Protein AF-A0AAD5HC64-F1 (afdb_monomer)

Radius of gyration: 31.76 Å; Cα contacts (8 Å, |Δi|>4): 705; chains: 1; bounding box: 88×52×96 Å

InterPro domains:
  IPR003010 Carbon-nitrogen hydrolase [PF00795] (166-319)
  IPR003010 Carbon-nitrogen hydrolase [PS50263] (133-349)
  IPR036526 Carbon-nitrogen hydrolase superfamily [G3DSA:3.60.110.10] (129-347)
  IPR036526 Carbon-nitrogen hydrolase superfamily [SSF56317] (148-326)
  IPR050345 Aliphatic Amidase/Beta-Ureidopropionase [PTHR43674] (173-324)

Secondary structure (DSSP, 8-state):
-HHHHHHHTHHHHHHHHHHHHHHHHHHHHHHHHHHHHHTTS-S----------------------------------HHHHHHHH--HHHHHHHHHHHHHHHHHHHHHTTTS-SSSS-HHHHS-S-EEEEEEEE-S-SSSS--TT-HHHHHHHHHHHHHTTEEEEEEPTT-EEESSHHHHHHHHHHHHHHHHHHT-EEEEEEEEEETTEEEEEEEEE-TTS-EEEEEE-SS--TTT--SPP--SS--EEEETTTEEEEEEEGGGGG-HHHHHHHHHTT-SEEEEEEE--TTHHHHHHHHHHHHHHHHT-EEEEEEESEEEEEE-SSTT-TT-EEEEE-SSEEEEEEEE-------HHHHHTTHHHHHHHHHHHHHHHHHHHHHHHHHHHHHH--

Sequence (394 aa):
MLWNSFRQIASFGGRAMLDFLIAWFGTVIVETLTGGNEDRTQGPKNGYGECDDVINKPTDSDDSPHTEPDHLNGKQPLKSKLRTIFTPLSIYCLIFSVLLAYGGGQVSIIKGSFYQTSYSNYITRDVVRAGCVIGNTDGTGYTLSDRQYWFNQTIQLANDGAKLVLWSEETYQTMDGLDEQQFLNQASAIASNNSIYLALSYINIIGDTFENLMTLIAPNGTVLRRYNKAHPVVGVEDQPAGPNVLQYVDTPEFGRIGLGICFDYNFPSLIDQAGQNQVDLMLQASWTWGPIGTFHARGNSLRAIENGFTMLRCGSQGMSGVFTATSDSPYQQQFATLSNQTLIFQLPRLPYTRTTYTVFRGAFGWICLALGLLSLLYLIVSSIMRRVSLRRSH

Foldseek 3Di:
DQVQLLLLLCLAQHPLVSVVLVVLVVVLVVCVVVVVPVVVPPDDPDDDDDDDDDDDDDDDD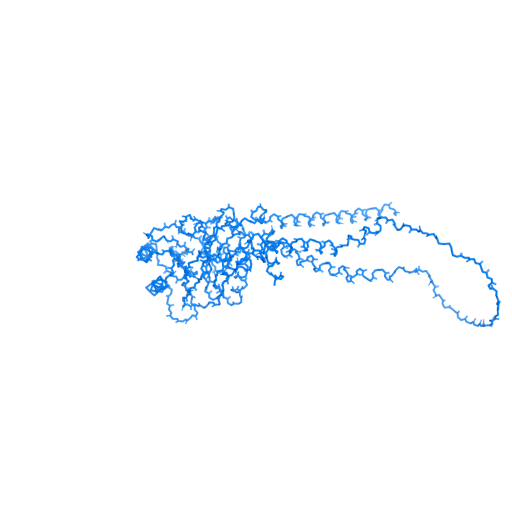DDDDDDDDPPPPDDPPPVVVVVVCPRSVNVSVVVVVVSSVVSCCVFDPPLCHDPRDDPVSSDDPQWFKEKEAFADDPPPPDDLAPLVLSLVLVLVSLVVGHQEYAYAWARHEAPAPVSVVVSLQVVLVSLQVSQHWYWYWHWHDYPPAIFGWIWIAGSNSHTPDIDTAQDDDPPPHPHDHDDLEWDWDADPSQGIETEHEACNLVDLSSLLVCLVVQHAEYEYHEEDADPVQAVSVVSSLSSQLNSQYWYAYHYANHKGWIHHVRSPDPQTDIDGHHHRDMDMGTGHRDGGDRGNCSVCPNVVVVVVVVVVVVVVVVVVVVVVVVVVVVVVVD

pLDDT: mean 83.8, std 20.63, range [25.95, 98.88]

Solvent-accessible surface area (backbone atoms only — not comparable to full-atom values): 21253 Å² total; per-residue (Å²): 112,72,67,37,18,54,58,34,35,18,17,50,37,24,65,55,43,56,54,48,53,58,53,50,51,55,54,41,52,51,49,60,65,53,57,67,56,61,80,75,66,84,70,85,92,78,77,91,80,77,90,80,86,85,90,82,85,82,90,88,82,90,79,84,86,90,80,84,84,84,83,73,85,72,78,76,55,71,69,61,60,49,56,71,62,65,36,70,56,49,52,49,51,52,54,50,50,51,44,38,49,51,14,38,35,61,59,31,50,76,65,52,47,63,96,77,56,56,69,80,77,60,52,76,85,55,58,43,38,30,23,28,44,21,23,54,78,86,81,82,82,75,62,52,65,52,61,66,60,58,49,50,54,52,51,51,36,36,74,76,54,23,46,34,37,33,28,1,31,49,34,32,49,38,81,30,70,67,48,40,51,52,52,51,52,53,50,20,50,52,18,32,78,61,55,15,33,35,34,45,20,25,32,40,30,55,89,97,46,45,39,56,33,39,37,36,26,35,37,79,28,47,78,75,46,79,42,50,38,43,43,54,50,83,93,81,44,86,46,74,59,28,66,85,61,69,50,70,49,81,41,94,84,59,41,29,38,29,58,48,44,50,58,31,66,76,36,61,85,38,51,49,43,39,27,71,66,54,23,10,30,36,44,31,22,18,66,46,50,75,74,55,14,56,55,49,47,57,55,43,42,47,51,21,23,18,26,10,14,34,31,46,33,22,20,6,37,20,41,21,35,34,37,38,40,45,72,77,48,92,57,57,41,76,44,82,26,56,45,79,46,72,49,79,42,67,42,66,68,53,76,48,43,91,32,56,11,50,75,53,42,72,49,55,52,54,50,53,50,51,54,52,52,52,53,53,51,50,52,52,52,52,52,50,51,50,54,54,51,57,65,70,77,106

Mean predicted aligned error: 10.4 Å

Organism: NCBI:txid1314678

Structure (mmCIF, N/CA/C/O backbone):
data_AF-A0AAD5HC64-F1
#
_entry.id   AF-A0AAD5HC64-F1
#
loop_
_atom_site.group_PDB
_atom_site.id
_atom_site.type_symbol
_atom_site.label_atom_id
_atom_site.label_alt_id
_atom_site.label_comp_id
_atom_site.label_asym_id
_atom_site.label_entity_id
_atom_site.label_seq_id
_atom_site.pdbx_PDB_ins_code
_atom_site.Cartn_x
_atom_site.Cartn_y
_atom_site.Cartn_z
_atom_site.occupancy
_atom_site.B_iso_or_equiv
_atom_site.auth_seq_id
_atom_site.auth_comp_id
_atom_site.auth_asym_id
_atom_site.auth_atom_id
_atom_site.pdbx_PDB_model_num
ATOM 1 N N . MET A 1 1 ? 2.973 18.020 -15.601 1.00 49.88 1 MET A N 1
ATOM 2 C CA . MET A 1 1 ? 2.436 16.971 -16.499 1.00 49.88 1 MET A CA 1
ATOM 3 C C . MET A 1 1 ? 3.451 15.875 -16.804 1.00 49.88 1 MET A C 1
ATOM 5 O O . MET A 1 1 ? 3.157 14.738 -16.468 1.00 49.88 1 MET A O 1
ATOM 9 N N . LEU A 1 2 ? 4.647 16.182 -17.335 1.00 58.56 2 LEU A N 1
ATOM 10 C CA . LEU A 1 2 ? 5.620 15.160 -17.779 1.00 58.56 2 LEU A CA 1
ATOM 11 C C . LEU A 1 2 ? 5.981 14.101 -16.718 1.00 58.56 2 LEU A C 1
ATOM 13 O O . LEU A 1 2 ? 6.106 12.922 -17.028 1.00 58.56 2 LEU A O 1
ATOM 17 N N . TRP A 1 3 ? 6.107 14.515 -15.456 1.00 77.69 3 TRP A N 1
ATOM 18 C CA . TRP A 1 3 ? 6.508 13.627 -14.363 1.00 77.69 3 TRP A CA 1
ATOM 19 C C . TRP A 1 3 ? 5.459 12.565 -14.002 1.00 77.69 3 TRP A C 1
ATOM 21 O O . TRP A 1 3 ? 5.816 11.437 -13.669 1.00 77.69 3 TRP A O 1
ATOM 31 N N . ASN A 1 4 ? 4.170 12.894 -14.118 1.00 81.56 4 ASN A N 1
ATOM 32 C CA . ASN A 1 4 ? 3.087 11.944 -13.859 1.00 81.56 4 ASN A CA 1
ATOM 33 C C . ASN A 1 4 ? 3.026 10.906 -14.984 1.00 81.56 4 ASN A C 1
ATOM 35 O O . ASN A 1 4 ? 3.071 9.708 -14.724 1.00 81.56 4 ASN A O 1
ATOM 39 N N . SER A 1 5 ? 3.073 11.352 -16.243 1.00 82.31 5 SER A N 1
ATOM 40 C CA . SER A 1 5 ? 3.143 10.450 -17.400 1.00 82.31 5 SER A CA 1
ATOM 41 C C . SER A 1 5 ? 4.362 9.526 -17.337 1.00 82.31 5 SER A C 1
ATOM 43 O O . SER A 1 5 ? 4.231 8.339 -17.618 1.00 82.31 5 SER A O 1
ATOM 45 N N . PHE A 1 6 ? 5.522 10.035 -16.902 1.00 88.44 6 PHE A N 1
ATOM 46 C CA . PHE A 1 6 ? 6.720 9.218 -16.704 1.00 88.44 6 PHE A CA 1
ATOM 47 C C . PHE A 1 6 ? 6.528 8.171 -15.601 1.00 88.44 6 PHE A C 1
ATOM 49 O O . PHE A 1 6 ? 6.774 6.994 -15.836 1.00 88.44 6 PHE A O 1
ATOM 56 N N . ARG A 1 7 ? 6.009 8.550 -14.424 1.00 89.56 7 ARG A N 1
ATOM 57 C CA . ARG A 1 7 ? 5.681 7.585 -13.357 1.00 89.56 7 ARG A CA 1
ATOM 58 C C . ARG A 1 7 ? 4.691 6.522 -13.822 1.00 89.56 7 ARG A C 1
ATOM 60 O O . ARG A 1 7 ? 4.837 5.359 -13.459 1.00 89.56 7 ARG A O 1
ATOM 67 N N . GLN A 1 8 ? 3.718 6.899 -14.650 1.00 94.19 8 GLN A N 1
ATOM 68 C CA . GLN A 1 8 ? 2.705 5.982 -15.162 1.00 94.19 8 GLN A CA 1
ATOM 69 C C . GLN A 1 8 ? 3.288 4.877 -16.059 1.00 94.19 8 GLN A C 1
ATOM 71 O O . GLN A 1 8 ? 2.664 3.825 -16.192 1.00 94.19 8 GLN A O 1
ATOM 76 N N . ILE A 1 9 ? 4.500 5.040 -16.607 1.00 93.69 9 ILE A N 1
ATOM 77 C CA . ILE A 1 9 ? 5.215 3.971 -17.333 1.00 93.69 9 ILE A CA 1
ATOM 78 C C . ILE A 1 9 ? 5.460 2.748 -16.428 1.00 93.69 9 ILE A C 1
ATOM 80 O O . ILE A 1 9 ? 5.555 1.630 -16.932 1.00 93.69 9 ILE A O 1
ATOM 84 N N . ALA A 1 10 ? 5.461 2.902 -15.098 1.00 93.62 10 ALA A N 1
ATOM 85 C CA . ALA A 1 10 ? 5.498 1.764 -14.177 1.00 93.62 10 ALA A CA 1
ATOM 86 C C . ALA A 1 10 ? 4.298 0.812 -14.357 1.00 93.62 10 ALA A C 1
ATOM 88 O O . ALA A 1 10 ? 4.459 -0.396 -14.236 1.00 93.62 10 ALA A O 1
ATOM 89 N N . SER A 1 11 ? 3.123 1.308 -14.761 1.00 94.06 11 SER A N 1
ATOM 90 C CA . SER A 1 11 ? 1.988 0.440 -15.127 1.00 94.06 11 SER A CA 1
ATOM 91 C C . SER A 1 11 ? 2.244 -0.362 -16.414 1.00 94.06 11 SER A C 1
ATOM 93 O O . SER A 1 11 ? 1.513 -1.308 -16.708 1.00 94.06 11 SER A O 1
ATOM 95 N N . PHE A 1 12 ? 3.276 0.000 -17.190 1.00 93.88 12 PHE A N 1
ATOM 96 C CA . PHE A 1 12 ? 3.657 -0.721 -18.396 1.00 93.88 12 PHE A CA 1
ATOM 97 C C . PHE A 1 12 ? 4.594 -1.903 -18.111 1.00 93.88 12 PHE A C 1
ATOM 99 O O . PHE A 1 12 ? 4.266 -3.055 -18.391 1.00 93.88 12 PHE A O 1
ATOM 106 N N . GLY A 1 13 ? 5.775 -1.599 -17.562 1.00 91.19 13 GLY A N 1
ATOM 107 C CA . GLY A 1 13 ? 6.873 -2.556 -17.361 1.00 91.19 13 GLY A CA 1
ATOM 108 C C . GLY A 1 13 ? 7.493 -2.503 -15.965 1.00 91.19 13 GLY A C 1
ATOM 109 O O . GLY A 1 13 ? 8.609 -2.980 -15.759 1.00 91.19 13 GLY A O 1
ATOM 110 N N . GLY A 1 14 ? 6.786 -1.900 -15.012 1.00 92.69 14 GLY A N 1
ATOM 111 C CA . GLY A 1 14 ? 7.236 -1.757 -13.638 1.00 92.69 14 GLY A CA 1
ATOM 112 C C . GLY A 1 14 ? 8.360 -0.753 -13.457 1.00 92.69 14 GLY A C 1
ATOM 113 O O . GLY A 1 14 ? 8.821 -0.094 -14.391 1.00 92.69 14 GLY A O 1
ATOM 114 N N . ARG A 1 15 ? 8.845 -0.668 -12.223 1.00 90.56 15 ARG A N 1
ATOM 115 C CA . ARG A 1 15 ? 10.021 0.116 -11.853 1.00 90.56 15 ARG A CA 1
ATOM 116 C C . ARG A 1 15 ? 11.246 -0.266 -12.686 1.00 90.56 15 ARG A C 1
ATOM 118 O O . ARG A 1 15 ? 12.003 0.618 -13.064 1.00 90.56 15 ARG A O 1
ATOM 125 N N . ALA A 1 16 ? 11.396 -1.543 -13.041 1.00 90.75 16 ALA A N 1
ATOM 126 C CA . ALA A 1 16 ? 12.491 -2.012 -13.890 1.00 90.75 16 ALA A CA 1
ATOM 127 C C . ALA A 1 16 ? 12.533 -1.293 -15.252 1.00 90.75 16 ALA A C 1
ATOM 129 O O . ALA A 1 16 ? 13.614 -0.979 -15.741 1.00 90.75 16 ALA A O 1
ATOM 130 N N . MET A 1 17 ? 11.373 -0.977 -15.844 1.00 92.12 17 MET A N 1
ATOM 131 C CA . MET A 1 17 ? 11.299 -0.177 -17.072 1.00 92.12 17 MET A CA 1
ATOM 132 C C . MET A 1 17 ? 11.762 1.264 -16.847 1.00 92.12 17 MET A C 1
ATOM 134 O O . MET A 1 17 ? 12.502 1.800 -17.667 1.00 92.12 17 MET A O 1
ATOM 138 N N . LEU A 1 18 ? 11.367 1.892 -15.736 1.00 91.94 18 LEU A N 1
ATOM 139 C CA . LEU A 1 18 ? 11.822 3.246 -15.402 1.00 91.94 18 LEU A CA 1
ATOM 140 C C . LEU A 1 18 ? 13.343 3.293 -15.227 1.00 91.94 18 LEU A C 1
ATOM 142 O O . LEU A 1 18 ? 14.002 4.149 -15.816 1.00 91.94 18 LEU A O 1
ATOM 146 N N . ASP A 1 19 ? 13.888 2.347 -14.463 1.00 90.81 19 ASP A N 1
ATOM 147 C CA . ASP A 1 19 ? 15.323 2.242 -14.201 1.00 90.81 19 ASP A CA 1
ATOM 148 C C . ASP A 1 19 ? 16.098 1.988 -15.509 1.00 90.81 19 ASP A C 1
ATOM 150 O O . ASP A 1 19 ? 17.120 2.628 -15.762 1.00 90.81 19 ASP A O 1
ATOM 154 N N . PHE A 1 20 ? 15.569 1.131 -16.393 1.00 91.19 20 PHE A N 1
ATOM 155 C CA . PHE A 1 20 ? 16.136 0.883 -17.720 1.00 91.19 20 PHE A CA 1
ATOM 156 C C . PHE A 1 20 ? 16.164 2.143 -18.595 1.00 91.19 20 PHE A C 1
ATOM 158 O O . PHE A 1 20 ? 17.196 2.441 -19.191 1.00 91.19 20 PHE A O 1
ATOM 165 N N . LEU A 1 21 ? 15.067 2.905 -18.663 1.00 92.06 21 LEU A N 1
ATOM 166 C CA . LEU A 1 21 ? 15.010 4.135 -19.463 1.00 92.06 21 LEU 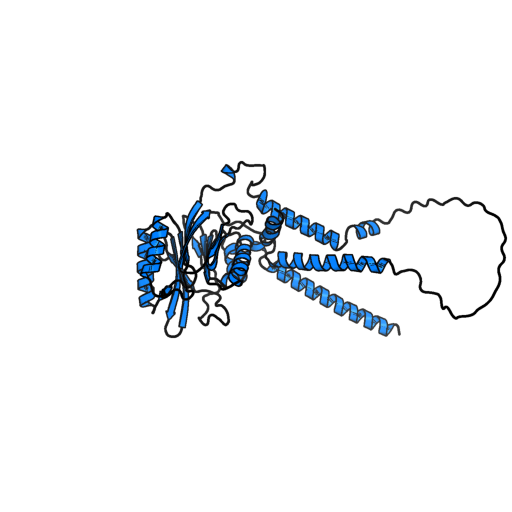A CA 1
ATOM 167 C C . LEU A 1 21 ? 16.021 5.177 -18.977 1.00 92.06 21 LEU A C 1
ATOM 169 O O . LEU A 1 21 ? 16.693 5.805 -19.794 1.00 92.06 21 LEU A O 1
ATOM 173 N N . ILE A 1 22 ? 16.161 5.332 -17.658 1.00 90.62 22 ILE A N 1
ATOM 174 C CA . ILE A 1 22 ? 17.129 6.258 -17.059 1.00 90.62 22 ILE A CA 1
ATOM 175 C C . ILE A 1 22 ? 18.562 5.821 -17.389 1.00 90.62 22 ILE A C 1
ATOM 177 O O . ILE A 1 22 ? 19.376 6.647 -17.805 1.00 90.62 22 ILE A O 1
ATOM 181 N N . ALA A 1 23 ? 18.869 4.529 -17.250 1.00 89.25 23 ALA A N 1
ATOM 182 C CA . ALA A 1 23 ? 20.187 3.995 -17.583 1.00 89.25 23 ALA A CA 1
ATOM 183 C C . ALA A 1 23 ? 20.508 4.150 -19.081 1.00 89.25 23 ALA A C 1
ATOM 185 O O . ALA A 1 23 ? 21.599 4.597 -19.443 1.00 89.25 23 ALA A O 1
ATOM 186 N N . TRP A 1 24 ? 19.545 3.842 -19.956 1.00 89.25 24 TRP A N 1
ATOM 187 C CA . TRP A 1 24 ? 19.716 3.937 -21.404 1.00 89.25 24 TRP A CA 1
ATOM 188 C C . TRP A 1 24 ? 19.932 5.387 -21.859 1.00 89.25 24 TRP A C 1
ATOM 190 O O . TRP A 1 24 ? 20.830 5.645 -22.662 1.00 89.25 24 TRP A O 1
ATOM 200 N N . PHE A 1 25 ? 19.215 6.352 -21.276 1.00 88.81 25 PHE A N 1
ATOM 201 C CA . PHE A 1 25 ? 19.433 7.776 -21.545 1.00 88.81 25 PHE A CA 1
ATOM 202 C C . PHE A 1 25 ? 20.885 8.207 -21.304 1.00 88.81 25 PHE A C 1
ATOM 204 O O . PHE A 1 25 ? 21.485 8.867 -22.154 1.00 88.81 25 PHE A O 1
ATOM 211 N N . GLY A 1 26 ? 21.474 7.783 -20.180 1.00 84.31 26 GLY A N 1
ATOM 212 C CA . GLY A 1 26 ? 22.873 8.070 -19.861 1.00 84.31 26 GLY A CA 1
ATOM 213 C C . GLY A 1 26 ? 23.835 7.536 -20.925 1.00 84.31 26 GLY A C 1
ATOM 214 O O . GLY A 1 26 ? 24.720 8.262 -21.375 1.00 84.31 26 GLY A O 1
ATOM 215 N N . THR A 1 27 ? 23.627 6.299 -21.388 1.00 82.44 27 THR A N 1
ATOM 216 C CA . THR A 1 27 ? 24.476 5.695 -22.433 1.00 82.44 27 THR A CA 1
ATOM 217 C C . THR A 1 27 ? 24.357 6.405 -23.781 1.00 82.44 27 THR A C 1
ATOM 219 O O . THR A 1 27 ? 25.372 6.659 -24.426 1.00 82.44 27 THR A O 1
ATOM 222 N N . VAL A 1 28 ? 23.141 6.800 -24.170 1.00 86.12 28 VAL A N 1
ATOM 223 C CA . VAL A 1 28 ? 22.882 7.521 -25.423 1.00 86.12 28 VAL A CA 1
ATOM 224 C C . VAL A 1 28 ? 23.565 8.886 -25.423 1.00 86.12 28 VAL A C 1
ATOM 226 O O . VAL A 1 28 ? 24.172 9.260 -26.424 1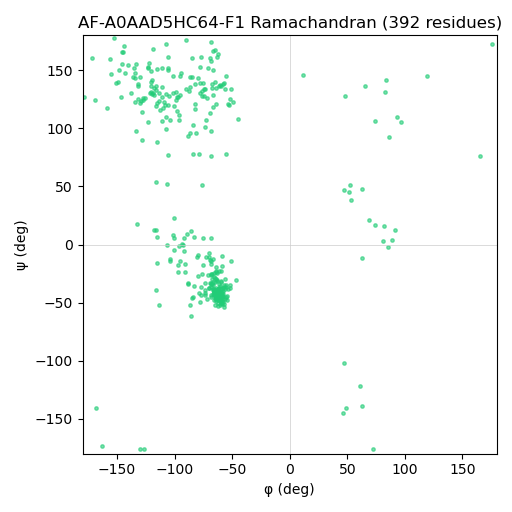.00 86.12 28 VAL A O 1
ATOM 229 N N . ILE A 1 29 ? 23.516 9.622 -24.306 1.00 80.44 29 ILE A N 1
ATOM 230 C CA . ILE A 1 29 ? 24.216 10.909 -24.192 1.00 80.44 29 ILE A CA 1
ATOM 231 C C . ILE A 1 29 ? 25.716 10.717 -24.396 1.00 80.44 29 ILE A C 1
ATOM 233 O O . ILE A 1 29 ? 26.307 11.420 -25.215 1.00 80.44 29 ILE A O 1
ATOM 237 N N . VAL A 1 30 ? 26.326 9.766 -23.683 1.00 80.75 30 VAL A N 1
ATOM 238 C CA . VAL A 1 30 ? 27.769 9.512 -23.791 1.00 80.75 30 VAL A CA 1
ATOM 239 C C . VAL A 1 30 ? 28.152 9.219 -25.238 1.00 80.75 30 VAL A C 1
ATOM 241 O O . VAL A 1 30 ? 29.068 9.853 -25.747 1.00 80.75 30 VAL A O 1
ATOM 244 N N . GLU A 1 31 ? 27.411 8.348 -25.923 1.00 79.50 31 GLU A N 1
ATOM 245 C CA . GLU A 1 31 ? 27.668 7.996 -27.322 1.00 79.50 31 GLU A CA 1
ATOM 246 C C . GLU A 1 31 ? 27.517 9.190 -28.277 1.00 79.50 31 GLU A C 1
ATOM 248 O O . GLU A 1 31 ? 28.337 9.377 -29.173 1.00 79.50 31 GLU A O 1
ATOM 253 N N . THR A 1 32 ? 26.514 10.050 -28.073 1.00 76.94 32 THR A N 1
ATOM 254 C CA . THR A 1 32 ? 26.356 11.261 -28.899 1.00 76.94 32 THR A CA 1
ATOM 255 C C . THR A 1 32 ? 27.469 12.285 -28.676 1.00 76.94 32 THR A C 1
ATOM 257 O O . THR A 1 32 ? 27.873 12.962 -29.621 1.00 76.94 32 THR A O 1
ATOM 260 N N . LEU A 1 33 ? 27.994 12.386 -27.451 1.00 74.69 33 LEU A N 1
ATOM 261 C CA . LEU A 1 33 ? 29.087 13.298 -27.116 1.00 74.69 33 LEU A CA 1
ATOM 262 C C . LEU A 1 33 ? 30.448 12.775 -27.598 1.00 74.69 33 LEU A C 1
ATOM 264 O O . LEU A 1 33 ? 31.284 13.569 -28.027 1.00 74.69 33 LEU A O 1
ATOM 268 N N . THR A 1 34 ? 30.683 11.461 -27.552 1.00 69.31 34 THR A N 1
ATOM 269 C CA . THR A 1 34 ? 31.947 10.849 -27.997 1.00 69.31 34 THR A CA 1
ATOM 270 C C . THR A 1 34 ? 31.988 10.610 -29.506 1.00 69.31 34 THR A C 1
ATOM 272 O O . THR A 1 34 ? 33.030 10.831 -30.122 1.00 69.31 34 THR A O 1
ATOM 275 N N . GLY A 1 35 ? 30.861 10.248 -30.127 1.00 57.53 35 GLY A N 1
ATOM 276 C CA . GLY A 1 35 ? 30.749 10.023 -31.572 1.00 57.53 35 GLY A CA 1
ATOM 277 C C . GLY A 1 35 ? 30.992 11.279 -32.418 1.00 57.53 35 GLY A C 1
ATOM 278 O O . GLY A 1 35 ? 31.430 11.174 -33.559 1.00 57.53 35 GLY A O 1
ATOM 279 N N . GLY A 1 36 ? 30.809 12.477 -31.848 1.00 48.75 36 GLY A N 1
ATOM 280 C CA . GLY A 1 36 ? 31.161 13.744 -32.501 1.00 48.75 36 GLY A CA 1
ATOM 281 C C . GLY A 1 36 ? 32.671 13.993 -32.658 1.00 48.75 36 GLY A C 1
ATOM 282 O O . GLY A 1 36 ? 33.059 14.883 -33.414 1.00 48.75 36 GLY A O 1
ATOM 283 N N . ASN A 1 37 ? 33.525 13.222 -31.972 1.00 40.53 37 ASN A N 1
ATOM 284 C CA . ASN A 1 37 ? 34.984 13.366 -32.043 1.00 40.53 37 ASN A CA 1
ATOM 285 C C . ASN A 1 37 ? 35.662 12.390 -33.017 1.00 40.53 37 ASN A C 1
ATOM 287 O O . ASN A 1 37 ? 36.744 12.703 -33.514 1.00 40.53 37 ASN A O 1
ATOM 291 N N . GLU A 1 38 ? 35.058 11.240 -33.331 1.00 42.91 38 GLU A N 1
ATOM 292 C CA . GLU A 1 38 ? 35.676 10.274 -34.254 1.00 42.91 38 GLU A CA 1
ATOM 293 C C . GLU A 1 38 ? 35.627 10.746 -35.718 1.00 42.91 38 GLU A C 1
ATOM 295 O O . GLU A 1 38 ? 36.606 10.567 -36.445 1.00 42.91 38 GLU A O 1
ATOM 300 N N . ASP A 1 39 ? 34.585 11.479 -36.125 1.00 37.78 39 ASP A N 1
ATOM 301 C CA . ASP A 1 39 ? 34.455 12.018 -37.492 1.00 37.78 39 ASP A CA 1
ATOM 302 C C . ASP A 1 39 ? 35.450 13.155 -37.820 1.00 37.78 39 ASP A C 1
ATOM 304 O O . ASP A 1 39 ? 35.568 13.566 -38.974 1.00 37.78 39 ASP A O 1
ATOM 308 N N . ARG A 1 40 ? 36.224 13.656 -36.843 1.00 36.88 40 ARG A N 1
ATOM 309 C CA . ARG A 1 40 ? 37.261 14.685 -37.068 1.00 36.88 40 ARG A CA 1
ATOM 310 C C . ARG A 1 40 ? 38.679 14.140 -37.254 1.00 36.88 40 ARG A C 1
ATOM 312 O O . ARG A 1 40 ? 39.589 14.933 -37.477 1.00 36.88 40 ARG A O 1
ATOM 319 N N . THR A 1 41 ? 38.900 12.824 -37.186 1.00 34.66 41 THR A N 1
ATOM 320 C CA . THR A 1 41 ? 40.267 12.251 -37.193 1.00 34.66 41 THR A CA 1
ATOM 321 C C . THR A 1 41 ? 40.599 11.328 -38.367 1.00 34.66 41 THR A C 1
ATOM 323 O O . THR A 1 41 ? 41.664 10.711 -38.369 1.00 34.66 41 THR A O 1
ATOM 326 N N . GLN A 1 42 ? 39.774 11.285 -39.417 1.00 35.47 42 GLN A N 1
ATOM 327 C CA . GLN A 1 42 ? 40.128 10.601 -40.669 1.00 35.47 42 GLN A CA 1
ATOM 328 C C . GLN A 1 42 ? 40.464 11.596 -41.792 1.00 35.47 42 GLN A C 1
ATOM 330 O O . GLN A 1 42 ? 39.681 11.841 -42.701 1.00 35.47 42 GLN A O 1
ATOM 335 N N . GLY A 1 43 ? 41.678 12.150 -41.712 1.00 26.50 43 GLY A N 1
ATOM 336 C CA . GLY A 1 43 ? 42.427 12.786 -42.805 1.00 26.50 43 GLY A CA 1
ATOM 337 C C . GLY A 1 43 ? 43.879 12.282 -42.749 1.00 26.50 43 GLY A C 1
ATOM 338 O O . GLY A 1 43 ? 44.361 11.983 -41.656 1.00 26.50 43 GLY A O 1
ATOM 339 N N . PRO A 1 44 ? 44.556 12.061 -43.888 1.00 35.44 44 PRO A N 1
ATOM 340 C CA . PRO A 1 44 ? 45.520 10.974 -44.040 1.00 35.44 44 PRO A CA 1
ATOM 341 C C . PRO A 1 44 ? 46.819 11.211 -43.263 1.00 35.44 44 PRO A C 1
ATOM 343 O O . PRO A 1 44 ? 47.522 12.196 -43.471 1.00 35.44 44 PRO A O 1
ATOM 346 N N . LYS A 1 45 ? 47.188 10.242 -42.417 1.00 38.22 45 LYS A N 1
ATOM 347 C CA . LYS A 1 45 ? 48.570 10.070 -41.963 1.00 38.22 45 LYS A CA 1
ATOM 348 C C . LYS A 1 45 ? 49.372 9.481 -43.118 1.00 38.22 45 LYS A C 1
ATOM 350 O O . LYS A 1 45 ? 49.269 8.287 -43.359 1.00 38.22 45 LYS A O 1
ATOM 355 N N . ASN A 1 46 ? 50.134 10.317 -43.812 1.00 32.62 46 ASN A N 1
ATOM 356 C CA . ASN A 1 46 ? 51.364 9.943 -44.509 1.00 32.62 46 ASN A CA 1
ATOM 357 C C . ASN A 1 46 ? 52.195 11.213 -44.701 1.00 32.62 46 ASN A C 1
ATOM 359 O O . ASN A 1 46 ? 51.758 12.150 -45.360 1.00 32.62 46 ASN A O 1
ATOM 363 N N . GLY A 1 47 ? 53.377 11.240 -44.097 1.00 25.95 47 GLY A N 1
ATOM 364 C CA . GLY A 1 47 ? 54.299 12.365 -44.179 1.00 25.95 47 GLY A CA 1
ATOM 365 C C . GLY A 1 47 ? 55.368 12.244 -43.108 1.00 25.95 47 GLY A C 1
ATOM 366 O O . GLY A 1 47 ? 55.286 12.899 -42.075 1.00 25.95 47 GLY A O 1
ATOM 367 N N . TYR A 1 48 ? 56.335 11.356 -43.344 1.00 31.97 48 TYR A N 1
ATOM 368 C CA . TYR A 1 48 ? 57.654 11.460 -42.728 1.00 31.97 48 TYR A CA 1
ATOM 369 C C . TYR A 1 48 ? 58.193 12.868 -43.017 1.00 31.97 48 TYR A C 1
ATOM 371 O O . TYR A 1 48 ? 58.299 13.253 -44.178 1.00 31.97 48 TYR A O 1
ATOM 379 N N . GLY A 1 49 ? 58.472 13.636 -41.966 1.00 26.56 49 GLY A N 1
ATOM 380 C CA . GLY A 1 49 ? 59.151 14.925 -42.038 1.00 26.56 49 GLY A CA 1
ATOM 381 C C . GLY A 1 49 ? 60.485 14.803 -41.323 1.00 26.56 49 GLY A C 1
ATOM 382 O O . GLY A 1 49 ? 60.558 15.000 -40.113 1.00 26.56 49 GLY A O 1
ATOM 383 N N . GLU A 1 50 ? 61.495 14.394 -42.081 1.00 28.33 50 GLU A N 1
ATOM 384 C CA . GLU A 1 50 ? 62.912 14.554 -41.770 1.00 28.33 50 GLU A CA 1
ATOM 385 C C . GLU A 1 50 ? 63.296 16.009 -42.094 1.00 28.33 50 GLU A C 1
ATOM 387 O O . GLU A 1 50 ? 62.793 16.586 -43.062 1.00 28.33 50 GLU A O 1
ATOM 392 N N . CYS A 1 51 ? 64.099 16.627 -41.229 1.00 28.08 51 CYS A N 1
ATOM 393 C CA . CYS A 1 51 ? 64.620 17.980 -41.409 1.00 28.08 51 CYS A CA 1
ATOM 394 C C . CYS A 1 51 ? 65.556 18.037 -42.625 1.00 28.08 51 CYS A C 1
ATOM 396 O O . CYS A 1 51 ? 66.349 17.120 -42.791 1.00 28.08 51 CYS A O 1
ATOM 398 N N . ASP A 1 52 ? 65.487 19.107 -43.424 1.00 28.53 52 ASP A N 1
ATOM 399 C CA . ASP A 1 52 ? 66.648 19.958 -43.733 1.00 28.53 52 ASP A CA 1
ATOM 400 C C . ASP A 1 52 ? 66.278 21.148 -44.648 1.00 28.53 52 ASP A C 1
ATOM 402 O O . ASP A 1 52 ? 65.617 21.028 -45.676 1.00 28.53 52 ASP A O 1
ATOM 406 N N . ASP A 1 53 ? 66.673 22.316 -44.147 1.00 28.77 53 ASP A N 1
ATOM 407 C CA . ASP A 1 53 ? 67.194 23.543 -44.753 1.00 28.77 53 ASP A CA 1
ATOM 408 C C . ASP A 1 53 ? 67.166 23.842 -46.281 1.00 28.77 53 ASP A C 1
ATOM 410 O O . ASP A 1 53 ? 67.497 23.029 -47.136 1.00 28.77 53 ASP A O 1
ATOM 414 N N . VAL A 1 54 ? 66.993 25.157 -46.541 1.00 28.31 54 VAL A N 1
ATOM 415 C CA . VAL A 1 54 ? 67.679 25.993 -47.564 1.00 28.31 54 VAL A CA 1
ATOM 416 C C . VAL A 1 54 ? 67.012 26.252 -48.948 1.00 28.31 54 VAL A C 1
ATOM 418 O O . VAL A 1 54 ? 67.091 25.476 -49.887 1.00 28.31 54 VAL A O 1
ATOM 421 N N . ILE A 1 55 ? 66.511 27.501 -49.063 1.00 28.52 55 ILE A N 1
ATOM 422 C CA . ILE A 1 55 ? 66.730 28.510 -50.136 1.00 28.52 55 ILE A CA 1
ATOM 423 C C . ILE A 1 55 ? 65.909 28.488 -51.464 1.00 28.52 55 ILE A C 1
ATOM 425 O O . ILE A 1 55 ? 65.901 27.535 -52.229 1.00 28.52 55 ILE A O 1
ATOM 429 N N . ASN A 1 56 ? 65.394 29.699 -51.771 1.00 29.05 56 ASN A N 1
ATOM 430 C CA . ASN A 1 56 ? 65.016 30.336 -53.057 1.00 29.05 56 ASN A CA 1
ATOM 431 C C . ASN A 1 56 ? 63.570 30.265 -53.621 1.00 29.05 56 ASN A C 1
ATOM 433 O O . ASN A 1 56 ? 63.123 29.280 -54.194 1.00 29.05 56 ASN A O 1
ATOM 437 N N . LYS A 1 57 ? 62.913 31.443 -53.576 1.00 26.77 57 LYS A N 1
ATOM 438 C CA . LYS A 1 57 ? 61.994 32.024 -54.595 1.00 26.77 57 LYS A CA 1
ATOM 439 C C . LYS A 1 57 ? 62.756 32.258 -55.928 1.00 26.77 57 LYS A C 1
ATOM 441 O O . LYS A 1 57 ? 63.982 32.337 -55.829 1.00 26.77 57 LYS A O 1
ATOM 446 N N . PRO A 1 58 ? 62.135 32.467 -57.122 1.00 36.12 58 PRO A N 1
ATOM 447 C CA . PRO A 1 58 ? 60.959 33.332 -57.417 1.00 36.12 58 PRO A CA 1
ATOM 448 C C . PRO A 1 58 ? 59.875 32.671 -58.317 1.00 36.12 58 PRO A C 1
ATOM 450 O O . PRO A 1 58 ? 60.144 31.678 -58.976 1.00 36.12 58 PRO A O 1
ATOM 453 N N . THR A 1 59 ? 58.581 32.982 -58.150 1.00 29.34 59 THR A N 1
ATOM 454 C CA . THR A 1 59 ? 57.701 33.876 -58.965 1.00 29.34 59 THR A CA 1
ATOM 455 C C . THR A 1 59 ? 57.710 33.707 -60.489 1.00 29.34 59 THR A C 1
ATOM 457 O O . THR A 1 59 ? 58.765 33.828 -61.098 1.00 29.34 59 THR A O 1
ATOM 460 N N . ASP A 1 60 ? 56.480 33.561 -61.016 1.00 26.80 60 ASP A N 1
ATOM 461 C CA . ASP A 1 60 ? 55.942 33.808 -62.378 1.00 26.80 60 ASP A CA 1
ATOM 462 C C . ASP A 1 60 ? 55.376 32.524 -63.005 1.00 26.80 60 ASP A C 1
ATOM 464 O O . ASP A 1 60 ? 55.917 31.446 -62.791 1.00 26.80 60 ASP A O 1
ATOM 468 N N . SER A 1 61 ? 54.314 32.490 -63.802 1.00 27.41 61 SER A N 1
ATOM 469 C CA . SER A 1 61 ? 53.155 33.337 -64.102 1.00 27.41 61 SER A CA 1
ATOM 470 C C . SER A 1 61 ? 52.264 32.465 -65.011 1.00 27.41 61 SER A C 1
ATOM 472 O O . SER A 1 61 ? 52.764 31.544 -65.654 1.00 27.41 61 SER A O 1
ATOM 474 N N . ASP A 1 62 ? 50.990 32.829 -65.105 1.00 27.53 62 ASP A N 1
ATOM 475 C CA . ASP A 1 62 ? 50.085 32.572 -66.235 1.00 27.53 62 ASP A CA 1
ATOM 476 C C . ASP A 1 62 ? 49.312 31.247 -66.428 1.00 27.53 62 ASP A C 1
ATOM 478 O O . ASP A 1 62 ? 49.781 30.127 -66.248 1.00 27.53 62 ASP A O 1
ATOM 482 N N . ASP A 1 63 ? 48.083 31.510 -66.893 1.00 30.12 63 ASP A N 1
ATOM 483 C CA . ASP A 1 63 ? 47.173 30.735 -67.737 1.00 30.12 63 ASP A CA 1
ATOM 484 C C . ASP A 1 63 ? 46.210 29.693 -67.132 1.00 30.12 63 ASP A C 1
ATOM 486 O O . ASP A 1 63 ? 46.439 28.492 -67.032 1.00 30.12 63 ASP A O 1
ATOM 490 N N . SER A 1 64 ? 45.005 30.208 -66.849 1.00 30.72 64 SER A N 1
ATOM 491 C CA . SER A 1 64 ? 43.708 29.544 -67.107 1.00 30.72 64 SER A CA 1
ATOM 492 C C . SER A 1 64 ? 43.501 29.374 -68.641 1.00 30.72 64 SER A C 1
ATOM 494 O O . SER A 1 64 ? 44.188 30.092 -69.364 1.00 30.72 64 SER A O 1
ATOM 496 N N . PRO A 1 65 ? 42.534 28.587 -69.197 1.00 44.38 65 PRO A N 1
ATOM 497 C CA . PRO A 1 65 ? 41.227 28.293 -68.593 1.00 44.38 65 PRO A CA 1
ATOM 498 C C . PRO A 1 65 ? 40.528 26.947 -68.963 1.00 44.38 65 PRO A C 1
ATOM 500 O O . PRO A 1 65 ? 40.942 26.185 -69.828 1.00 44.38 65 PRO A O 1
ATOM 503 N N . HIS A 1 66 ? 39.370 26.741 -68.323 1.00 28.97 66 HIS A N 1
ATOM 504 C CA . HIS A 1 66 ? 38.229 25.899 -68.725 1.00 28.97 66 HIS A CA 1
ATOM 505 C C . HIS A 1 66 ? 38.327 24.365 -68.632 1.00 28.97 66 HIS A C 1
ATOM 507 O O . HIS A 1 66 ? 38.781 23.668 -69.534 1.00 28.97 66 HIS A O 1
ATOM 513 N N . THR A 1 67 ? 37.638 23.815 -67.628 1.00 30.03 67 THR A N 1
ATOM 514 C CA . THR A 1 67 ? 36.634 22.766 -67.880 1.00 30.03 67 THR A CA 1
ATOM 515 C C . THR A 1 67 ? 35.492 22.897 -66.866 1.00 30.03 67 THR A C 1
ATOM 517 O O . THR A 1 67 ? 35.724 23.034 -65.667 1.00 30.03 67 THR A O 1
ATOM 520 N N . GLU A 1 68 ? 34.267 22.975 -67.384 1.00 31.12 68 GLU A N 1
ATOM 521 C CA . GLU A 1 68 ? 33.007 23.130 -66.647 1.00 31.12 68 GLU A CA 1
ATOM 522 C C . GLU A 1 68 ? 32.694 21.943 -65.712 1.00 31.12 68 GLU A C 1
ATOM 524 O O . GLU A 1 68 ? 33.248 20.855 -65.882 1.00 31.12 68 GLU A O 1
ATOM 529 N N . PRO A 1 69 ? 31.799 22.137 -64.722 1.00 35.06 69 PRO A N 1
ATOM 530 C CA . PRO A 1 69 ? 31.543 21.170 -63.666 1.00 35.06 69 PRO A CA 1
ATOM 531 C C . PRO A 1 69 ? 30.567 20.079 -64.122 1.00 35.06 69 PRO A C 1
ATOM 533 O O . PRO A 1 69 ? 29.403 20.349 -64.421 1.00 35.06 69 PRO A O 1
ATOM 536 N N . ASP A 1 70 ? 31.009 18.823 -64.081 1.00 30.67 70 ASP A N 1
ATOM 537 C CA . ASP A 1 70 ? 30.117 17.673 -64.217 1.00 30.67 70 ASP A CA 1
ATOM 538 C C . ASP A 1 70 ? 29.209 17.571 -62.979 1.00 30.67 70 ASP A C 1
ATOM 540 O O . ASP A 1 70 ? 29.560 17.033 -61.924 1.00 30.67 70 ASP A O 1
ATOM 544 N N . HIS A 1 71 ? 27.995 18.102 -63.117 1.00 37.91 71 HIS A N 1
ATOM 545 C CA . HIS A 1 71 ? 26.870 17.860 -62.223 1.00 37.91 71 HIS A CA 1
ATOM 546 C C . HIS A 1 71 ? 26.390 16.403 -62.350 1.00 37.91 71 HIS A C 1
ATOM 548 O O . HIS A 1 71 ? 25.335 16.117 -62.918 1.00 37.91 71 HIS A O 1
ATOM 554 N N . LEU A 1 72 ? 27.126 15.459 -61.760 1.00 36.50 72 LEU A N 1
ATOM 555 C CA . LEU A 1 72 ? 26.634 14.098 -61.552 1.00 36.50 72 LEU A CA 1
ATOM 556 C C . LEU A 1 72 ? 25.851 14.010 -60.242 1.00 36.50 72 LEU A C 1
ATOM 558 O O . LEU A 1 72 ? 26.364 13.831 -59.139 1.00 36.50 72 LEU A O 1
ATOM 562 N N . ASN A 1 73 ? 24.546 14.147 -60.441 1.00 44.88 73 ASN A N 1
ATOM 563 C CA . ASN A 1 73 ? 23.437 13.922 -59.531 1.00 44.88 73 ASN A CA 1
ATOM 564 C C . ASN A 1 73 ? 23.481 12.486 -58.953 1.00 44.88 73 ASN A C 1
ATOM 566 O O . ASN A 1 73 ? 22.780 11.575 -59.396 1.00 44.88 73 ASN A O 1
ATOM 570 N N . GLY A 1 74 ? 24.351 12.257 -57.969 1.00 38.50 74 GLY A N 1
ATOM 571 C CA . GLY A 1 74 ? 24.488 10.986 -57.267 1.00 38.50 74 GLY A CA 1
ATOM 572 C C . GLY A 1 74 ? 23.432 10.853 -56.177 1.00 38.50 74 GLY A C 1
ATOM 573 O O . GLY A 1 74 ? 23.620 11.332 -55.060 1.00 38.50 74 GLY A O 1
ATOM 574 N N . LYS A 1 75 ? 22.314 10.186 -56.488 1.00 44.31 75 LYS A N 1
ATOM 575 C CA . LYS A 1 75 ? 21.339 9.705 -55.496 1.00 44.31 75 LYS A CA 1
ATOM 576 C C . LYS A 1 75 ? 22.089 9.051 -54.329 1.00 44.31 75 LYS A C 1
ATOM 578 O O . LYS A 1 75 ? 22.610 7.948 -54.480 1.00 44.31 75 LYS A O 1
ATOM 583 N N . GLN A 1 76 ? 22.123 9.708 -53.167 1.00 43.28 76 GLN A N 1
ATOM 584 C CA . GLN A 1 76 ? 22.582 9.069 -51.934 1.00 43.28 76 GLN A CA 1
ATOM 585 C C . GLN A 1 76 ? 21.806 7.751 -51.763 1.00 43.28 76 GLN A C 1
ATOM 587 O O . GLN A 1 76 ? 20.569 7.773 -51.821 1.00 43.28 76 GLN A O 1
ATOM 592 N N . PRO A 1 77 ? 22.485 6.601 -51.609 1.00 47.22 77 PRO A N 1
ATOM 593 C CA . PRO A 1 77 ? 21.810 5.314 -51.548 1.00 47.22 77 PRO A CA 1
ATOM 594 C C . PRO A 1 77 ? 20.859 5.313 -50.351 1.00 47.22 77 PRO A C 1
ATOM 596 O O . PRO A 1 77 ? 21.229 5.750 -49.269 1.00 47.22 77 PRO A O 1
ATOM 599 N N . LEU A 1 78 ? 19.640 4.792 -50.517 1.00 51.25 78 LEU A N 1
ATOM 600 C CA . LEU A 1 78 ? 18.600 4.726 -49.473 1.00 51.25 78 LEU A CA 1
ATOM 601 C C . LEU A 1 78 ? 19.140 4.214 -48.114 1.00 51.25 78 LEU A C 1
ATOM 603 O O . LEU A 1 78 ? 18.699 4.651 -47.053 1.00 51.25 78 LEU A O 1
ATOM 607 N N . LYS A 1 79 ? 20.159 3.342 -48.154 1.00 47.56 79 LYS A N 1
ATOM 608 C CA . LYS A 1 79 ? 20.908 2.832 -46.996 1.00 47.56 79 LYS A CA 1
ATOM 609 C C . LYS A 1 79 ? 21.622 3.917 -46.171 1.00 47.56 79 LYS A C 1
ATOM 611 O O . LYS A 1 79 ? 21.674 3.775 -44.954 1.00 47.56 79 LYS A O 1
ATOM 616 N N . SER A 1 80 ? 22.153 4.984 -46.777 1.00 50.22 80 SER A N 1
ATOM 617 C CA . SER A 1 80 ? 22.828 6.066 -46.039 1.00 50.22 80 SER A CA 1
ATOM 618 C C . SER A 1 80 ? 21.830 6.950 -45.290 1.00 50.22 80 SER A C 1
ATOM 620 O O . SER A 1 80 ? 22.081 7.269 -44.134 1.00 50.22 80 SER A O 1
ATOM 622 N N . LYS A 1 81 ? 20.670 7.253 -45.897 1.00 49.66 81 LYS A N 1
ATOM 623 C CA . LYS A 1 81 ? 19.569 7.994 -45.251 1.00 49.66 81 LYS A CA 1
ATOM 624 C C . LYS A 1 81 ? 18.916 7.207 -44.113 1.00 49.66 81 LYS A C 1
ATOM 626 O O . LYS A 1 81 ? 18.611 7.777 -43.073 1.00 49.66 81 LYS A O 1
ATOM 631 N N . LEU A 1 82 ? 18.744 5.891 -44.275 1.00 51.06 82 LEU A N 1
ATOM 632 C CA . LEU A 1 82 ? 18.255 5.011 -43.204 1.00 51.06 82 LEU A CA 1
ATOM 633 C C . LEU A 1 82 ? 19.222 4.995 -42.008 1.00 51.06 82 LEU A C 1
ATOM 635 O O . LEU A 1 82 ? 18.785 5.057 -40.865 1.00 51.06 82 LEU A O 1
ATOM 639 N N . ARG A 1 83 ? 20.538 5.001 -42.253 1.00 54.03 83 ARG A N 1
ATOM 640 C CA . ARG A 1 83 ? 21.555 5.047 -41.190 1.00 54.03 83 ARG A CA 1
ATOM 641 C C . ARG A 1 83 ? 21.533 6.359 -40.391 1.00 54.03 83 ARG A C 1
ATOM 643 O O . ARG A 1 83 ? 21.877 6.345 -39.218 1.00 54.03 83 ARG A O 1
ATOM 650 N N . THR A 1 84 ? 21.091 7.465 -40.994 1.00 58.06 84 THR A N 1
ATOM 651 C CA . THR A 1 84 ? 20.912 8.762 -40.312 1.00 58.06 84 THR A CA 1
ATOM 652 C C . THR A 1 84 ? 19.651 8.809 -39.441 1.00 58.06 84 THR A C 1
ATOM 654 O O . THR A 1 84 ? 19.601 9.573 -38.483 1.00 58.06 84 THR A O 1
ATOM 657 N N . ILE A 1 85 ? 18.638 7.994 -39.760 1.00 61.72 85 ILE A N 1
ATOM 658 C CA . ILE A 1 85 ? 17.348 7.941 -39.050 1.00 61.72 85 ILE A CA 1
ATOM 659 C C . ILE A 1 85 ? 17.356 6.918 -37.905 1.00 61.72 85 ILE A C 1
ATOM 661 O O . ILE A 1 85 ? 16.577 7.078 -36.978 1.00 61.72 85 ILE A O 1
ATOM 665 N N . PHE A 1 86 ? 18.223 5.899 -37.941 1.00 73.88 86 PHE A N 1
ATOM 666 C CA . PHE A 1 86 ? 18.334 4.850 -36.913 1.00 73.88 86 PHE A CA 1
ATOM 667 C C . PHE A 1 86 ? 19.595 5.003 -36.048 1.00 73.88 86 PHE A C 1
ATOM 669 O O . PHE A 1 86 ? 20.384 4.071 -35.893 1.00 73.88 86 PHE A O 1
ATOM 676 N N . THR A 1 87 ? 19.806 6.190 -35.483 1.00 82.31 87 THR A N 1
ATOM 677 C CA . THR A 1 87 ? 20.821 6.396 -34.439 1.00 82.31 87 THR A CA 1
ATOM 678 C C . THR A 1 87 ? 20.313 5.891 -33.081 1.00 82.31 87 THR A C 1
ATOM 680 O O . THR A 1 87 ? 19.104 5.928 -32.836 1.00 82.31 87 THR A O 1
ATOM 683 N N . PRO A 1 88 ? 21.183 5.477 -32.147 1.00 83.56 88 PRO A N 1
ATOM 684 C CA . PRO A 1 88 ? 20.767 5.093 -30.792 1.00 83.56 88 PRO A CA 1
ATOM 685 C C . PRO A 1 88 ? 19.899 6.155 -30.103 1.00 83.56 88 PRO A C 1
ATOM 687 O O . PRO A 1 88 ? 18.893 5.820 -29.477 1.00 83.56 88 PRO A O 1
ATOM 690 N N . LEU A 1 89 ? 20.208 7.438 -30.328 1.00 85.81 89 LEU A N 1
ATOM 691 C CA . LEU A 1 89 ? 19.393 8.564 -29.871 1.00 85.81 89 LEU A CA 1
ATOM 692 C C . LEU A 1 89 ? 17.986 8.564 -30.478 1.00 85.81 89 LEU A C 1
ATOM 694 O O . LEU A 1 89 ? 17.010 8.714 -29.750 1.00 85.81 89 LEU A O 1
ATOM 698 N N . SER A 1 90 ? 17.857 8.380 -31.793 1.00 86.06 90 SER A N 1
ATOM 699 C CA . SER A 1 90 ? 16.543 8.344 -32.450 1.00 86.06 90 SER A CA 1
ATOM 700 C C . SER A 1 90 ? 15.668 7.183 -31.960 1.00 86.06 90 SER A C 1
ATOM 702 O O . SER A 1 90 ? 14.471 7.372 -31.740 1.00 86.06 90 SER A O 1
ATOM 704 N N . ILE A 1 91 ? 16.264 6.008 -31.715 1.00 88.06 91 ILE A N 1
ATOM 705 C CA . ILE A 1 91 ? 15.558 4.827 -31.203 1.00 88.06 91 ILE A CA 1
ATOM 706 C C . ILE A 1 91 ? 15.110 5.077 -29.759 1.00 88.06 91 ILE A C 1
ATOM 708 O O . ILE A 1 91 ? 13.952 4.819 -29.430 1.00 88.06 91 ILE A O 1
ATOM 712 N N . TYR A 1 92 ? 15.989 5.633 -28.918 1.00 90.62 92 TYR A N 1
ATOM 713 C CA . TYR A 1 92 ? 15.638 6.036 -27.556 1.00 90.62 92 TYR A CA 1
ATOM 714 C C . TYR A 1 92 ? 14.478 7.032 -27.550 1.00 90.62 92 TYR A C 1
ATOM 716 O O . TYR A 1 92 ? 13.476 6.796 -26.879 1.00 90.62 92 TYR A O 1
ATOM 724 N N . CYS A 1 93 ? 14.572 8.109 -28.336 1.00 90.81 93 CYS A N 1
ATOM 725 C CA . CYS A 1 93 ? 13.525 9.123 -28.422 1.00 90.81 93 CYS A CA 1
ATOM 726 C C . CYS A 1 93 ? 12.190 8.520 -28.870 1.00 90.81 93 CYS A C 1
ATOM 728 O O . CYS A 1 93 ? 11.167 8.817 -28.262 1.00 90.81 93 CYS A O 1
ATOM 730 N N . LEU A 1 94 ? 12.191 7.633 -29.871 1.00 91.88 94 LEU A N 1
ATOM 731 C CA . LEU A 1 94 ? 10.977 6.962 -30.333 1.00 91.88 94 LEU A CA 1
ATOM 732 C C . LEU A 1 94 ? 10.332 6.121 -29.222 1.00 91.88 94 LEU A C 1
ATOM 734 O O . LEU A 1 94 ? 9.146 6.293 -28.940 1.00 91.88 94 LEU A O 1
ATOM 738 N N . ILE A 1 95 ? 11.098 5.238 -28.570 1.00 92.12 95 ILE A N 1
ATOM 739 C CA . ILE A 1 95 ? 10.578 4.380 -27.493 1.00 92.12 95 ILE A CA 1
ATOM 740 C C . ILE A 1 95 ? 10.092 5.230 -26.318 1.00 92.12 95 ILE A C 1
ATOM 742 O O . ILE A 1 95 ? 8.994 5.013 -25.805 1.00 92.12 95 ILE A O 1
ATOM 746 N N . PHE A 1 96 ? 10.872 6.232 -25.920 1.00 93.00 96 PHE A N 1
ATOM 747 C CA . PHE A 1 96 ? 10.513 7.130 -24.833 1.00 93.00 96 PHE A CA 1
ATOM 748 C C . PHE A 1 96 ? 9.230 7.912 -25.140 1.00 93.00 96 PHE A C 1
ATOM 750 O O . PHE A 1 96 ? 8.342 7.984 -24.292 1.00 93.00 96 PHE A O 1
ATOM 757 N N . SER A 1 97 ? 9.072 8.430 -26.363 1.00 92.50 97 SER A N 1
ATOM 758 C CA . SER A 1 97 ? 7.843 9.097 -26.804 1.00 92.50 97 SER A CA 1
ATOM 759 C C . SER A 1 97 ? 6.635 8.161 -26.798 1.00 92.50 97 SER A C 1
ATOM 761 O O . SER A 1 97 ? 5.571 8.570 -26.340 1.00 92.50 97 SER A O 1
ATOM 763 N N . VAL A 1 98 ? 6.785 6.908 -27.242 1.00 94.38 98 VAL A N 1
ATOM 764 C CA . VAL A 1 98 ? 5.705 5.905 -27.189 1.00 94.38 98 VAL A CA 1
ATOM 765 C C . VAL A 1 98 ? 5.290 5.624 -25.744 1.00 94.38 98 VAL A C 1
ATOM 767 O O . VAL A 1 98 ? 4.099 5.605 -25.439 1.00 94.38 98 VAL A O 1
ATOM 770 N N . LEU A 1 99 ? 6.250 5.457 -24.833 1.00 93.69 99 LEU A N 1
ATOM 771 C CA . LEU A 1 99 ? 5.962 5.187 -23.423 1.00 93.69 99 LEU A CA 1
ATOM 772 C C . LEU A 1 99 ? 5.358 6.402 -22.707 1.00 93.69 99 LEU A C 1
ATOM 774 O O . LEU A 1 99 ? 4.433 6.244 -21.911 1.00 93.69 99 LEU A O 1
ATOM 778 N N . LEU A 1 100 ? 5.811 7.618 -23.022 1.00 92.25 100 LEU A N 1
ATOM 779 C CA . LEU A 1 100 ? 5.176 8.842 -22.534 1.00 92.25 100 LEU A CA 1
ATOM 780 C C . LEU A 1 100 ? 3.755 9.005 -23.078 1.00 92.25 100 LEU A C 1
ATOM 782 O O . LEU A 1 100 ? 2.872 9.403 -22.320 1.00 92.25 100 LEU A O 1
ATOM 786 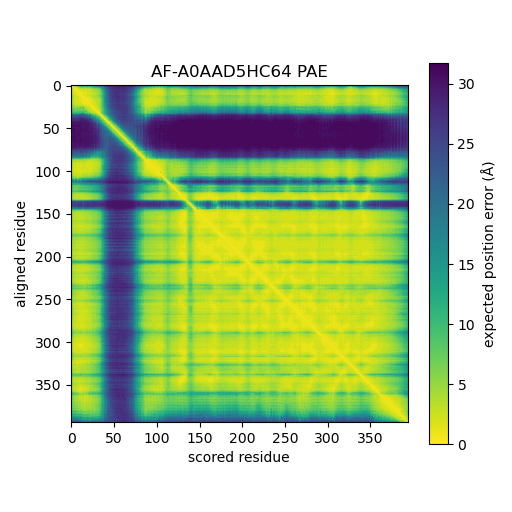N N . ALA A 1 101 ? 3.513 8.674 -24.350 1.00 90.94 101 ALA A N 1
ATOM 787 C CA . ALA A 1 101 ? 2.176 8.688 -24.938 1.00 90.94 101 ALA A CA 1
ATOM 788 C C . ALA A 1 101 ? 1.262 7.647 -24.276 1.00 90.94 101 ALA A C 1
ATOM 790 O O . ALA A 1 101 ? 0.119 7.965 -23.958 1.00 90.94 101 ALA A O 1
ATOM 791 N N . TYR A 1 102 ? 1.772 6.446 -23.982 1.00 92.06 102 TYR A N 1
ATOM 792 C CA . TYR A 1 102 ? 1.061 5.444 -23.182 1.00 92.06 102 TYR A CA 1
ATOM 793 C C . TYR A 1 102 ? 0.717 5.984 -21.787 1.00 92.06 102 TYR A C 1
ATOM 795 O O . TYR A 1 102 ? -0.444 5.952 -21.383 1.00 92.06 102 TYR A O 1
ATOM 803 N N . GLY A 1 103 ? 1.701 6.529 -21.063 1.00 89.25 103 GLY A N 1
ATOM 804 C CA . GLY A 1 103 ? 1.499 7.066 -19.717 1.00 89.25 103 GLY A CA 1
ATOM 805 C C . GLY A 1 103 ? 0.517 8.239 -19.693 1.00 89.25 103 GLY A C 1
ATOM 806 O O . GLY A 1 103 ? -0.368 8.285 -18.844 1.00 89.25 103 GLY A O 1
ATOM 807 N N . GLY A 1 104 ? 0.628 9.155 -20.658 1.00 87.19 104 GLY A N 1
ATOM 808 C CA . GLY A 1 104 ? -0.326 10.243 -20.870 1.00 87.19 104 GLY A CA 1
ATOM 809 C C . GLY A 1 104 ? -1.720 9.739 -21.241 1.00 87.19 104 GLY A C 1
ATOM 810 O O . GLY A 1 104 ? -2.703 10.248 -20.720 1.00 87.19 104 GLY A O 1
ATOM 811 N N . GLY A 1 105 ? -1.825 8.694 -22.063 1.00 85.88 105 GLY A N 1
ATOM 812 C CA . GLY A 1 105 ? -3.098 8.061 -22.401 1.00 85.88 105 GLY A CA 1
ATOM 813 C C . GLY A 1 105 ? -3.793 7.431 -21.192 1.00 85.88 105 GLY A C 1
ATOM 814 O O . GLY A 1 105 ? -4.988 7.637 -20.998 1.00 85.88 105 GLY A O 1
ATOM 815 N N . GLN A 1 106 ? -3.046 6.729 -20.338 1.00 85.56 106 GLN A N 1
ATOM 816 C CA . GLN A 1 106 ? -3.566 6.128 -19.102 1.00 85.56 106 GLN A CA 1
ATOM 817 C C . GLN A 1 106 ? -4.093 7.172 -18.109 1.00 85.56 106 GLN A C 1
ATOM 819 O O . GLN A 1 106 ? -5.149 6.992 -17.508 1.00 85.56 106 GLN A O 1
ATOM 824 N N . VAL A 1 107 ? -3.354 8.268 -17.958 1.00 81.50 107 VAL A N 1
ATOM 825 C CA . VAL A 1 107 ? -3.657 9.357 -17.020 1.00 81.50 107 VAL A CA 1
ATOM 826 C C . VAL A 1 107 ? -4.775 10.265 -17.548 1.00 81.50 107 VAL A C 1
ATOM 828 O O . VAL A 1 107 ? -5.687 10.618 -16.808 1.00 81.50 107 VAL A O 1
ATOM 831 N N . SER A 1 108 ? -4.738 10.627 -18.832 1.00 76.12 108 SER A N 1
ATOM 832 C CA . SER A 1 108 ? -5.535 11.735 -19.379 1.00 76.12 108 SER A CA 1
ATOM 833 C C . SER A 1 108 ? -6.600 11.330 -20.404 1.00 76.12 108 SER A C 1
ATOM 835 O O . SER A 1 108 ? -7.476 12.133 -20.703 1.00 76.12 108 SER A O 1
ATOM 837 N N . ILE A 1 109 ? -6.548 10.125 -20.984 1.00 72.56 109 ILE A N 1
ATOM 838 C CA . ILE A 1 109 ? -7.462 9.722 -22.074 1.00 72.56 109 ILE A CA 1
ATOM 839 C C . ILE A 1 109 ? -8.397 8.599 -21.623 1.00 72.56 109 ILE A C 1
ATOM 841 O O . ILE A 1 109 ? -9.613 8.724 -21.736 1.00 72.56 109 ILE A O 1
ATOM 845 N N . ILE A 1 110 ? -7.853 7.510 -21.075 1.00 67.00 110 ILE A N 1
ATOM 846 C CA . ILE A 1 110 ? -8.611 6.285 -20.769 1.00 67.00 110 ILE A CA 1
ATOM 847 C C . ILE A 1 110 ? -9.632 6.504 -19.642 1.00 67.00 110 ILE A C 1
ATOM 849 O O . ILE A 1 110 ? -10.702 5.903 -19.660 1.00 67.00 110 ILE A O 1
ATOM 853 N N . LYS A 1 111 ? -9.361 7.420 -18.704 1.00 62.59 111 LYS A N 1
ATOM 854 C CA . LYS A 1 111 ? -10.317 7.823 -17.657 1.00 62.59 111 LYS A CA 1
ATOM 855 C C . LYS A 1 111 ? -11.292 8.929 -18.095 1.00 62.59 111 LYS A C 1
ATOM 857 O O . LYS A 1 111 ? -11.978 9.505 -17.255 1.00 62.59 111 LYS A O 1
ATOM 862 N N . GLY A 1 112 ? -11.356 9.241 -19.394 1.00 55.28 112 GLY A N 1
ATOM 863 C CA . GLY A 1 112 ? -12.201 10.310 -19.941 1.00 55.28 112 GLY A CA 1
ATOM 864 C C . GLY A 1 112 ? -11.744 11.716 -19.539 1.00 55.28 112 GLY A C 1
ATOM 865 O O . GLY A 1 112 ? -12.537 12.653 -19.556 1.00 55.28 112 GLY A O 1
ATOM 866 N N . SER A 1 113 ? -10.481 11.872 -19.142 1.00 61.22 113 SER A N 1
ATOM 867 C CA . SER A 1 113 ? -10.017 12.943 -18.262 1.00 61.22 113 SER A CA 1
ATOM 868 C C . SER A 1 113 ? -9.018 13.904 -18.893 1.00 61.22 113 SER A C 1
ATOM 870 O O . SER A 1 113 ? -7.966 14.163 -18.320 1.00 61.22 113 SER A O 1
ATOM 872 N N . PHE A 1 114 ? -9.362 14.493 -20.041 1.00 55.06 114 PHE A N 1
ATOM 873 C CA . PHE A 1 114 ? -8.833 15.794 -20.468 1.00 55.06 114 PHE A CA 1
ATOM 874 C C . PHE A 1 114 ? -9.626 16.304 -21.684 1.00 55.06 114 PHE A C 1
ATOM 876 O O . PHE A 1 114 ? -9.758 15.604 -22.683 1.00 55.06 114 PHE A O 1
ATOM 883 N N . TYR A 1 115 ? -10.193 17.511 -21.580 1.00 57.16 115 TYR A N 1
ATOM 884 C CA . TYR A 1 115 ? -11.028 18.230 -22.571 1.00 57.16 115 TYR A CA 1
ATOM 885 C C . TYR A 1 115 ? -12.373 17.618 -23.002 1.00 57.16 115 TYR A C 1
ATOM 887 O O . TYR A 1 115 ? -13.163 18.324 -23.624 1.00 57.16 115 TYR A O 1
ATOM 895 N N . GLN A 1 116 ? -12.667 16.357 -22.677 1.00 66.94 116 GLN A N 1
ATOM 896 C CA . GLN A 1 116 ? -13.861 15.661 -23.189 1.00 66.94 116 GLN A CA 1
ATOM 897 C C . GLN A 1 116 ? -15.011 15.525 -22.177 1.00 66.94 116 GLN A C 1
ATOM 899 O O . GLN A 1 116 ? -16.128 15.202 -22.570 1.00 66.94 116 GLN A O 1
ATOM 904 N N . THR A 1 117 ? -14.771 15.791 -20.887 1.00 70.50 117 THR A N 1
ATOM 905 C CA . THR A 1 117 ? -15.795 15.710 -19.832 1.00 70.50 117 THR A CA 1
ATOM 906 C C . THR A 1 117 ? -15.662 16.848 -18.821 1.00 70.50 117 THR A C 1
ATOM 908 O O . THR A 1 117 ? -14.578 17.407 -18.637 1.00 70.50 117 THR A O 1
ATOM 911 N N . SER A 1 118 ? -16.762 17.211 -18.158 1.00 77.94 118 SER A N 1
ATOM 912 C CA . SER A 1 118 ? -16.735 18.192 -17.071 1.00 77.94 118 SER A CA 1
ATOM 913 C C . SER A 1 118 ? -16.058 17.611 -15.828 1.00 77.94 118 SER A C 1
ATOM 915 O O . SER A 1 118 ? -16.128 16.411 -15.559 1.00 77.94 118 SER A O 1
ATOM 917 N N . TYR A 1 119 ? -15.452 18.472 -15.007 1.00 78.00 119 TYR A N 1
ATOM 918 C CA . TYR A 1 119 ? -14.780 18.031 -13.779 1.00 78.00 119 TYR A CA 1
ATOM 919 C C . TYR A 1 119 ? -15.719 17.259 -12.836 1.00 78.00 119 TYR A C 1
ATOM 921 O O . TYR A 1 119 ? -15.306 16.278 -12.230 1.00 78.00 119 TYR A O 1
ATOM 929 N N . SER A 1 120 ? -17.004 17.633 -12.780 1.00 78.06 120 SER A N 1
ATOM 930 C CA . SER A 1 120 ? -18.029 16.946 -11.980 1.00 78.06 120 SER A CA 1
ATOM 931 C C . SER A 1 120 ? -18.292 15.498 -12.397 1.00 78.06 120 SER A C 1
ATOM 933 O O . SER A 1 120 ? -18.791 14.732 -11.580 1.00 78.06 120 SER A O 1
ATOM 935 N N . ASN A 1 121 ? -18.006 15.158 -13.656 1.00 74.19 121 ASN A N 1
ATOM 936 C CA . ASN A 1 121 ? -18.157 13.814 -14.210 1.00 7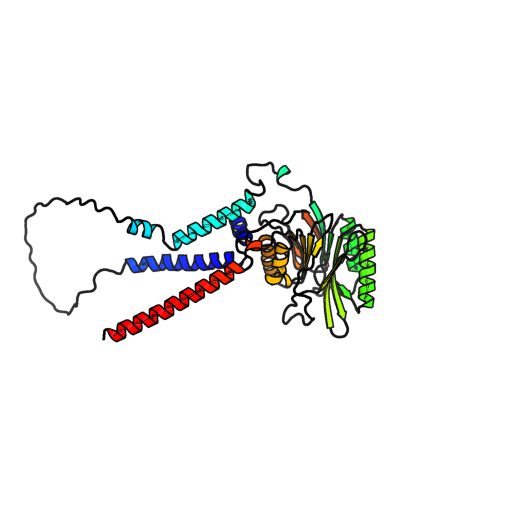4.19 121 ASN A CA 1
ATOM 937 C C . ASN A 1 121 ? -16.830 13.037 -14.191 1.00 74.19 121 ASN A C 1
ATOM 939 O O . ASN A 1 121 ? -16.843 11.818 -14.311 1.00 74.19 121 ASN A O 1
ATOM 943 N N . TYR A 1 122 ? -15.696 13.734 -14.049 1.00 75.81 122 TYR A N 1
ATOM 944 C CA . TYR A 1 122 ? -14.374 13.129 -13.877 1.00 75.81 122 TYR A CA 1
ATOM 945 C C . TYR A 1 122 ? -14.136 12.652 -12.437 1.00 75.81 122 TYR A C 1
ATOM 947 O O . TYR A 1 122 ? -13.589 11.573 -12.216 1.00 75.81 122 TYR A O 1
ATOM 955 N N . ILE A 1 123 ? -14.541 13.453 -11.449 1.00 80.19 123 ILE A N 1
ATOM 956 C CA . ILE A 1 123 ? -14.391 13.096 -10.037 1.00 80.19 123 ILE A CA 1
ATOM 957 C C . ILE A 1 123 ? -15.448 12.069 -9.627 1.00 80.19 123 ILE A C 1
ATOM 959 O O . ILE A 1 123 ? -16.640 12.248 -9.884 1.00 80.19 123 ILE A O 1
ATOM 963 N N . THR A 1 124 ? -15.028 11.005 -8.940 1.00 80.12 124 THR A N 1
ATOM 964 C CA . THR A 1 124 ? -15.987 10.085 -8.327 1.00 80.12 124 THR A CA 1
ATOM 965 C C . THR A 1 124 ? -16.619 10.735 -7.098 1.00 80.12 124 THR A C 1
ATOM 967 O O . THR A 1 124 ? -15.951 11.321 -6.245 1.00 80.12 124 THR A O 1
ATOM 970 N N . ARG A 1 125 ? -17.940 10.635 -6.977 1.00 81.88 125 ARG A N 1
ATOM 971 C CA . ARG A 1 125 ? -18.620 11.001 -5.725 1.00 81.88 125 ARG A CA 1
ATOM 972 C C . ARG A 1 125 ? -18.524 9.892 -4.684 1.00 81.88 125 ARG A C 1
ATOM 974 O O . ARG A 1 125 ? -18.881 10.112 -3.531 1.00 81.88 125 ARG A O 1
ATOM 981 N N . ASP A 1 126 ? -18.035 8.724 -5.091 1.00 89.94 126 ASP A N 1
ATOM 982 C CA . ASP A 1 126 ? -17.907 7.556 -4.242 1.00 89.94 126 ASP A CA 1
ATOM 983 C C . ASP A 1 126 ? -16.605 7.596 -3.432 1.00 89.94 126 ASP A C 1
ATOM 985 O O . ASP A 1 126 ? -15.583 6.997 -3.778 1.00 89.94 126 ASP A O 1
ATOM 989 N N . VAL A 1 127 ? -16.634 8.403 -2.375 1.00 93.75 127 VAL A N 1
ATOM 990 C CA . VAL A 1 127 ? -15.493 8.691 -1.507 1.00 93.75 127 VAL A CA 1
ATOM 991 C C . VAL A 1 127 ? -15.932 8.528 -0.064 1.00 93.75 127 VAL A C 1
ATOM 993 O O . VAL A 1 127 ? -16.997 9.003 0.332 1.00 93.75 127 VAL A O 1
ATOM 996 N N . VAL A 1 128 ? -15.097 7.877 0.738 1.00 96.81 128 VAL A N 1
ATOM 997 C CA . VAL A 1 128 ? -15.325 7.706 2.172 1.00 96.81 128 VAL A CA 1
ATOM 998 C C . VAL A 1 128 ? -14.180 8.271 2.983 1.00 96.81 128 VAL A C 1
ATOM 1000 O O . VAL A 1 128 ? -13.049 8.369 2.517 1.00 96.81 128 VAL A O 1
ATOM 1003 N N . ARG A 1 129 ? -14.462 8.617 4.237 1.00 98.12 129 ARG A N 1
ATOM 1004 C CA . ARG A 1 129 ? -13.412 8.971 5.187 1.00 98.12 129 ARG A CA 1
ATOM 1005 C C . ARG A 1 129 ? -12.719 7.698 5.662 1.00 98.12 129 ARG A C 1
ATOM 1007 O O . ARG A 1 129 ? -13.388 6.770 6.121 1.00 98.12 129 ARG A O 1
ATOM 1014 N N . ALA A 1 130 ? -11.397 7.672 5.568 1.00 98.44 130 ALA A N 1
ATOM 1015 C CA . ALA A 1 130 ? -10.563 6.629 6.148 1.00 98.44 130 ALA A CA 1
ATOM 1016 C C . ALA A 1 130 ? -9.628 7.238 7.195 1.00 98.44 130 ALA A C 1
ATOM 1018 O O . ALA A 1 130 ? -8.962 8.236 6.924 1.00 98.44 130 ALA A O 1
ATOM 1019 N N . GLY A 1 131 ? -9.617 6.662 8.391 1.00 98.38 131 GLY A N 1
ATOM 1020 C CA . GLY A 1 131 ? -8.808 7.112 9.513 1.00 98.38 131 GLY A CA 1
ATOM 1021 C C . GLY A 1 131 ? -7.485 6.357 9.610 1.00 98.38 131 GLY A C 1
ATOM 1022 O O . GLY A 1 131 ? -7.437 5.154 9.357 1.00 98.38 131 GLY A O 1
ATOM 1023 N N . CYS A 1 132 ? -6.432 7.048 10.030 1.00 98.38 132 CYS A N 1
ATOM 1024 C CA . CYS A 1 132 ? -5.187 6.439 10.475 1.00 98.38 132 CYS A CA 1
ATOM 1025 C C . CYS A 1 132 ? -4.981 6.704 11.965 1.00 98.38 132 CYS A C 1
ATOM 1027 O O . CYS A 1 132 ? -5.035 7.860 12.385 1.00 98.38 132 CYS A O 1
ATOM 1029 N N . VAL A 1 133 ? -4.676 5.660 12.735 1.00 97.31 133 VAL A N 1
ATOM 1030 C CA . VAL A 1 133 ? -4.109 5.783 14.088 1.00 97.31 133 VAL A CA 1
ATOM 1031 C C . VAL A 1 133 ? -2.611 5.539 13.971 1.00 97.31 133 VAL A C 1
ATOM 1033 O O . VAL A 1 133 ? -2.204 4.481 13.496 1.00 97.31 133 VAL A O 1
ATOM 1036 N N . ILE A 1 134 ? -1.790 6.524 14.334 1.00 94.81 134 ILE A N 1
ATOM 1037 C CA . ILE A 1 134 ? -0.339 6.460 14.142 1.00 94.81 134 ILE A CA 1
ATOM 1038 C C . ILE A 1 134 ? 0.360 6.170 15.474 1.00 94.81 134 ILE A C 1
ATOM 1040 O O . ILE A 1 134 ? 0.461 7.044 16.337 1.00 94.81 134 ILE A O 1
ATOM 1044 N N . GLY A 1 135 ? 0.853 4.942 15.612 1.00 88.19 135 GLY A N 1
ATOM 1045 C CA . GLY A 1 135 ? 1.550 4.401 16.774 1.00 88.19 135 GLY A CA 1
ATOM 1046 C C . GLY A 1 135 ? 3.064 4.185 16.618 1.00 88.19 135 GLY A C 1
ATOM 1047 O O . GLY A 1 135 ? 3.642 4.308 15.542 1.00 88.19 135 GLY A O 1
ATOM 1048 N N . ASN A 1 136 ? 3.654 3.844 17.764 1.00 68.25 136 ASN A N 1
ATOM 1049 C CA . ASN A 1 136 ? 5.037 3.500 18.128 1.00 68.25 136 ASN A CA 1
ATOM 1050 C C . ASN A 1 136 ? 6.154 4.567 18.010 1.00 68.25 136 ASN A C 1
ATOM 1052 O O . ASN A 1 136 ? 6.225 5.340 17.060 1.00 68.25 136 ASN A O 1
ATOM 1056 N N . THR A 1 137 ? 7.011 4.617 19.037 1.00 62.03 137 THR A N 1
ATOM 1057 C CA . THR A 1 137 ? 7.329 5.780 19.890 1.00 62.03 137 THR A CA 1
ATOM 1058 C C . THR A 1 137 ? 8.644 6.507 19.587 1.00 62.03 137 THR A C 1
ATOM 1060 O O . THR A 1 137 ? 9.668 5.893 19.313 1.00 62.03 137 THR A O 1
ATOM 1063 N N . ASP A 1 138 ? 8.635 7.825 19.763 1.00 50.75 138 ASP A N 1
ATOM 1064 C CA . ASP A 1 138 ? 9.749 8.782 19.674 1.00 50.75 138 ASP A CA 1
ATOM 1065 C C . ASP A 1 138 ? 10.308 9.205 21.054 1.00 50.75 138 ASP A C 1
ATOM 1067 O O . ASP A 1 138 ? 10.919 10.261 21.199 1.00 50.75 138 ASP A O 1
ATOM 1071 N N . GLY A 1 139 ? 10.105 8.382 22.091 1.00 48.88 139 GLY A N 1
ATOM 1072 C CA . GLY A 1 139 ? 10.512 8.706 23.465 1.00 48.88 139 GLY A CA 1
ATOM 1073 C C . GLY A 1 139 ? 9.529 9.609 24.229 1.00 48.88 139 GLY A C 1
ATOM 1074 O O . GLY A 1 139 ? 9.888 10.158 25.266 1.00 48.88 139 GLY A O 1
ATOM 1075 N N . THR A 1 140 ? 8.286 9.752 23.752 1.00 49.38 140 THR A N 1
ATOM 1076 C CA . THR A 1 140 ? 7.252 10.660 24.297 1.00 49.38 140 THR A CA 1
ATOM 1077 C C . THR A 1 140 ? 6.444 10.121 25.491 1.00 49.38 140 THR A C 1
ATOM 1079 O O . THR A 1 140 ? 5.527 10.789 25.959 1.00 49.38 140 THR A O 1
ATOM 1082 N N . GLY A 1 141 ? 6.800 8.957 26.049 1.00 47.47 141 GLY A N 1
ATOM 1083 C CA . GLY A 1 141 ? 6.309 8.513 27.365 1.00 47.47 141 GLY A CA 1
ATOM 1084 C C . GLY A 1 141 ? 4.996 7.715 27.402 1.00 47.47 141 GLY A C 1
ATOM 1085 O O . GLY A 1 141 ? 4.561 7.358 28.494 1.00 47.47 141 GLY A O 1
ATOM 1086 N N . TYR A 1 142 ? 4.390 7.379 26.258 1.00 55.31 142 TYR A N 1
ATOM 1087 C CA . TYR A 1 142 ? 3.275 6.421 26.186 1.00 55.31 142 TYR A CA 1
ATOM 1088 C C . TYR A 1 142 ? 3.801 5.024 25.850 1.00 55.31 142 TYR A C 1
ATOM 1090 O O . TYR A 1 142 ? 4.564 4.862 24.898 1.00 55.31 142 TYR A O 1
ATOM 1098 N N . THR A 1 143 ? 3.420 4.011 26.630 1.00 62.31 143 THR A N 1
ATOM 1099 C CA . THR A 1 143 ? 3.840 2.628 26.387 1.00 62.31 143 THR A CA 1
ATOM 1100 C C . THR A 1 143 ? 2.992 1.992 25.288 1.00 62.31 143 THR A C 1
ATOM 1102 O O . THR A 1 143 ? 1.780 2.191 25.217 1.00 62.31 143 THR A O 1
ATOM 1105 N N . LEU A 1 144 ? 3.624 1.152 24.463 1.00 68.88 144 LEU A N 1
ATOM 1106 C CA . LEU A 1 144 ? 2.979 0.299 23.451 1.00 68.88 144 LEU A CA 1
ATOM 1107 C C . LEU A 1 144 ? 1.814 -0.547 23.985 1.00 68.88 144 LEU A C 1
ATOM 1109 O O . LEU A 1 144 ? 1.036 -1.092 23.215 1.00 68.88 144 LEU A O 1
ATOM 1113 N N . SER A 1 145 ? 1.688 -0.654 25.304 1.00 70.81 145 SER A N 1
ATOM 1114 C CA . SER A 1 145 ? 0.681 -1.427 26.012 1.00 70.81 145 SER A CA 1
ATOM 1115 C C . SER A 1 145 ? -0.580 -0.637 26.399 1.00 70.81 145 SER A C 1
ATOM 1117 O O . SER A 1 145 ? -1.474 -1.228 27.007 1.00 70.81 145 SER A O 1
ATOM 1119 N N . ASP A 1 146 ? -0.701 0.664 26.097 1.00 86.44 146 ASP A N 1
ATOM 1120 C CA . ASP A 1 146 ? -1.925 1.422 26.414 1.00 86.44 146 ASP A CA 1
ATOM 1121 C C . ASP A 1 146 ? -3.049 1.152 25.398 1.00 86.44 146 ASP A C 1
ATOM 1123 O O . ASP A 1 146 ? -3.348 1.929 24.488 1.00 86.44 146 ASP A O 1
ATOM 1127 N N . ARG A 1 147 ? -3.691 -0.004 25.575 1.00 90.19 147 ARG A N 1
ATOM 1128 C CA . ARG A 1 147 ? -4.807 -0.476 24.749 1.00 90.19 147 ARG A CA 1
ATOM 1129 C C . ARG A 1 147 ? -5.954 0.533 24.677 1.00 90.19 147 ARG A C 1
ATOM 1131 O O . ARG A 1 147 ? -6.523 0.751 23.607 1.00 90.19 147 ARG A O 1
ATOM 1138 N N . GLN A 1 148 ? -6.325 1.119 25.817 1.00 93.06 148 GLN A N 1
ATOM 1139 C CA . GLN A 1 148 ? -7.499 1.984 25.896 1.00 93.06 148 GLN A CA 1
ATOM 1140 C C . GLN A 1 148 ? -7.256 3.297 25.155 1.00 93.06 148 GLN A C 1
ATOM 1142 O O . GLN A 1 148 ? -8.165 3.791 24.485 1.00 93.06 148 GLN A O 1
ATOM 1147 N N . TYR A 1 149 ? -6.036 3.833 25.222 1.00 92.69 149 TYR A N 1
ATOM 1148 C CA . TYR A 1 149 ? -5.659 5.028 24.482 1.00 92.69 149 TYR A CA 1
ATOM 1149 C C . TYR A 1 149 ? -5.871 4.860 22.969 1.00 92.69 149 TYR A C 1
ATOM 1151 O O . TYR A 1 149 ? -6.611 5.638 22.362 1.00 92.69 149 TYR A O 1
ATOM 1159 N N . TRP A 1 150 ? -5.309 3.810 22.361 1.00 94.38 150 TRP A N 1
ATOM 1160 C CA . TRP A 1 150 ? -5.416 3.584 20.912 1.00 94.38 150 TRP A CA 1
ATOM 1161 C C . TRP A 1 150 ? -6.845 3.274 20.451 1.00 94.38 150 TRP A C 1
ATOM 1163 O O . TRP A 1 150 ? -7.285 3.714 19.381 1.00 94.38 150 TRP A O 1
ATOM 1173 N N . PHE A 1 151 ? -7.620 2.572 21.278 1.00 97.44 151 PHE A N 1
ATOM 1174 C CA . PHE A 1 151 ? -9.038 2.363 21.005 1.00 97.44 151 PHE A CA 1
ATOM 1175 C C . PHE A 1 151 ? -9.864 3.645 21.119 1.00 97.44 151 PHE A C 1
ATOM 1177 O O . PHE A 1 151 ? -10.731 3.863 20.274 1.00 97.44 151 PHE A O 1
ATOM 1184 N N . ASN A 1 152 ? -9.564 4.541 22.061 1.00 97.06 152 ASN A N 1
ATOM 1185 C CA . ASN A 1 152 ? -10.219 5.849 22.124 1.00 97.06 152 ASN A CA 1
ATOM 1186 C C . ASN A 1 152 ? -9.944 6.679 20.859 1.00 97.06 152 ASN A C 1
ATOM 1188 O O . ASN A 1 152 ? -10.870 7.281 20.322 1.00 97.06 152 ASN A O 1
ATOM 1192 N N . GLN A 1 153 ? -8.715 6.650 20.328 1.00 96.56 153 GLN A N 1
ATOM 1193 C CA . GLN A 1 153 ? -8.385 7.293 19.045 1.00 96.56 153 GLN A CA 1
ATOM 1194 C C . GLN A 1 153 ? -9.190 6.701 17.878 1.00 96.56 153 GLN A C 1
ATOM 1196 O O . GLN A 1 153 ? -9.691 7.423 17.017 1.00 96.56 153 GLN A O 1
ATOM 1201 N N . THR A 1 154 ? -9.360 5.378 17.871 1.00 98.38 154 THR A N 1
ATOM 1202 C CA . THR A 1 154 ? -10.168 4.669 16.867 1.00 98.38 154 THR A CA 1
ATOM 1203 C C . THR A 1 154 ? -11.639 5.081 16.934 1.00 98.38 154 THR A C 1
ATOM 1205 O O . THR A 1 154 ? -12.242 5.380 15.905 1.00 98.38 154 THR A O 1
ATOM 1208 N N . ILE A 1 155 ? -12.210 5.131 18.141 1.00 98.62 155 ILE A N 1
ATOM 1209 C CA . ILE A 1 155 ? -13.597 5.554 18.373 1.00 98.62 155 ILE A CA 1
ATOM 1210 C C . ILE A 1 155 ? -13.781 7.017 17.960 1.00 98.62 155 ILE A C 1
ATOM 1212 O O . ILE A 1 155 ? -14.763 7.345 17.301 1.00 98.62 155 ILE A O 1
ATOM 1216 N N . GLN A 1 156 ? -12.819 7.886 18.275 1.00 98.44 156 GLN A N 1
ATOM 1217 C CA . GLN A 1 156 ? -12.859 9.284 17.854 1.00 98.44 156 GLN A CA 1
ATOM 1218 C C . GLN A 1 156 ? -12.888 9.414 16.324 1.00 98.44 156 GLN A C 1
ATOM 1220 O O . GLN A 1 156 ? -13.759 10.092 15.790 1.00 98.44 156 GLN A O 1
ATOM 1225 N N . LEU A 1 157 ? -12.018 8.696 15.606 1.00 98.69 157 LEU A N 1
ATOM 1226 C CA . LEU A 1 157 ? -12.028 8.677 14.138 1.00 98.69 157 LEU A CA 1
ATOM 1227 C C . LEU A 1 157 ? -13.360 8.169 13.566 1.00 98.69 157 LEU A C 1
ATOM 1229 O O . LEU A 1 157 ? -13.834 8.683 12.550 1.00 98.69 157 LEU A O 1
ATOM 1233 N N . ALA A 1 158 ? -13.974 7.175 14.210 1.00 98.56 158 ALA A N 1
ATOM 1234 C CA . ALA A 1 158 ? -15.287 6.677 13.817 1.00 98.56 158 ALA A CA 1
ATOM 1235 C C . ALA A 1 158 ? -16.390 7.731 14.024 1.00 98.56 158 ALA A C 1
ATOM 1237 O O . ALA A 1 158 ? -17.200 7.949 13.120 1.00 98.56 158 ALA A O 1
ATOM 1238 N N . ASN A 1 159 ? -16.370 8.441 15.158 1.00 98.38 159 ASN A N 1
ATOM 1239 C CA . ASN A 1 159 ? -17.261 9.574 15.439 1.00 98.38 159 ASN A CA 1
ATOM 1240 C C . ASN A 1 159 ? -17.069 10.717 14.430 1.00 98.38 159 ASN A C 1
ATOM 1242 O O . ASN A 1 159 ? -18.042 11.342 14.008 1.00 98.38 159 ASN A O 1
ATOM 1246 N N . ASP A 1 160 ? -15.837 10.924 13.960 1.00 98.19 160 ASP A N 1
ATOM 1247 C CA . ASP A 1 160 ? -15.500 11.883 12.900 1.00 98.19 160 ASP A CA 1
ATOM 1248 C C . ASP A 1 160 ? -15.898 11.390 11.489 1.00 98.19 160 ASP A C 1
ATOM 1250 O O . ASP A 1 160 ? -15.645 12.045 10.467 1.00 98.19 160 ASP A O 1
ATOM 1254 N N . GLY A 1 161 ? -16.579 10.244 11.414 1.00 98.12 161 GLY A N 1
ATOM 1255 C CA . GLY A 1 161 ? -17.212 9.705 10.217 1.00 98.12 161 GLY A CA 1
ATOM 1256 C C . GLY A 1 161 ? -16.334 8.764 9.398 1.00 98.12 161 GLY A C 1
ATOM 1257 O O . GLY A 1 161 ? -16.700 8.462 8.258 1.00 98.12 161 GLY A O 1
ATOM 1258 N N . ALA A 1 162 ? -15.193 8.306 9.926 1.00 98.50 162 ALA A N 1
ATOM 1259 C CA . ALA A 1 162 ? -14.391 7.285 9.260 1.00 98.50 162 ALA A CA 1
ATOM 1260 C C . ALA A 1 162 ? -15.194 5.984 9.098 1.00 98.50 162 ALA A C 1
ATOM 1262 O O . ALA A 1 162 ? -15.876 5.541 10.018 1.00 98.50 162 ALA A O 1
ATOM 1263 N N . LYS A 1 163 ? -15.116 5.364 7.916 1.00 98.44 163 LYS A N 1
ATOM 1264 C CA . LYS A 1 163 ? -15.731 4.053 7.617 1.00 98.44 163 LYS A CA 1
ATOM 1265 C C . LYS A 1 163 ? -14.726 2.907 7.591 1.00 98.44 163 LYS A C 1
ATOM 1267 O O . LYS A 1 163 ? -15.112 1.742 7.634 1.00 98.44 163 LYS A O 1
ATOM 1272 N N . LEU A 1 164 ? -13.449 3.256 7.545 1.00 98.81 164 LEU A N 1
ATOM 1273 C CA . LEU A 1 164 ? -12.308 2.365 7.641 1.00 98.81 164 LEU A CA 1
ATOM 1274 C C . LEU A 1 164 ? -11.277 3.048 8.537 1.00 98.81 164 LEU A C 1
ATOM 1276 O O . LEU A 1 164 ? -10.959 4.212 8.301 1.00 98.81 164 LEU A O 1
ATOM 1280 N N . VAL A 1 165 ? -10.754 2.347 9.536 1.00 98.88 165 VAL A N 1
ATOM 1281 C CA . VAL A 1 165 ? -9.634 2.817 10.358 1.00 98.88 165 VAL A CA 1
ATOM 1282 C C . VAL A 1 165 ? -8.489 1.820 10.242 1.00 98.88 165 VAL A C 1
ATOM 1284 O O . VAL A 1 165 ? -8.700 0.620 10.399 1.00 98.88 165 VAL A O 1
ATOM 1287 N N . LEU A 1 166 ? -7.285 2.318 9.960 1.00 98.88 166 LEU A N 1
ATOM 1288 C CA . LEU A 1 166 ? -6.057 1.531 9.873 1.00 98.88 166 LEU A CA 1
ATOM 1289 C C . LEU A 1 166 ? -5.040 2.036 10.904 1.00 98.88 166 LEU A C 1
ATOM 1291 O O . LEU A 1 166 ? -4.767 3.231 10.997 1.00 98.88 166 LEU A O 1
ATOM 1295 N N . TRP A 1 167 ? -4.477 1.126 11.688 1.00 98.31 167 TRP A N 1
ATOM 1296 C CA . TRP A 1 167 ? -3.368 1.431 12.590 1.00 98.31 167 TRP A CA 1
ATOM 1297 C C . TRP A 1 167 ? -2.040 1.346 11.836 1.00 98.31 167 TRP A C 1
ATOM 1299 O O . TRP A 1 167 ? -1.874 0.495 10.958 1.00 98.31 167 TRP A O 1
ATOM 1309 N N . SER A 1 168 ? -1.088 2.221 12.166 1.00 97.06 168 SER A N 1
ATOM 1310 C CA . SER A 1 168 ? 0.289 2.052 11.700 1.00 97.06 168 SER A CA 1
ATOM 1311 C C . SER A 1 168 ? 0.925 0.818 12.335 1.00 97.06 168 SER A C 1
ATOM 1313 O O . SER A 1 168 ? 0.387 0.235 13.278 1.00 97.06 168 SER A O 1
ATOM 1315 N N . GLU A 1 169 ? 2.064 0.405 11.790 1.00 96.00 169 GLU A N 1
ATOM 1316 C CA . GLU A 1 169 ? 2.719 -0.843 12.178 1.00 96.00 169 GLU A CA 1
ATOM 1317 C C . GLU A 1 169 ? 3.037 -0.864 13.674 1.00 96.00 169 GLU A C 1
ATOM 1319 O O . GLU A 1 169 ? 3.454 0.155 14.226 1.00 96.00 169 GLU A O 1
ATOM 1324 N N . GLU A 1 170 ? 2.797 -2.016 14.306 1.00 93.62 170 GLU A N 1
ATOM 1325 C CA . GLU A 1 170 ? 3.161 -2.281 15.705 1.00 93.62 170 GLU A CA 1
ATOM 1326 C C . GLU A 1 170 ? 2.638 -1.217 16.689 1.00 93.62 170 GLU A C 1
ATOM 1328 O O . GLU A 1 170 ? 3.307 -0.838 17.645 1.00 93.62 170 GLU A O 1
ATOM 1333 N N . THR A 1 171 ? 1.417 -0.717 16.468 1.00 94.12 171 THR A N 1
ATOM 1334 C CA . THR A 1 171 ? 0.814 0.315 17.332 1.00 94.12 171 THR A CA 1
ATOM 1335 C C . THR A 1 171 ? 0.555 -0.195 18.755 1.00 94.12 171 THR A C 1
ATOM 1337 O O . THR A 1 171 ? 0.585 0.587 19.704 1.00 94.12 171 THR A O 1
ATOM 1340 N N . TYR A 1 172 ? 0.315 -1.499 18.909 1.00 94.31 172 TYR A N 1
ATOM 1341 C CA . TYR A 1 172 ? 0.076 -2.155 20.192 1.00 94.31 172 TYR A CA 1
ATOM 1342 C C . TYR A 1 172 ? 0.894 -3.442 20.320 1.00 94.31 172 TYR A C 1
ATOM 1344 O O . TYR A 1 172 ? 1.222 -4.063 19.311 1.00 94.31 172 TYR A O 1
ATOM 1352 N N . GLN A 1 173 ? 1.184 -3.867 21.548 1.00 93.62 173 GLN A N 1
ATOM 1353 C CA . GLN A 1 173 ? 1.817 -5.152 21.847 1.00 93.62 173 GLN A CA 1
ATOM 1354 C C . GLN A 1 173 ? 0.968 -5.932 22.856 1.00 93.62 173 GLN A C 1
ATOM 1356 O O . GLN A 1 173 ? 0.658 -5.411 23.931 1.00 93.62 173 GLN A O 1
ATOM 1361 N N . THR A 1 174 ? 0.612 -7.172 22.517 1.00 94.25 174 THR A N 1
ATOM 1362 C CA . THR A 1 174 ? -0.045 -8.112 23.440 1.00 94.25 174 THR A CA 1
ATOM 1363 C C . THR A 1 174 ? 0.997 -8.845 24.284 1.00 94.25 174 THR A C 1
ATOM 1365 O O . THR A 1 174 ? 2.173 -8.906 23.927 1.00 94.25 174 THR A O 1
ATOM 1368 N N . MET A 1 175 ? 0.579 -9.407 25.416 1.00 92.19 175 MET A N 1
ATOM 1369 C CA . MET A 1 175 ? 1.480 -10.153 26.308 1.00 92.19 175 MET A CA 1
ATOM 1370 C C . MET A 1 175 ? 1.596 -11.641 25.958 1.00 92.19 175 MET A C 1
ATOM 1372 O O . MET A 1 175 ? 2.650 -12.236 26.162 1.00 92.19 175 MET A O 1
ATOM 1376 N N . ASP A 1 176 ? 0.515 -12.239 25.461 1.00 92.69 176 ASP A N 1
ATOM 1377 C CA . ASP A 1 176 ? 0.426 -13.636 25.038 1.00 92.69 176 ASP A CA 1
ATOM 1378 C C . ASP A 1 176 ? -0.818 -13.850 24.146 1.00 92.69 176 ASP A C 1
ATOM 1380 O O . ASP A 1 176 ? -1.543 -12.907 23.807 1.00 92.69 176 ASP A O 1
ATOM 1384 N N . GLY A 1 177 ? -1.103 -15.107 23.789 1.00 91.75 177 GLY A N 1
ATOM 1385 C CA . GLY A 1 177 ? -2.272 -15.459 22.977 1.00 91.75 177 GLY A CA 1
ATOM 1386 C C . GLY A 1 177 ? -3.632 -15.259 23.667 1.00 91.75 177 GLY A C 1
ATOM 1387 O O . GLY A 1 177 ? -4.633 -15.046 22.980 1.00 91.75 177 GLY A O 1
ATOM 1388 N N . LEU A 1 178 ? -3.705 -15.300 25.004 1.00 94.62 178 LEU A N 1
ATOM 1389 C CA . LEU A 1 178 ? -4.948 -14.993 25.726 1.00 94.62 178 LEU A CA 1
ATOM 1390 C C . LEU A 1 178 ? -5.217 -13.488 25.693 1.00 94.62 178 LEU A C 1
ATOM 1392 O O . LEU A 1 178 ? -6.351 -13.061 25.464 1.00 94.62 178 LEU A O 1
ATOM 1396 N N . ASP A 1 179 ? -4.170 -12.690 25.878 1.00 95.31 179 ASP A N 1
ATOM 1397 C CA . ASP A 1 179 ? -4.219 -11.241 25.780 1.00 95.31 179 ASP A CA 1
ATOM 1398 C C . ASP A 1 179 ? -4.570 -10.780 24.358 1.00 95.31 179 ASP A C 1
ATOM 1400 O O . ASP A 1 179 ? -5.420 -9.903 24.187 1.00 95.31 179 ASP A O 1
ATOM 1404 N N . GLU A 1 180 ? -4.017 -11.434 23.328 1.00 95.81 180 GLU A N 1
ATOM 1405 C CA . GLU A 1 180 ? -4.418 -11.223 21.933 1.00 95.81 180 GLU A CA 1
ATOM 1406 C C . GLU A 1 180 ? -5.908 -11.499 21.729 1.00 95.81 180 GLU A C 1
ATOM 1408 O O . GLU A 1 180 ? -6.613 -10.688 21.124 1.00 95.81 180 GLU A O 1
ATOM 1413 N N . GLN A 1 181 ? -6.420 -12.615 22.248 1.00 96.88 181 GLN A N 1
ATOM 1414 C CA . GLN A 1 181 ? -7.833 -12.947 22.099 1.00 96.88 181 GLN A CA 1
ATOM 1415 C C . GLN A 1 181 ? -8.732 -11.889 22.756 1.00 96.88 181 GLN A C 1
ATOM 1417 O O . GLN A 1 181 ? -9.734 -11.473 22.170 1.00 96.88 181 GLN A O 1
ATOM 1422 N N . GLN A 1 182 ? -8.370 -11.405 23.946 1.00 96.88 182 GLN A N 1
ATOM 1423 C CA . GLN A 1 182 ? -9.096 -10.324 2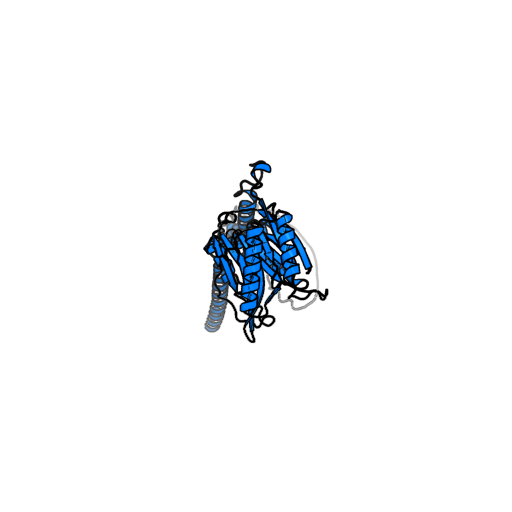4.620 1.00 96.88 182 GLN A CA 1
ATOM 1424 C C . GLN A 1 182 ? -9.020 -9.006 23.840 1.00 96.88 182 GLN A C 1
ATOM 1426 O O . GLN A 1 182 ? -10.039 -8.330 23.672 1.00 96.88 182 GLN A O 1
ATOM 1431 N N . PHE A 1 183 ? -7.838 -8.662 23.329 1.00 97.75 183 PHE A N 1
ATOM 1432 C CA . PHE A 1 183 ? -7.615 -7.489 22.490 1.00 97.75 183 PHE A CA 1
ATOM 1433 C C . PHE A 1 183 ? -8.489 -7.524 21.227 1.00 97.75 183 PHE A C 1
ATOM 1435 O O . PHE A 1 183 ? -9.205 -6.559 20.945 1.00 97.75 183 PHE A O 1
ATOM 1442 N N . LEU A 1 184 ? -8.513 -8.651 20.511 1.00 98.50 184 LEU A N 1
ATOM 1443 C CA . LEU A 1 184 ? -9.317 -8.822 19.300 1.00 98.50 184 LEU A CA 1
ATOM 1444 C C . LEU A 1 184 ? -10.823 -8.864 19.584 1.00 98.50 184 LEU A C 1
ATOM 1446 O O . LEU A 1 184 ? -11.604 -8.351 18.781 1.00 98.50 184 LEU A O 1
ATOM 1450 N N . ASN A 1 185 ? -11.254 -9.402 20.728 1.00 98.56 185 ASN A N 1
ATOM 1451 C CA . ASN A 1 185 ? -12.657 -9.347 21.146 1.00 98.56 185 ASN A CA 1
ATOM 1452 C C . ASN A 1 185 ? -13.110 -7.900 21.396 1.00 98.56 185 ASN A C 1
ATOM 1454 O O . ASN A 1 185 ? -14.176 -7.492 20.933 1.00 98.56 185 ASN A O 1
ATOM 1458 N N . GLN A 1 186 ? -12.285 -7.099 22.078 1.00 98.44 186 GLN A N 1
ATOM 1459 C CA . GLN A 1 186 ? -12.573 -5.682 22.301 1.00 98.44 186 GLN A CA 1
ATOM 1460 C C . GLN A 1 186 ? -12.585 -4.898 20.982 1.00 98.44 186 GLN A C 1
ATOM 1462 O O . GLN A 1 186 ? -13.505 -4.118 20.734 1.00 98.44 186 GLN A O 1
ATOM 1467 N N . ALA A 1 187 ? -11.614 -5.149 20.104 1.00 98.69 187 ALA A N 1
ATOM 1468 C CA . ALA A 1 187 ? -11.573 -4.576 18.765 1.00 98.69 187 ALA A CA 1
ATOM 1469 C C . ALA A 1 187 ? -12.816 -4.920 17.932 1.00 98.69 187 ALA A C 1
ATOM 1471 O O . ALA A 1 187 ? -13.378 -4.050 17.267 1.00 98.69 187 ALA A O 1
ATOM 1472 N N . SER A 1 188 ? -13.273 -6.171 18.005 1.00 98.88 188 SER A N 1
ATOM 1473 C CA . SER A 1 188 ? -14.481 -6.652 17.329 1.00 98.88 188 SER A CA 1
ATOM 1474 C C . SER A 1 188 ? -15.730 -5.922 17.816 1.00 98.88 188 SER A C 1
ATOM 1476 O O . SER A 1 188 ? -16.537 -5.465 17.005 1.00 98.88 188 SER A O 1
ATOM 1478 N N . ALA A 1 189 ? -15.853 -5.723 19.131 1.00 98.81 189 ALA A N 1
ATOM 1479 C CA . ALA A 1 189 ? -16.931 -4.928 19.707 1.00 98.81 189 ALA A CA 1
ATOM 1480 C C . ALA A 1 189 ? -16.872 -3.460 19.251 1.00 98.81 189 ALA A C 1
ATOM 1482 O O . ALA A 1 189 ? -17.903 -2.890 18.903 1.00 98.81 189 ALA A O 1
ATOM 1483 N N . ILE A 1 190 ? -15.683 -2.850 19.192 1.00 98.81 190 ILE A N 1
ATOM 1484 C CA . ILE A 1 190 ? -15.508 -1.469 18.709 1.00 98.81 190 ILE A CA 1
ATOM 1485 C C . ILE A 1 190 ? -15.896 -1.350 17.233 1.00 98.81 190 ILE A C 1
ATOM 1487 O O . ILE A 1 190 ? -16.650 -0.440 16.886 1.00 98.81 190 ILE A O 1
ATOM 1491 N N . ALA A 1 191 ? -15.429 -2.262 16.378 1.00 98.81 191 ALA A N 1
ATOM 1492 C CA . ALA A 1 191 ? -15.771 -2.275 14.958 1.00 98.81 191 ALA A CA 1
ATOM 1493 C C . ALA A 1 191 ? -17.289 -2.399 14.750 1.00 98.81 191 ALA A C 1
ATOM 1495 O O . ALA A 1 191 ? -17.868 -1.621 13.991 1.00 98.81 191 ALA A O 1
ATOM 1496 N N . SER A 1 192 ? -17.938 -3.305 15.496 1.00 98.81 192 SER A N 1
ATOM 1497 C CA . SER A 1 192 ? -19.390 -3.503 15.461 1.00 98.81 192 SER A CA 1
ATOM 1498 C C . SER A 1 192 ? -20.170 -2.284 15.957 1.00 98.81 192 SER A C 1
ATOM 1500 O O . SER A 1 192 ? -21.055 -1.785 15.263 1.00 98.81 192 SER A O 1
ATOM 1502 N N . ASN A 1 193 ? -19.833 -1.770 17.143 1.00 98.69 193 ASN A N 1
ATOM 1503 C CA . ASN A 1 193 ? -20.552 -0.660 17.775 1.00 98.69 193 ASN A CA 1
ATOM 1504 C C . ASN A 1 193 ? -20.462 0.636 16.963 1.00 98.69 193 ASN A C 1
ATOM 1506 O O . ASN A 1 193 ? -21.380 1.449 17.006 1.00 98.69 193 ASN A O 1
ATOM 1510 N N . ASN A 1 194 ? -19.370 0.821 16.218 1.00 98.69 194 ASN A N 1
ATOM 1511 C CA . ASN A 1 194 ? -19.155 2.006 15.393 1.00 98.69 194 ASN A CA 1
ATOM 1512 C C . ASN A 1 194 ? -19.460 1.775 13.902 1.00 98.69 194 ASN A C 1
ATOM 1514 O O . ASN A 1 194 ? -19.416 2.721 13.117 1.00 98.69 194 ASN A O 1
ATOM 1518 N N . SER A 1 195 ? -19.785 0.539 13.499 1.00 98.31 195 SER A N 1
ATOM 1519 C CA . SER A 1 195 ? -20.052 0.156 12.105 1.00 98.31 195 SER A CA 1
ATOM 1520 C C . SER A 1 195 ? -18.928 0.572 11.142 1.00 98.31 195 SER A C 1
ATOM 1522 O O . SER A 1 195 ? -19.172 1.210 10.111 1.00 98.31 195 SER A O 1
ATOM 1524 N N . ILE A 1 196 ? -17.686 0.220 11.491 1.00 98.69 196 ILE A N 1
ATOM 1525 C CA . ILE A 1 196 ? -16.480 0.520 10.704 1.00 98.69 196 ILE A CA 1
ATOM 1526 C C . ILE A 1 196 ? -15.705 -0.748 10.354 1.00 98.69 196 ILE A C 1
ATOM 1528 O O . ILE A 1 196 ? -15.699 -1.717 11.109 1.00 98.69 196 ILE A O 1
ATOM 1532 N N . TYR A 1 197 ? -14.976 -0.711 9.243 1.00 98.88 197 TYR A N 1
ATOM 1533 C CA . TYR A 1 197 ? -13.861 -1.630 9.043 1.00 98.88 197 TYR A CA 1
ATOM 1534 C C . TYR A 1 197 ? -12.691 -1.193 9.922 1.00 98.88 197 TYR A C 1
ATOM 1536 O O . TYR A 1 197 ? -12.335 -0.012 9.944 1.00 98.88 197 TYR A O 1
ATOM 1544 N N . LEU A 1 198 ? -12.077 -2.135 10.630 1.00 98.88 198 LEU A N 1
ATOM 1545 C CA . LEU A 1 198 ? -10.966 -1.858 11.533 1.00 98.88 198 LEU A CA 1
ATOM 1546 C C . LEU A 1 198 ? -9.792 -2.781 11.209 1.00 98.88 198 LEU A C 1
ATOM 1548 O O . LEU A 1 198 ? -9.893 -3.994 11.364 1.00 98.88 198 LEU A O 1
ATOM 1552 N N . ALA A 1 199 ? -8.689 -2.200 10.741 1.00 98.81 199 ALA A N 1
ATOM 1553 C CA . ALA A 1 199 ? -7.432 -2.887 10.484 1.00 98.81 199 ALA A CA 1
ATOM 1554 C C . ALA A 1 199 ? -6.407 -2.491 11.552 1.00 98.81 199 ALA A C 1
ATOM 1556 O O . ALA A 1 199 ? -5.941 -1.352 11.597 1.00 98.81 199 ALA A O 1
ATOM 1557 N N . LEU A 1 200 ? -6.070 -3.433 12.425 1.00 98.12 200 LEU A N 1
ATOM 1558 C CA . LEU A 1 200 ? -5.185 -3.219 13.568 1.00 98.12 200 LEU A CA 1
ATOM 1559 C C . LEU A 1 200 ? -3.837 -3.841 13.276 1.00 98.12 200 LEU A C 1
ATOM 1561 O O . LEU A 1 200 ? -3.804 -5.029 12.971 1.00 98.12 200 LEU A O 1
ATOM 1565 N N . SER A 1 201 ? -2.750 -3.086 13.421 1.00 97.44 201 SER A N 1
ATOM 1566 C CA . SER A 1 201 ? -1.406 -3.655 13.418 1.00 97.44 201 SER A CA 1
ATOM 1567 C C . SER A 1 201 ? -0.811 -3.645 14.819 1.00 97.44 201 SER A C 1
ATOM 1569 O O . SER A 1 201 ? -0.874 -2.634 15.524 1.00 97.44 201 SER A O 1
ATOM 1571 N N . TYR A 1 202 ? -0.301 -4.802 15.231 1.00 96.31 202 TYR A N 1
ATOM 1572 C CA . TYR A 1 202 ? 0.147 -5.073 16.591 1.00 96.31 202 TYR A CA 1
ATOM 1573 C C . TYR A 1 202 ? 1.176 -6.207 16.621 1.00 96.31 202 TYR A C 1
ATOM 1575 O O . TYR A 1 202 ? 1.251 -7.023 15.701 1.00 96.31 202 TYR A O 1
ATOM 1583 N N . ILE A 1 203 ? 1.948 -6.251 17.700 1.00 95.00 203 ILE A N 1
ATOM 1584 C CA . ILE A 1 203 ? 2.856 -7.345 18.034 1.00 95.00 203 ILE A CA 1
ATOM 1585 C C . ILE A 1 203 ? 2.091 -8.362 18.875 1.00 95.00 203 ILE A C 1
ATOM 1587 O O . ILE A 1 203 ? 1.418 -7.978 19.835 1.00 95.00 203 ILE A O 1
ATOM 1591 N N . ASN A 1 204 ? 2.228 -9.645 18.545 1.00 95.12 204 ASN A N 1
ATOM 1592 C CA . ASN A 1 204 ? 1.766 -10.732 19.398 1.00 95.12 204 ASN A CA 1
ATOM 1593 C C . ASN A 1 204 ? 2.931 -11.541 19.951 1.00 95.12 204 ASN A C 1
ATOM 1595 O O . ASN A 1 204 ? 3.636 -12.181 19.177 1.00 95.12 204 ASN A O 1
ATOM 1599 N N . ILE A 1 205 ? 3.127 -11.528 21.267 1.00 93.69 205 ILE A N 1
ATOM 1600 C CA . ILE A 1 205 ? 4.191 -12.298 21.916 1.00 93.69 205 ILE A CA 1
ATOM 1601 C C . ILE A 1 205 ? 3.779 -13.775 22.011 1.00 93.69 205 ILE A C 1
ATOM 1603 O O . ILE A 1 205 ? 2.682 -14.106 22.460 1.00 93.69 205 ILE A O 1
ATOM 1607 N N . ILE A 1 206 ? 4.665 -14.679 21.586 1.00 92.00 206 ILE A N 1
ATOM 1608 C CA . ILE A 1 206 ? 4.465 -16.132 21.610 1.00 92.00 206 ILE A CA 1
ATOM 1609 C C . ILE A 1 206 ? 5.721 -16.794 22.182 1.00 92.00 206 ILE A C 1
ATOM 1611 O O . ILE A 1 206 ? 6.691 -17.050 21.469 1.00 92.00 206 ILE A O 1
ATOM 1615 N N . GLY A 1 207 ? 5.692 -17.108 23.479 1.00 89.44 207 GLY A N 1
ATOM 1616 C CA . GLY A 1 207 ? 6.860 -17.653 24.175 1.00 89.44 207 GLY A CA 1
ATOM 1617 C C . GLY A 1 207 ? 8.028 -16.668 24.125 1.00 89.44 207 GLY A C 1
ATOM 1618 O O . GLY A 1 207 ? 7.878 -15.527 24.548 1.00 89.44 207 GLY A O 1
ATOM 1619 N N . ASP A 1 208 ? 9.158 -17.105 23.567 1.00 88.56 208 ASP A N 1
ATOM 1620 C CA . ASP A 1 208 ? 10.375 -16.289 23.430 1.00 88.56 208 ASP A CA 1
ATOM 1621 C C . ASP A 1 208 ? 10.459 -15.537 22.085 1.00 88.56 208 ASP A C 1
ATOM 1623 O O . ASP A 1 208 ? 11.482 -14.931 21.772 1.00 88.56 208 ASP A O 1
ATOM 1627 N N . THR A 1 209 ? 9.413 -15.600 21.256 1.00 92.50 209 THR A N 1
ATOM 1628 C CA . THR A 1 209 ? 9.337 -14.899 19.966 1.00 92.50 209 THR A CA 1
ATOM 1629 C C . THR A 1 209 ? 8.064 -14.060 19.874 1.00 92.50 209 THR A C 1
ATOM 1631 O O . THR A 1 209 ? 7.292 -13.961 20.829 1.00 92.50 209 THR A O 1
ATOM 1634 N N . PHE A 1 210 ? 7.834 -13.433 18.727 1.00 93.81 210 PHE A N 1
ATOM 1635 C CA . PHE A 1 210 ? 6.640 -12.646 18.470 1.00 93.81 210 PHE A CA 1
ATOM 1636 C C . PHE A 1 210 ? 6.179 -12.775 17.019 1.00 93.81 210 PHE A C 1
ATOM 1638 O O . PHE A 1 210 ? 6.867 -13.341 16.179 1.00 93.81 210 PHE A O 1
ATOM 1645 N N . GLU A 1 211 ? 4.995 -12.258 16.716 1.00 96.25 211 GLU A N 1
ATOM 1646 C CA . GLU A 1 211 ? 4.503 -12.054 15.356 1.00 96.25 211 GLU A CA 1
ATOM 1647 C C . GLU A 1 211 ? 4.225 -10.565 15.138 1.00 96.25 211 GLU A C 1
ATOM 1649 O O . GLU A 1 211 ? 3.680 -9.904 16.023 1.00 96.25 211 GLU A O 1
ATOM 1654 N N . ASN A 1 212 ? 4.540 -10.048 13.948 1.00 97.06 212 ASN A N 1
ATOM 1655 C CA . ASN A 1 212 ? 4.104 -8.720 13.513 1.00 97.06 212 ASN A CA 1
ATOM 1656 C C . ASN A 1 212 ? 2.835 -8.890 12.670 1.00 97.06 212 ASN A C 1
ATOM 1658 O O . ASN A 1 212 ? 2.866 -9.416 11.551 1.00 97.06 212 ASN A O 1
ATOM 1662 N N . LEU A 1 213 ? 1.701 -8.506 13.254 1.00 97.88 213 LEU A N 1
ATOM 1663 C CA . LEU A 1 213 ? 0.382 -8.834 12.743 1.00 97.88 213 LEU A CA 1
ATOM 1664 C C . LEU A 1 213 ? -0.353 -7.609 12.215 1.00 97.88 213 LEU A C 1
ATOM 1666 O O . LEU A 1 213 ? -0.192 -6.486 12.696 1.00 97.88 213 LEU A O 1
ATOM 1670 N N . MET A 1 214 ? -1.241 -7.863 11.257 1.00 98.56 214 MET A N 1
ATOM 1671 C CA . MET A 1 214 ? -2.346 -6.990 10.900 1.00 98.56 214 MET A CA 1
ATOM 1672 C C . MET A 1 214 ? -3.644 -7.793 10.851 1.00 98.56 214 MET A C 1
ATOM 1674 O O . MET A 1 214 ? -3.773 -8.725 10.058 1.00 98.56 214 MET A O 1
ATOM 1678 N N . THR A 1 215 ? -4.634 -7.405 11.649 1.00 98.81 215 THR A N 1
ATOM 1679 C CA . THR A 1 215 ? -5.946 -8.060 11.674 1.00 98.81 215 THR A CA 1
ATOM 1680 C C . THR A 1 215 ? -7.022 -7.111 11.168 1.00 98.81 215 THR A C 1
ATOM 1682 O O . THR A 1 215 ? -7.187 -6.016 11.701 1.00 98.81 215 THR A O 1
ATOM 1685 N N . LEU A 1 216 ? -7.750 -7.536 10.133 1.00 98.88 216 LEU A N 1
ATOM 1686 C CA . LEU A 1 216 ? -8.880 -6.820 9.547 1.00 98.88 216 LEU A CA 1
ATOM 1687 C C . LEU A 1 216 ? -10.197 -7.370 10.095 1.00 98.88 216 LEU A C 1
ATOM 1689 O O . LEU A 1 216 ? -10.476 -8.567 9.996 1.00 98.88 216 LEU A O 1
ATOM 1693 N N . ILE A 1 217 ? -11.021 -6.467 10.611 1.00 98.88 217 ILE A N 1
ATOM 1694 C CA . ILE A 1 217 ? -12.313 -6.742 11.232 1.00 98.88 217 ILE A CA 1
ATOM 1695 C C . ILE A 1 217 ? -13.405 -5.987 10.470 1.00 98.88 217 ILE A C 1
ATOM 1697 O O . ILE A 1 217 ? -13.237 -4.821 10.104 1.00 98.88 217 ILE A O 1
ATOM 1701 N N . ALA A 1 218 ? -14.519 -6.669 10.216 1.00 98.75 218 ALA A N 1
ATOM 1702 C CA . ALA A 1 218 ? -15.687 -6.128 9.536 1.00 98.75 218 ALA A CA 1
ATOM 1703 C C . ALA A 1 218 ? -16.544 -5.219 10.445 1.00 98.75 218 ALA A C 1
ATOM 1705 O O . ALA A 1 218 ? -16.521 -5.377 11.669 1.00 98.75 218 ALA A O 1
ATOM 1706 N N . PRO A 1 219 ? -17.418 -4.373 9.862 1.00 98.62 219 PRO A N 1
ATOM 1707 C CA . PRO A 1 219 ? -18.379 -3.538 10.592 1.00 98.62 219 PRO A CA 1
ATOM 1708 C C . PRO A 1 219 ? -19.383 -4.279 11.478 1.00 98.62 219 PRO A C 1
ATOM 1710 O O . PRO A 1 219 ? -20.113 -3.633 12.215 1.00 98.62 2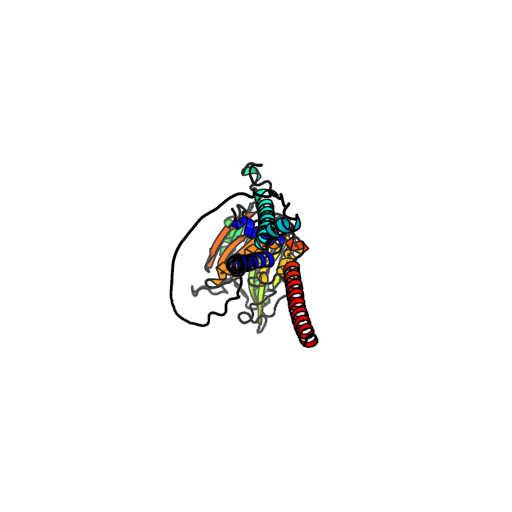19 PRO A O 1
ATOM 1713 N N . ASN A 1 220 ? -19.469 -5.607 11.389 1.00 98.38 220 ASN A N 1
ATOM 1714 C CA . ASN A 1 220 ? -20.305 -6.443 12.254 1.00 98.38 220 ASN A CA 1
ATOM 1715 C C . ASN A 1 220 ? -19.497 -7.143 13.369 1.00 98.38 220 ASN A C 1
ATOM 1717 O O . ASN A 1 220 ? -20.015 -8.042 14.024 1.00 98.38 220 ASN A O 1
ATOM 1721 N N . GLY A 1 221 ? -18.215 -6.795 13.533 1.00 98.62 221 GLY A N 1
ATOM 1722 C CA . GLY A 1 221 ? -17.304 -7.404 14.503 1.00 98.62 221 GLY A CA 1
ATOM 1723 C C . GLY A 1 221 ? -16.684 -8.735 14.066 1.00 98.62 221 GLY A C 1
ATOM 1724 O O . GLY A 1 221 ? -15.937 -9.333 14.831 1.00 98.62 221 GLY A O 1
ATOM 1725 N N . THR A 1 222 ? -16.943 -9.222 12.850 1.00 98.62 222 THR A N 1
ATOM 1726 C CA . THR A 1 222 ? -16.318 -10.463 12.365 1.00 98.62 222 THR A CA 1
ATOM 1727 C C . THR A 1 222 ? -14.856 -10.217 12.003 1.00 98.62 222 THR A C 1
ATOM 1729 O O . THR A 1 222 ? -14.556 -9.346 11.185 1.00 98.62 222 THR A O 1
ATOM 1732 N N . VAL A 1 223 ? -13.941 -11.021 12.544 1.00 98.69 223 VAL A N 1
ATOM 1733 C CA . VAL A 1 223 ? -12.543 -11.049 12.092 1.00 98.69 223 VAL A CA 1
ATOM 1734 C C . VAL A 1 223 ? -12.489 -11.652 10.686 1.00 98.69 223 VAL A C 1
ATOM 1736 O O . VAL A 1 223 ? -12.780 -12.829 10.492 1.00 98.69 223 VAL A O 1
ATOM 1739 N N . LEU A 1 224 ? -12.120 -10.844 9.692 1.00 98.56 224 LEU A N 1
ATOM 1740 C CA . LEU A 1 224 ? -12.067 -11.254 8.287 1.00 98.56 224 LEU A CA 1
ATOM 1741 C C . LEU A 1 224 ? -10.739 -11.941 7.950 1.00 98.56 224 LEU A C 1
ATOM 1743 O O . LEU A 1 224 ? -10.708 -12.995 7.302 1.00 98.56 224 LEU A O 1
ATOM 1747 N N . ARG A 1 225 ? -9.627 -11.338 8.391 1.00 98.19 225 ARG A N 1
ATOM 1748 C CA . ARG A 1 225 ? -8.264 -11.854 8.198 1.00 98.19 225 ARG A CA 1
ATOM 1749 C C . ARG A 1 225 ? -7.359 -11.453 9.342 1.00 98.19 225 ARG A C 1
ATOM 1751 O O . ARG A 1 225 ? -7.375 -10.302 9.754 1.00 98.19 225 ARG A O 1
ATOM 1758 N N . ARG A 1 226 ? -6.508 -12.391 9.744 1.00 97.69 226 ARG A N 1
ATOM 1759 C CA . ARG A 1 226 ? -5.302 -12.171 10.543 1.00 97.69 226 ARG A CA 1
ATOM 1760 C C . ARG A 1 226 ? -4.110 -12.417 9.623 1.00 97.69 226 ARG A C 1
ATOM 1762 O O . ARG A 1 226 ? -3.976 -13.513 9.084 1.00 97.69 226 ARG A O 1
ATOM 1769 N N . TYR A 1 227 ? -3.304 -11.395 9.385 1.00 98.38 227 TYR A N 1
ATOM 1770 C CA . TYR A 1 227 ? -2.143 -11.432 8.502 1.00 98.38 227 TYR A CA 1
ATOM 1771 C C . TYR A 1 227 ? -0.868 -11.319 9.332 1.00 98.38 227 TYR A C 1
ATOM 1773 O O . TYR A 1 227 ? -0.746 -10.380 10.110 1.00 98.38 227 TYR A O 1
ATOM 1781 N N . ASN A 1 228 ? 0.064 -12.257 9.161 1.00 98.12 228 ASN A N 1
ATOM 1782 C CA . ASN A 1 228 ? 1.418 -12.164 9.704 1.00 98.12 228 ASN A CA 1
ATOM 1783 C C . ASN A 1 228 ? 2.360 -11.685 8.593 1.00 98.12 228 ASN A C 1
ATOM 1785 O O . ASN A 1 228 ? 2.306 -12.214 7.478 1.00 98.12 228 ASN A O 1
ATOM 1789 N N . LYS A 1 229 ? 3.180 -10.676 8.899 1.00 98.25 229 LYS A N 1
ATOM 1790 C CA . LYS A 1 229 ? 4.130 -10.040 7.982 1.00 98.25 229 LYS A CA 1
ATOM 1791 C C . LYS A 1 229 ? 4.975 -11.085 7.260 1.00 98.25 229 LYS A C 1
ATOM 1793 O O . LYS A 1 229 ? 5.664 -11.891 7.883 1.00 98.25 229 LYS A O 1
ATOM 1798 N N . ALA A 1 230 ? 4.930 -11.071 5.932 1.00 98.19 230 ALA A N 1
ATOM 1799 C CA . ALA A 1 230 ? 5.593 -12.091 5.123 1.00 98.19 230 ALA A CA 1
ATOM 1800 C C . ALA A 1 230 ? 7.100 -11.843 4.978 1.00 98.19 230 ALA A C 1
ATOM 1802 O O . ALA A 1 230 ? 7.861 -12.788 4.781 1.00 98.19 230 ALA A O 1
ATOM 1803 N N . HIS A 1 231 ? 7.536 -10.585 5.067 1.00 97.69 231 HIS A N 1
ATOM 1804 C CA . HIS A 1 231 ? 8.944 -10.219 4.942 1.00 97.69 231 HIS A CA 1
ATOM 1805 C C . HIS A 1 231 ? 9.411 -9.360 6.118 1.00 97.69 231 HIS A C 1
ATOM 1807 O O . HIS A 1 231 ? 9.368 -8.126 6.040 1.00 97.69 231 HIS A O 1
ATOM 1813 N N . PRO A 1 232 ? 9.903 -10.000 7.191 1.00 96.00 232 PRO A N 1
ATOM 1814 C CA . PRO A 1 232 ? 10.640 -9.318 8.239 1.00 96.00 232 PRO A CA 1
ATOM 1815 C C . PRO A 1 232 ? 11.842 -8.535 7.694 1.00 96.00 232 PRO A C 1
ATOM 1817 O O . PRO A 1 232 ? 12.498 -8.954 6.731 1.00 96.00 232 PRO A O 1
ATOM 1820 N N . VAL A 1 233 ? 12.152 -7.391 8.299 1.00 93.50 233 VAL A N 1
ATOM 1821 C CA . VAL A 1 233 ? 13.343 -6.605 7.940 1.00 93.50 233 VAL A CA 1
ATOM 1822 C C . VAL A 1 233 ? 14.605 -7.312 8.440 1.00 93.50 233 VAL A C 1
ATOM 1824 O O . VAL A 1 233 ? 14.918 -7.296 9.628 1.00 93.50 233 VAL A O 1
ATOM 1827 N N . VAL A 1 234 ? 15.377 -7.890 7.518 1.00 90.50 234 VAL A N 1
ATOM 1828 C CA . VAL A 1 234 ? 16.621 -8.612 7.836 1.00 90.50 234 VAL A CA 1
ATOM 1829 C C . VAL A 1 234 ? 17.569 -7.745 8.675 1.00 90.50 234 VAL A C 1
ATOM 1831 O O . VAL A 1 234 ? 17.999 -6.679 8.234 1.00 90.50 234 VAL A O 1
ATOM 1834 N N . GLY A 1 235 ? 17.920 -8.231 9.868 1.00 88.50 235 GLY A N 1
ATOM 1835 C CA . GLY A 1 235 ? 18.844 -7.568 10.797 1.00 88.50 235 GLY A CA 1
ATOM 1836 C C . GLY A 1 235 ? 18.212 -6.518 11.719 1.00 88.50 235 GLY A C 1
ATOM 1837 O O . GLY A 1 235 ? 18.926 -5.957 12.544 1.00 88.50 235 GLY A O 1
ATOM 1838 N N . VAL A 1 236 ? 16.908 -6.259 11.592 1.00 87.94 236 VAL A N 1
ATOM 1839 C CA . VAL A 1 236 ? 16.124 -5.400 12.503 1.00 87.94 236 VAL A CA 1
ATOM 1840 C C . VAL A 1 236 ? 15.044 -6.216 13.210 1.00 87.94 236 VAL A C 1
ATOM 1842 O O . VAL A 1 236 ? 14.806 -6.033 14.396 1.00 87.94 236 VAL A O 1
ATOM 1845 N N . GLU A 1 237 ? 14.427 -7.127 12.470 1.00 89.69 237 GLU A N 1
ATOM 1846 C CA . GLU A 1 237 ? 13.317 -7.971 12.881 1.00 89.69 237 GLU A CA 1
ATOM 1847 C C . GLU A 1 237 ? 13.779 -9.434 12.881 1.00 89.69 237 GLU A C 1
ATOM 1849 O O . GLU A 1 237 ? 14.268 -9.937 11.863 1.00 89.69 237 GLU A O 1
ATOM 1854 N N . ASP A 1 238 ? 13.672 -10.098 14.030 1.00 90.06 238 ASP A N 1
ATOM 1855 C CA . ASP A 1 238 ? 14.110 -11.479 14.259 1.00 90.06 238 ASP A CA 1
ATOM 1856 C C . ASP A 1 238 ? 12.945 -12.473 14.366 1.00 90.06 238 ASP A C 1
ATOM 1858 O O . ASP A 1 238 ? 13.168 -13.682 14.483 1.00 90.06 238 ASP A O 1
ATOM 1862 N N . GLN A 1 239 ? 11.704 -11.990 14.254 1.00 91.94 239 GLN A N 1
ATOM 1863 C CA . GLN A 1 239 ? 10.537 -12.852 14.241 1.00 91.94 239 GLN A CA 1
ATOM 1864 C C . GLN A 1 239 ? 10.469 -13.740 12.987 1.00 91.94 239 GLN A C 1
ATOM 1866 O O . GLN A 1 239 ? 10.884 -13.330 11.894 1.00 91.94 239 GLN A O 1
ATOM 1871 N N . PRO A 1 240 ? 9.875 -14.944 13.091 1.00 93.62 240 PRO A N 1
ATOM 1872 C CA . PRO A 1 240 ? 9.585 -15.776 11.934 1.00 93.62 240 PRO A CA 1
ATOM 1873 C C . PRO A 1 240 ? 8.707 -15.057 10.904 1.00 93.62 240 PRO A C 1
ATOM 1875 O O . PRO A 1 240 ? 7.722 -14.401 11.239 1.00 93.62 240 PRO A O 1
ATOM 1878 N N . ALA A 1 241 ? 9.041 -15.241 9.629 1.00 96.50 241 ALA A N 1
ATOM 1879 C CA . ALA A 1 241 ? 8.239 -14.741 8.523 1.00 96.50 241 ALA A CA 1
ATOM 1880 C C . ALA A 1 241 ? 6.885 -15.461 8.431 1.00 96.50 241 ALA A C 1
ATOM 1882 O O . ALA A 1 241 ? 6.809 -16.691 8.514 1.00 96.50 241 ALA A O 1
ATOM 1883 N N . GLY A 1 242 ? 5.825 -14.696 8.171 1.00 97.12 242 GLY A N 1
ATOM 1884 C CA . GLY A 1 242 ? 4.544 -15.227 7.728 1.00 97.12 242 GLY A CA 1
ATOM 1885 C C . GLY A 1 242 ? 4.608 -15.821 6.309 1.00 97.12 242 GLY A C 1
ATOM 1886 O O . GLY A 1 242 ? 5.620 -15.712 5.609 1.00 97.12 242 GLY A O 1
ATOM 1887 N N . PRO A 1 243 ? 3.521 -16.453 5.830 1.00 97.00 243 PRO A N 1
ATOM 1888 C CA . PRO A 1 243 ? 3.474 -17.012 4.482 1.00 97.00 243 PRO A CA 1
ATOM 1889 C C . PRO A 1 243 ? 3.702 -15.944 3.404 1.00 97.00 243 PRO A C 1
ATOM 1891 O O . PRO A 1 243 ? 3.068 -14.891 3.425 1.00 97.00 243 PRO A O 1
ATOM 1894 N N . ASN A 1 244 ? 4.519 -16.253 2.391 1.00 96.81 244 ASN A N 1
ATOM 1895 C CA . ASN A 1 244 ? 4.751 -15.383 1.227 1.00 96.81 244 ASN A CA 1
ATOM 1896 C C . ASN A 1 244 ? 3.579 -15.415 0.219 1.00 96.81 244 ASN A C 1
ATOM 1898 O O . ASN A 1 244 ? 3.743 -15.670 -0.977 1.00 96.81 244 ASN A O 1
ATOM 1902 N N . VAL A 1 245 ? 2.367 -15.211 0.732 1.00 97.38 245 VAL A N 1
ATOM 1903 C CA . VAL A 1 245 ? 1.109 -15.207 -0.012 1.00 97.38 245 VAL A CA 1
ATOM 1904 C C . VAL A 1 245 ? 0.300 -14.004 0.439 1.00 97.38 245 VAL A C 1
ATOM 1906 O O . VAL A 1 245 ? -0.022 -13.875 1.623 1.00 97.38 245 VAL A O 1
ATOM 1909 N N . LEU A 1 246 ? -0.057 -13.141 -0.511 1.00 97.81 246 LEU A N 1
ATOM 1910 C CA . LEU A 1 246 ? -0.845 -11.953 -0.223 1.00 97.81 246 LEU A CA 1
ATOM 1911 C C . LEU A 1 246 ? -2.233 -12.360 0.280 1.00 97.81 246 LEU A C 1
ATOM 1913 O O . LEU A 1 246 ? -2.990 -13.029 -0.426 1.00 97.81 246 LEU A O 1
ATOM 1917 N N . GLN A 1 247 ? -2.579 -11.922 1.489 1.00 97.88 247 GLN A N 1
ATOM 1918 C CA . GLN A 1 247 ? -3.900 -12.156 2.060 1.00 97.88 247 GLN A CA 1
ATOM 1919 C C . GLN A 1 247 ? -4.869 -11.060 1.619 1.00 97.88 247 GLN A C 1
ATOM 1921 O O . GLN A 1 247 ? -4.544 -9.872 1.663 1.00 97.88 247 GLN A O 1
ATOM 1926 N N . TYR A 1 248 ? -6.074 -11.468 1.226 1.00 98.31 248 TYR A N 1
ATOM 1927 C CA . TYR A 1 248 ? -7.148 -10.558 0.848 1.00 98.31 248 TYR A CA 1
ATOM 1928 C C . TYR A 1 248 ? -8.526 -11.087 1.263 1.00 98.31 248 TYR A C 1
ATOM 1930 O O . TYR A 1 248 ? -8.682 -12.270 1.597 1.00 98.31 248 TYR A O 1
ATOM 1938 N N . VAL A 1 249 ? -9.518 -10.194 1.234 1.00 98.44 249 VAL A N 1
ATOM 1939 C CA . VAL A 1 249 ? -10.948 -10.482 1.432 1.00 98.44 249 VAL A CA 1
ATOM 1940 C C . VAL A 1 249 ? -11.822 -9.635 0.530 1.00 98.44 249 VAL A C 1
ATOM 1942 O O . VAL A 1 249 ? -11.499 -8.484 0.258 1.00 98.44 249 VAL A O 1
ATOM 1945 N N . ASP A 1 250 ? -12.949 -10.202 0.115 1.00 98.31 250 ASP A N 1
ATOM 1946 C CA . ASP A 1 250 ? -13.986 -9.480 -0.614 1.00 98.31 250 ASP A CA 1
ATOM 1947 C C . ASP A 1 250 ? -14.955 -8.825 0.372 1.00 98.31 250 ASP A C 1
ATOM 1949 O O . ASP A 1 250 ? -15.420 -9.454 1.325 1.00 98.31 250 ASP A O 1
ATOM 1953 N N . THR A 1 251 ? -15.249 -7.550 0.140 1.00 97.50 251 THR A N 1
ATOM 1954 C CA . THR A 1 251 ? -16.134 -6.729 0.966 1.00 97.50 251 THR A CA 1
ATOM 1955 C C . THR A 1 251 ? -17.168 -6.023 0.087 1.00 97.50 251 THR A C 1
ATOM 1957 O O . THR A 1 251 ? -16.835 -5.613 -1.029 1.00 97.50 251 THR A O 1
ATOM 1960 N N . PRO A 1 252 ? -18.416 -5.848 0.554 1.00 94.19 252 PRO A N 1
ATOM 1961 C CA . PRO A 1 252 ? -19.433 -5.133 -0.215 1.00 94.19 252 PRO A CA 1
ATOM 1962 C C . PRO A 1 252 ? -19.067 -3.666 -0.470 1.00 94.19 252 PRO A C 1
ATOM 1964 O O . PRO A 1 252 ? -19.345 -3.137 -1.542 1.00 94.19 252 PRO A O 1
ATOM 1967 N N . GLU A 1 253 ? -18.455 -3.002 0.514 1.00 93.44 253 GLU A N 1
ATOM 1968 C CA . GLU A 1 253 ? -18.206 -1.565 0.464 1.00 93.44 253 GLU A CA 1
ATOM 1969 C C . GLU A 1 253 ? -16.881 -1.201 -0.193 1.00 93.44 253 GLU A C 1
ATOM 1971 O O . GLU A 1 253 ? -16.823 -0.149 -0.806 1.00 93.44 253 GLU A O 1
ATOM 1976 N N . PHE A 1 254 ? -15.819 -1.997 -0.062 1.00 96.56 254 PHE A N 1
ATOM 1977 C CA . PHE A 1 254 ? -14.485 -1.645 -0.576 1.00 96.56 254 PHE A CA 1
ATOM 1978 C C . PHE A 1 254 ? -13.997 -2.572 -1.689 1.00 96.56 254 PHE A C 1
ATOM 1980 O O . PHE A 1 254 ? -12.848 -2.458 -2.113 1.00 96.56 254 PHE A O 1
ATOM 1987 N N . GLY A 1 255 ? -14.849 -3.489 -2.154 1.00 97.12 255 GLY A N 1
ATOM 1988 C CA . GLY A 1 255 ? -14.430 -4.552 -3.055 1.00 97.12 255 GLY A CA 1
ATOM 1989 C C . GLY A 1 255 ? -13.416 -5.457 -2.364 1.00 97.12 255 GLY A C 1
ATOM 1990 O O . GLY A 1 255 ? -13.550 -5.779 -1.178 1.00 97.12 255 GLY A O 1
ATOM 1991 N N . ARG A 1 256 ? -12.388 -5.869 -3.092 1.00 98.56 256 ARG A N 1
ATOM 1992 C CA . ARG A 1 256 ? -11.317 -6.718 -2.587 1.00 98.56 256 ARG A CA 1
ATOM 1993 C C . ARG A 1 256 ? -10.270 -5.897 -1.841 1.00 98.56 256 ARG A C 1
ATOM 1995 O O . ARG A 1 256 ? -9.558 -5.092 -2.443 1.00 98.56 256 ARG A O 1
ATOM 2002 N N . ILE A 1 257 ? -10.133 -6.161 -0.544 1.00 98.81 257 ILE A N 1
ATOM 2003 C CA . ILE A 1 257 ? -9.120 -5.559 0.327 1.00 98.81 257 ILE A CA 1
ATOM 2004 C C . ILE A 1 257 ? -7.941 -6.520 0.492 1.00 98.81 257 ILE A C 1
ATOM 2006 O O . ILE A 1 257 ? -8.137 -7.648 0.939 1.00 98.81 257 ILE A O 1
ATOM 2010 N N . GLY A 1 258 ? -6.724 -6.070 0.183 1.00 98.62 258 GLY A N 1
ATOM 2011 C CA . GLY A 1 258 ? -5.469 -6.776 0.454 1.00 98.62 258 GLY A CA 1
ATOM 2012 C C . GLY A 1 258 ? -4.684 -6.161 1.617 1.00 98.62 258 GLY A C 1
ATOM 2013 O O . GLY A 1 258 ? -4.783 -4.961 1.880 1.00 98.62 258 GLY A O 1
ATOM 2014 N N . LEU A 1 259 ? -3.899 -6.986 2.313 1.00 98.69 259 LEU A N 1
ATOM 2015 C CA . LEU A 1 259 ? -3.115 -6.591 3.489 1.00 98.69 259 LEU A CA 1
ATOM 2016 C C . LEU A 1 259 ? -1.613 -6.735 3.219 1.00 98.69 259 LEU A C 1
ATOM 2018 O O . LEU A 1 259 ? -1.176 -7.743 2.668 1.00 98.69 259 LEU A O 1
ATOM 2022 N N . GLY A 1 260 ? -0.820 -5.747 3.634 1.00 98.38 260 GLY A N 1
ATOM 2023 C CA . GLY A 1 260 ? 0.640 -5.841 3.630 1.00 98.38 260 GLY A CA 1
ATOM 2024 C C . GLY A 1 260 ? 1.262 -4.901 4.655 1.00 98.38 260 GLY A C 1
ATOM 2025 O O . GLY A 1 260 ? 0.739 -3.813 4.903 1.00 98.38 260 GLY A O 1
ATOM 2026 N N . ILE A 1 261 ? 2.383 -5.298 5.247 1.00 98.44 261 ILE A N 1
ATOM 2027 C CA . ILE A 1 261 ? 3.024 -4.554 6.329 1.00 98.44 261 ILE A CA 1
ATOM 2028 C C . ILE A 1 261 ? 4.399 -4.080 5.862 1.00 98.44 261 ILE A C 1
ATOM 2030 O O . ILE A 1 261 ? 5.279 -4.867 5.527 1.00 98.44 261 ILE A O 1
ATOM 2034 N N . CYS A 1 262 ? 4.586 -2.761 5.852 1.00 96.44 262 CYS A N 1
ATOM 2035 C CA . CYS A 1 262 ? 5.880 -2.100 5.735 1.00 96.44 262 CYS A CA 1
ATOM 2036 C C . CYS A 1 262 ? 6.776 -2.652 4.617 1.00 96.44 262 CYS A C 1
ATOM 2038 O O . CYS A 1 262 ? 6.571 -2.321 3.443 1.00 96.44 262 CYS A O 1
ATOM 2040 N N . PHE A 1 263 ? 7.762 -3.469 4.989 1.00 96.38 263 PHE A N 1
ATOM 2041 C CA . PHE A 1 263 ? 8.787 -4.024 4.119 1.00 96.38 263 PHE A CA 1
ATOM 2042 C C . PHE A 1 263 ? 8.250 -5.040 3.105 1.00 96.38 263 PHE A C 1
ATOM 2044 O O . PHE A 1 263 ? 8.876 -5.222 2.067 1.00 96.38 263 PHE A O 1
ATOM 2051 N N . ASP A 1 264 ? 7.045 -5.588 3.300 1.00 98.12 264 ASP A N 1
ATOM 2052 C CA . ASP A 1 264 ? 6.352 -6.415 2.301 1.00 98.12 264 ASP A CA 1
ATOM 2053 C C . ASP A 1 264 ? 6.270 -5.728 0.928 1.00 98.12 264 ASP A C 1
ATOM 2055 O O . ASP A 1 264 ? 6.415 -6.366 -0.116 1.00 98.12 264 ASP A O 1
ATOM 2059 N N . TYR A 1 265 ? 6.120 -4.399 0.906 1.00 97.12 265 TYR A N 1
ATOM 2060 C CA . TYR A 1 265 ? 6.011 -3.626 -0.336 1.00 97.12 265 TYR A CA 1
ATOM 2061 C C . TYR A 1 265 ? 7.326 -3.502 -1.117 1.00 97.12 265 TYR A C 1
ATOM 2063 O O . TYR A 1 265 ? 7.338 -3.085 -2.285 1.00 97.12 265 TYR A O 1
ATOM 2071 N N . ASN A 1 266 ? 8.442 -3.899 -0.506 1.00 94.88 266 ASN A N 1
ATOM 2072 C CA . ASN A 1 266 ? 9.738 -3.979 -1.163 1.00 94.88 266 ASN A CA 1
ATOM 2073 C C . ASN A 1 266 ? 9.890 -5.254 -1.999 1.00 94.88 266 ASN A C 1
ATOM 2075 O O . ASN A 1 266 ? 10.826 -5.309 -2.796 1.00 94.88 266 ASN A O 1
ATOM 2079 N N . PHE A 1 267 ? 8.976 -6.224 -1.874 1.00 95.75 267 PHE A N 1
ATOM 2080 C CA . PHE A 1 267 ? 9.032 -7.515 -2.559 1.00 95.75 267 PHE A CA 1
ATOM 2081 C C . PHE A 1 267 ? 7.979 -7.587 -3.672 1.00 95.75 267 PHE A C 1
ATOM 2083 O O . PHE A 1 267 ? 6.813 -7.893 -3.404 1.00 95.75 267 PHE A O 1
ATOM 2090 N N . PRO A 1 268 ? 8.364 -7.359 -4.947 1.00 92.81 268 PRO A N 1
ATOM 2091 C CA . PRO A 1 268 ? 7.434 -7.460 -6.071 1.00 92.81 268 PRO A CA 1
ATOM 2092 C C . PRO A 1 268 ? 6.738 -8.820 -6.131 1.00 92.81 268 PRO A C 1
ATOM 2094 O O . PRO A 1 268 ? 5.550 -8.881 -6.394 1.00 92.81 268 PRO A O 1
ATOM 2097 N N . SER A 1 269 ? 7.426 -9.914 -5.787 1.00 92.69 269 SER A N 1
ATOM 2098 C CA . SER A 1 269 ? 6.839 -11.263 -5.775 1.00 92.69 269 SER A CA 1
ATOM 2099 C C . SER A 1 269 ? 5.589 -11.396 -4.899 1.00 92.69 269 SER A C 1
ATOM 2101 O O . SER A 1 269 ? 4.728 -12.225 -5.196 1.00 92.69 269 SER A O 1
ATOM 2103 N N . LEU A 1 270 ? 5.490 -10.604 -3.828 1.00 97.06 270 LEU A N 1
ATOM 2104 C CA . LEU A 1 270 ? 4.319 -10.567 -2.961 1.00 97.06 270 LEU A CA 1
ATOM 2105 C C . LEU A 1 270 ? 3.271 -9.594 -3.499 1.00 97.06 270 LEU A C 1
ATOM 2107 O O . LEU A 1 270 ? 2.120 -9.974 -3.693 1.00 97.06 270 LEU A O 1
ATOM 2111 N N . ILE A 1 271 ? 3.664 -8.351 -3.785 1.00 97.31 271 ILE A N 1
ATOM 2112 C CA . ILE A 1 271 ? 2.707 -7.310 -4.186 1.00 97.31 271 ILE A CA 1
ATOM 2113 C C . ILE A 1 271 ? 2.137 -7.540 -5.592 1.00 97.31 271 ILE A C 1
ATOM 2115 O O . ILE A 1 271 ? 0.990 -7.183 -5.845 1.00 97.31 271 ILE A O 1
ATOM 2119 N N . ASP A 1 272 ? 2.858 -8.227 -6.480 1.00 95.94 272 ASP A N 1
ATOM 2120 C CA . ASP A 1 272 ? 2.359 -8.632 -7.801 1.00 95.94 272 ASP A CA 1
ATOM 2121 C C . ASP A 1 272 ? 1.147 -9.565 -7.700 1.00 95.94 272 ASP A C 1
ATOM 2123 O O . ASP A 1 272 ? 0.342 -9.666 -8.631 1.00 95.94 272 ASP A O 1
ATOM 2127 N N . GLN A 1 273 ? 0.986 -10.250 -6.564 1.00 97.44 273 GLN A N 1
ATOM 2128 C CA . GLN A 1 273 ? -0.199 -11.058 -6.296 1.00 97.44 273 GLN A CA 1
ATOM 2129 C C . GLN A 1 273 ? -1.444 -10.174 -6.136 1.00 97.44 273 GLN A C 1
ATOM 2131 O O . GLN A 1 273 ? -2.539 -10.641 -6.432 1.00 97.44 273 GLN A O 1
ATOM 2136 N N . ALA A 1 274 ? -1.310 -8.899 -5.748 1.00 97.88 274 ALA A N 1
ATOM 2137 C CA . ALA A 1 274 ? -2.440 -7.972 -5.659 1.00 97.88 274 ALA A CA 1
ATOM 2138 C C . ALA A 1 274 ? -3.057 -7.738 -7.041 1.00 97.88 274 ALA A C 1
ATOM 2140 O O . ALA A 1 274 ? -4.269 -7.854 -7.209 1.00 97.88 274 ALA A O 1
ATOM 2141 N N . GLY A 1 275 ? -2.217 -7.504 -8.053 1.00 96.12 275 GLY A N 1
ATOM 2142 C CA . GLY A 1 275 ? -2.669 -7.341 -9.431 1.00 96.12 275 GLY A CA 1
ATOM 2143 C C . GLY A 1 275 ? -3.251 -8.625 -10.028 1.00 96.12 275 GLY A C 1
ATOM 2144 O O . GLY A 1 275 ? -4.259 -8.581 -10.729 1.00 96.12 275 GLY A O 1
ATOM 2145 N N . GLN A 1 276 ? -2.666 -9.785 -9.709 1.00 95.62 276 GLN A N 1
ATOM 2146 C CA . GLN A 1 276 ? -3.175 -11.096 -10.147 1.00 95.62 276 GLN A CA 1
ATOM 2147 C C . GLN A 1 276 ? -4.544 -11.416 -9.548 1.00 95.62 276 GLN A C 1
ATOM 2149 O O . GLN A 1 276 ? -5.412 -11.959 -10.229 1.00 95.62 276 GLN A O 1
ATOM 2154 N N . ASN A 1 277 ? -4.730 -11.054 -8.281 1.00 97.31 277 ASN A N 1
ATOM 2155 C CA . ASN A 1 277 ? -5.979 -11.234 -7.564 1.00 97.31 277 ASN A CA 1
ATOM 2156 C C . ASN A 1 277 ? -6.921 -10.035 -7.723 1.00 97.31 277 ASN A C 1
ATOM 2158 O O . ASN A 1 277 ? -7.938 -10.020 -7.048 1.00 97.31 277 ASN A O 1
ATOM 2162 N N . GLN A 1 278 ? -6.640 -9.059 -8.594 1.00 97.56 278 GLN A N 1
ATOM 2163 C CA . GLN A 1 278 ? -7.522 -7.909 -8.844 1.00 97.56 278 GLN A CA 1
ATOM 2164 C C . GLN A 1 278 ? -7.941 -7.185 -7.551 1.00 97.56 278 GLN A C 1
ATOM 2166 O O . GLN A 1 278 ? -9.116 -6.907 -7.337 1.00 97.56 278 GLN A O 1
ATOM 2171 N N . VAL A 1 279 ? -6.985 -6.946 -6.652 1.00 98.56 279 VAL A N 1
ATOM 2172 C CA . VAL A 1 279 ? -7.230 -6.218 -5.402 1.00 98.56 279 VAL A CA 1
ATOM 2173 C C . VAL A 1 279 ? -7.574 -4.761 -5.717 1.00 98.56 279 VAL A C 1
ATOM 2175 O O . VAL A 1 279 ? -6.834 -4.090 -6.437 1.00 98.56 279 VAL A O 1
ATOM 2178 N N . ASP A 1 280 ? -8.677 -4.268 -5.157 1.00 98.38 280 ASP A N 1
ATOM 2179 C CA . ASP A 1 280 ? -9.151 -2.895 -5.350 1.00 98.38 280 ASP A CA 1
ATOM 2180 C C . ASP A 1 280 ? -8.441 -1.929 -4.386 1.00 98.38 280 ASP A C 1
ATOM 2182 O O . ASP A 1 280 ? -7.944 -0.869 -4.788 1.00 98.38 280 ASP A O 1
ATOM 2186 N N . LEU A 1 281 ? -8.343 -2.329 -3.111 1.00 98.75 281 LEU A N 1
ATOM 2187 C CA . LEU A 1 281 ? -7.770 -1.544 -2.020 1.00 98.75 281 LEU A CA 1
ATOM 2188 C C . LEU A 1 281 ? -6.697 -2.332 -1.263 1.00 98.75 281 LEU A C 1
ATOM 2190 O O . LEU A 1 281 ? -6.955 -3.389 -0.703 1.00 98.75 281 LEU A O 1
ATOM 2194 N N . MET A 1 282 ? -5.500 -1.776 -1.164 1.00 98.75 282 MET A N 1
ATOM 2195 C CA . MET A 1 282 ? -4.425 -2.280 -0.321 1.00 98.75 282 MET A CA 1
ATOM 2196 C C . MET A 1 282 ? -4.316 -1.455 0.964 1.00 98.75 282 MET A C 1
ATOM 2198 O O . MET A 1 282 ? -4.236 -0.224 0.922 1.00 98.75 282 MET A O 1
ATOM 2202 N N . LEU A 1 283 ? -4.275 -2.133 2.109 1.00 98.88 283 LEU A N 1
ATOM 2203 C CA . LEU A 1 283 ? -3.976 -1.525 3.403 1.00 98.88 283 LEU A CA 1
ATOM 2204 C C . LEU A 1 283 ? -2.499 -1.727 3.721 1.00 98.88 283 LEU A C 1
ATOM 2206 O O . LEU A 1 283 ? -1.990 -2.849 3.668 1.00 98.88 283 LEU A O 1
ATOM 2210 N N . GLN A 1 284 ? -1.810 -0.632 4.034 1.00 98.56 284 GLN A N 1
ATOM 2211 C CA . GLN A 1 284 ? -0.406 -0.646 4.411 1.00 98.56 284 GLN A CA 1
ATOM 2212 C C . GLN A 1 284 ? -0.192 -0.003 5.778 1.00 98.56 284 GLN A C 1
ATOM 2214 O O . GLN A 1 284 ? -0.163 1.223 5.898 1.00 98.56 284 GLN A O 1
ATOM 2219 N N . ALA A 1 285 ? 0.052 -0.829 6.789 1.00 98.12 285 ALA A N 1
ATOM 2220 C CA . ALA A 1 285 ? 0.636 -0.369 8.042 1.00 98.12 285 ALA A CA 1
ATOM 2221 C C . ALA A 1 285 ? 2.152 -0.276 7.865 1.00 98.12 285 ALA A C 1
ATOM 2223 O O . ALA A 1 285 ? 2.756 -1.132 7.215 1.00 98.12 285 ALA A O 1
ATOM 2224 N N . SER A 1 286 ? 2.775 0.779 8.377 1.00 96.00 286 SER A N 1
ATOM 2225 C CA . SER A 1 286 ? 4.225 0.938 8.289 1.00 96.00 286 SER A CA 1
ATOM 2226 C C . SER A 1 286 ? 4.780 1.678 9.494 1.00 96.00 286 SER A C 1
ATOM 2228 O O . SER A 1 286 ? 4.123 2.555 10.047 1.00 96.00 286 SER A O 1
ATOM 2230 N N . TRP A 1 287 ? 6.014 1.366 9.842 1.00 94.19 287 TRP A N 1
ATOM 2231 C CA . TRP A 1 287 ? 6.846 2.115 10.760 1.00 94.19 287 TRP A CA 1
ATOM 2232 C C . TRP A 1 287 ? 8.207 2.289 10.094 1.00 94.19 287 TRP A C 1
ATOM 2234 O O . TRP A 1 287 ? 8.796 1.346 9.567 1.00 94.19 287 TRP A O 1
ATOM 2244 N N . THR A 1 288 ? 8.655 3.535 9.984 1.00 92.06 288 THR A N 1
ATOM 2245 C CA . THR A 1 288 ? 9.912 3.880 9.313 1.00 92.06 288 THR A CA 1
ATOM 2246 C C . THR A 1 288 ? 10.750 4.792 10.197 1.00 92.06 288 THR A C 1
ATOM 2248 O O . THR A 1 288 ? 10.386 5.070 11.329 1.00 92.06 288 THR A O 1
ATOM 2251 N N . TRP A 1 289 ? 11.888 5.267 9.700 1.00 89.00 289 TRP A N 1
ATOM 2252 C CA . TRP A 1 289 ? 12.726 6.227 10.414 1.00 89.00 289 TRP A CA 1
ATOM 2253 C C . TRP A 1 289 ? 13.387 7.188 9.431 1.00 89.00 289 TRP A C 1
ATOM 2255 O O . TRP A 1 289 ? 13.586 6.867 8.258 1.00 89.00 289 TRP A O 1
ATOM 2265 N N . GLY A 1 290 ? 13.754 8.377 9.907 1.00 87.31 290 GLY A N 1
ATOM 2266 C CA . GLY A 1 290 ? 14.574 9.331 9.160 1.00 87.31 290 GLY A CA 1
ATOM 2267 C C . GLY A 1 290 ? 14.151 9.551 7.692 1.00 87.31 290 GLY A C 1
ATOM 2268 O O . GLY A 1 290 ? 12.966 9.517 7.348 1.00 87.31 290 GLY A O 1
ATOM 2269 N N . PRO A 1 291 ? 15.116 9.771 6.780 1.00 88.50 291 PRO A N 1
ATOM 2270 C CA . PRO A 1 291 ? 14.817 9.995 5.367 1.00 88.50 291 PRO A CA 1
ATOM 2271 C C . PRO A 1 291 ? 14.217 8.778 4.647 1.00 88.50 291 PRO A C 1
ATOM 2273 O O . PRO A 1 291 ? 13.520 8.957 3.641 1.00 88.50 291 PRO A O 1
ATOM 2276 N N . ILE A 1 292 ? 14.463 7.548 5.132 1.00 88.75 292 ILE A N 1
ATOM 2277 C CA . ILE A 1 292 ? 14.005 6.331 4.445 1.00 88.75 292 ILE A CA 1
ATOM 2278 C C . ILE A 1 292 ? 12.478 6.270 4.380 1.00 88.75 292 ILE A C 1
ATOM 2280 O O . ILE A 1 292 ? 11.950 5.834 3.361 1.00 88.75 292 ILE A O 1
ATOM 2284 N N . GLY A 1 293 ? 11.759 6.824 5.365 1.00 90.38 293 GLY A N 1
ATOM 2285 C CA . GLY A 1 293 ? 10.293 6.869 5.353 1.00 90.38 293 GLY A CA 1
ATOM 2286 C C . GLY A 1 293 ? 9.697 7.553 4.118 1.00 90.38 293 GLY A C 1
ATOM 2287 O O . GLY A 1 293 ? 8.716 7.076 3.541 1.00 90.38 293 GLY A O 1
ATOM 2288 N N . THR A 1 294 ? 10.332 8.627 3.634 1.00 92.50 294 THR A N 1
ATOM 2289 C CA . THR A 1 294 ? 9.887 9.320 2.412 1.00 92.50 294 THR A CA 1
ATOM 2290 C C . THR A 1 294 ? 10.215 8.518 1.152 1.00 92.50 294 THR A C 1
ATOM 2292 O O . THR A 1 294 ? 9.383 8.415 0.246 1.00 92.50 294 THR A O 1
ATOM 2295 N N . PHE A 1 295 ? 11.417 7.941 1.064 1.00 91.94 295 PHE A N 1
ATOM 2296 C CA . PHE A 1 295 ? 11.809 7.117 -0.085 1.00 91.94 295 PHE A CA 1
ATOM 2297 C C . PHE A 1 295 ? 10.963 5.847 -0.189 1.00 91.94 295 PHE A C 1
ATOM 2299 O O . PHE A 1 295 ? 10.533 5.481 -1.284 1.00 91.94 295 PHE A O 1
ATOM 2306 N N . HIS A 1 296 ? 10.674 5.222 0.950 1.00 93.94 296 HIS A N 1
ATOM 2307 C CA . HIS A 1 296 ? 9.850 4.027 1.052 1.00 93.94 296 HIS A CA 1
ATOM 2308 C C . HIS A 1 296 ? 8.429 4.291 0.566 1.00 93.94 296 HIS A C 1
ATOM 2310 O O . HIS A 1 296 ? 7.966 3.609 -0.343 1.00 93.94 296 HIS A O 1
ATOM 2316 N N . ALA A 1 297 ? 7.776 5.353 1.046 1.00 94.56 297 ALA A N 1
ATOM 2317 C CA . ALA A 1 297 ? 6.437 5.719 0.583 1.00 94.56 297 ALA A CA 1
ATOM 2318 C C . ALA A 1 297 ? 6.382 6.011 -0.928 1.00 94.56 297 ALA A C 1
ATOM 2320 O O . ALA A 1 297 ? 5.443 5.596 -1.608 1.00 94.56 297 ALA A O 1
ATOM 2321 N N . ARG A 1 298 ? 7.413 6.661 -1.490 1.00 92.81 298 ARG A N 1
ATOM 2322 C CA . ARG A 1 298 ? 7.518 6.881 -2.945 1.00 92.81 298 ARG A CA 1
ATOM 2323 C C . ARG A 1 298 ? 7.646 5.564 -3.710 1.00 92.81 298 ARG A C 1
ATOM 2325 O O . ARG A 1 298 ? 6.951 5.388 -4.707 1.00 92.81 298 ARG A O 1
ATOM 2332 N N . GLY A 1 299 ? 8.486 4.642 -3.243 1.00 93.62 299 GLY A N 1
ATOM 2333 C CA . GLY A 1 299 ? 8.600 3.303 -3.826 1.00 93.62 299 GLY A CA 1
ATOM 2334 C C . GLY A 1 299 ? 7.278 2.535 -3.769 1.00 93.62 299 GLY A C 1
ATOM 2335 O O . GLY A 1 299 ? 6.838 1.993 -4.779 1.00 93.62 299 GLY A O 1
ATOM 2336 N N . ASN A 1 300 ? 6.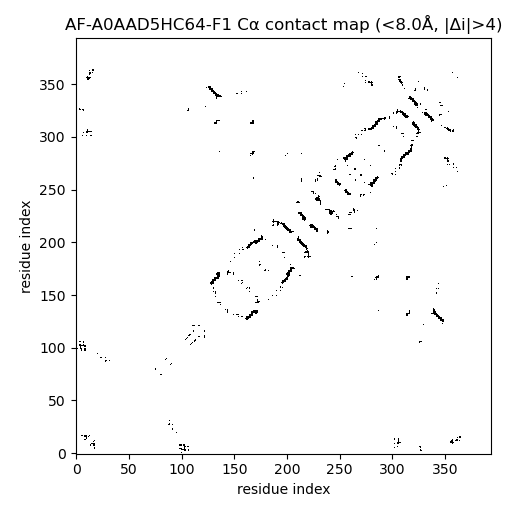594 2.576 -2.628 1.00 95.81 300 ASN A N 1
ATOM 2337 C CA . ASN A 1 300 ? 5.318 1.889 -2.418 1.00 95.81 300 ASN A CA 1
ATOM 2338 C C . ASN A 1 300 ? 4.201 2.492 -3.283 1.00 95.81 300 ASN A C 1
ATOM 2340 O O . ASN A 1 300 ? 3.354 1.765 -3.791 1.00 95.81 300 ASN A O 1
ATOM 2344 N N . SER A 1 301 ? 4.241 3.802 -3.552 1.00 95.38 301 SER A N 1
ATOM 2345 C CA . SER A 1 301 ? 3.309 4.433 -4.494 1.00 95.38 301 SER A CA 1
ATOM 2346 C C . SER A 1 301 ? 3.456 3.911 -5.929 1.00 95.38 301 SER A C 1
ATOM 2348 O O . SER A 1 301 ? 2.464 3.824 -6.649 1.00 95.38 301 SER A O 1
ATOM 2350 N N . LEU A 1 302 ? 4.665 3.502 -6.343 1.00 94.88 302 LEU A N 1
ATOM 2351 C CA . LEU A 1 302 ? 4.852 2.850 -7.641 1.00 94.88 302 LEU A CA 1
ATOM 2352 C C . LEU A 1 302 ? 4.207 1.466 -7.659 1.00 94.88 302 LEU A C 1
ATOM 2354 O O . LEU A 1 302 ? 3.662 1.095 -8.690 1.00 94.88 302 LEU A O 1
ATOM 2358 N N . ARG A 1 303 ? 4.183 0.745 -6.529 1.00 96.75 303 ARG A N 1
ATOM 2359 C CA . ARG A 1 303 ? 3.504 -0.556 -6.432 1.00 96.75 303 ARG A CA 1
ATOM 2360 C C . ARG A 1 303 ? 2.006 -0.439 -6.705 1.00 96.75 303 ARG A C 1
ATOM 2362 O O . ARG A 1 303 ? 1.461 -1.296 -7.391 1.00 96.75 303 ARG A O 1
ATOM 2369 N N . ALA A 1 304 ? 1.370 0.642 -6.250 1.00 97.00 304 ALA A N 1
ATOM 2370 C CA . ALA A 1 304 ? -0.029 0.936 -6.564 1.00 97.00 304 ALA A CA 1
ATOM 2371 C C . ALA A 1 304 ? -0.257 1.163 -8.071 1.00 97.00 304 ALA A C 1
ATOM 2373 O O . ALA A 1 304 ? -1.207 0.634 -8.640 1.00 97.00 304 ALA A O 1
ATOM 2374 N N . ILE A 1 305 ? 0.646 1.890 -8.740 1.00 95.94 305 ILE A N 1
ATOM 2375 C CA . ILE A 1 305 ? 0.591 2.137 -10.194 1.00 95.94 305 ILE A CA 1
ATOM 2376 C C . ILE A 1 305 ? 0.853 0.857 -10.995 1.00 95.94 305 ILE A C 1
ATOM 2378 O O . ILE A 1 305 ? 0.179 0.590 -11.985 1.00 95.94 305 ILE A O 1
ATOM 2382 N N . GLU A 1 306 ? 1.846 0.075 -10.584 1.00 96.12 306 GLU A N 1
ATOM 2383 C CA . GLU A 1 306 ? 2.219 -1.201 -11.189 1.00 96.12 306 GLU A CA 1
ATOM 2384 C C . GLU A 1 306 ? 1.072 -2.201 -11.145 1.00 96.12 306 GLU A C 1
ATOM 2386 O O . GLU A 1 306 ? 0.718 -2.789 -12.164 1.00 96.12 306 GLU A O 1
ATOM 2391 N N . ASN A 1 307 ? 0.483 -2.371 -9.964 1.00 96.94 307 ASN A N 1
ATOM 2392 C CA . ASN A 1 307 ? -0.493 -3.413 -9.689 1.00 96.94 307 ASN A CA 1
ATOM 2393 C C . ASN A 1 307 ? -1.939 -2.931 -9.721 1.00 96.94 307 ASN A C 1
ATOM 2395 O O . ASN A 1 307 ? -2.830 -3.721 -9.442 1.00 96.94 307 ASN A O 1
ATOM 2399 N N . GLY A 1 308 ? -2.192 -1.676 -10.089 1.00 95.69 308 GLY A N 1
ATOM 2400 C CA . GLY A 1 308 ? -3.536 -1.227 -10.430 1.00 95.69 308 GLY A CA 1
ATOM 2401 C C . GLY A 1 308 ? -4.500 -1.041 -9.259 1.00 95.69 308 GLY A C 1
ATOM 2402 O O . GLY A 1 308 ? -5.703 -0.971 -9.498 1.00 95.69 308 GLY A O 1
ATOM 2403 N N . PHE A 1 309 ? -4.003 -0.950 -8.024 1.00 97.62 309 PHE A N 1
ATOM 2404 C CA . PHE A 1 309 ? -4.825 -0.810 -6.817 1.00 97.62 309 PHE A CA 1
ATOM 2405 C C . PHE A 1 309 ? -4.782 0.608 -6.231 1.00 97.62 309 PHE A C 1
ATOM 2407 O O . PHE A 1 309 ? -3.864 1.393 -6.487 1.00 97.62 309 PHE A O 1
ATOM 2414 N N . THR A 1 310 ? -5.768 0.935 -5.397 1.00 97.81 310 THR A N 1
ATOM 2415 C CA . THR A 1 310 ? -5.689 2.064 -4.456 1.00 97.81 310 THR A CA 1
ATOM 2416 C C . THR A 1 310 ? -5.030 1.596 -3.163 1.00 97.81 310 THR A C 1
ATOM 2418 O O . THR A 1 310 ? -5.217 0.461 -2.753 1.00 97.81 310 THR A O 1
ATOM 2421 N N . MET A 1 311 ? -4.236 2.438 -2.512 1.00 98.50 311 MET A N 1
ATOM 2422 C CA . MET A 1 311 ? -3.510 2.116 -1.288 1.00 98.50 311 MET A CA 1
ATOM 2423 C C . MET A 1 311 ? -3.805 3.152 -0.212 1.00 98.50 311 MET A C 1
ATOM 2425 O O . MET A 1 311 ? -3.564 4.340 -0.433 1.00 98.50 311 MET A O 1
ATOM 2429 N N . LEU A 1 312 ? -4.251 2.695 0.958 1.00 98.62 312 LEU A N 1
ATOM 2430 C CA . LEU A 1 312 ? -4.244 3.476 2.192 1.00 98.62 312 LEU A CA 1
ATOM 2431 C C . LEU A 1 312 ? -3.011 3.082 3.004 1.00 98.62 312 LEU A C 1
ATOM 2433 O O . LEU A 1 312 ? -2.900 1.947 3.466 1.00 98.62 312 LEU A O 1
ATOM 2437 N N . ARG A 1 313 ? -2.089 4.025 3.183 1.00 98.31 313 ARG A N 1
ATOM 2438 C CA . ARG A 1 313 ? -0.875 3.850 3.979 1.00 98.31 313 ARG A CA 1
ATOM 2439 C C . ARG A 1 313 ? -0.976 4.652 5.271 1.00 98.31 313 ARG A C 1
ATOM 2441 O O . ARG A 1 313 ? -1.031 5.879 5.211 1.00 98.31 313 ARG A O 1
ATOM 2448 N N . CYS A 1 314 ? -0.897 3.977 6.413 1.00 97.81 314 CYS A N 1
ATOM 2449 C CA . CYS A 1 314 ? -0.723 4.601 7.724 1.00 97.81 314 CYS A CA 1
ATOM 2450 C C . CYS A 1 314 ? 0.682 4.264 8.235 1.00 97.81 314 CYS A C 1
ATOM 2452 O O . CYS A 1 314 ? 0.981 3.117 8.567 1.00 97.81 314 CYS A O 1
ATOM 2454 N N . GLY A 1 315 ? 1.568 5.259 8.213 1.00 94.94 315 GLY A N 1
ATOM 2455 C CA . GLY A 1 315 ? 2.983 5.121 8.540 1.00 94.94 315 GLY A CA 1
ATOM 2456 C C . GLY A 1 315 ? 3.384 5.955 9.755 1.00 94.94 315 GLY A C 1
ATOM 2457 O O . GLY A 1 315 ? 3.052 7.135 9.786 1.00 94.94 315 GLY A O 1
ATOM 2458 N N . SER A 1 316 ? 4.139 5.421 10.709 1.00 92.94 316 SER A N 1
ATOM 2459 C CA . SER A 1 316 ? 4.783 6.225 11.761 1.00 92.94 316 SER A CA 1
ATOM 2460 C C . SER A 1 316 ? 6.218 6.607 11.388 1.00 92.94 316 SER A C 1
ATOM 2462 O O . SER A 1 316 ? 6.895 5.886 10.650 1.00 92.94 316 SER A O 1
ATOM 2464 N N . GLN A 1 317 ? 6.657 7.786 11.851 1.00 90.56 317 GLN A N 1
ATOM 2465 C CA . GLN A 1 317 ? 7.965 8.388 11.540 1.00 90.56 317 GLN A CA 1
ATOM 2466 C C . GLN A 1 317 ? 8.294 8.357 10.030 1.00 90.56 317 GLN A C 1
ATOM 2468 O O . GLN A 1 317 ? 9.371 7.944 9.591 1.00 90.56 317 GLN A O 1
ATOM 2473 N N . GLY A 1 318 ? 7.321 8.748 9.207 1.00 92.19 318 GLY A N 1
ATOM 2474 C CA . GLY A 1 318 ? 7.368 8.577 7.760 1.00 92.19 318 GLY A CA 1
ATOM 2475 C C . GLY A 1 318 ? 6.279 9.355 7.036 1.00 92.19 318 GLY A C 1
ATOM 2476 O O . GLY A 1 318 ? 5.981 10.493 7.383 1.00 92.19 318 GLY A O 1
ATOM 2477 N N . MET A 1 319 ? 5.703 8.744 6.001 1.00 95.38 319 MET A N 1
ATOM 2478 C CA . MET A 1 319 ? 4.595 9.322 5.237 1.00 95.38 319 MET A CA 1
ATOM 2479 C C . MET A 1 319 ? 3.361 8.427 5.334 1.00 95.38 319 MET A C 1
ATOM 2481 O O . MET A 1 319 ? 3.450 7.231 5.035 1.00 95.38 319 MET A O 1
ATOM 2485 N N . SER A 1 320 ? 2.220 9.028 5.662 1.00 97.50 320 SER A N 1
ATOM 2486 C CA . SER A 1 320 ? 0.887 8.425 5.543 1.00 97.50 320 SER A CA 1
ATOM 2487 C C . SER A 1 320 ? 0.145 9.038 4.363 1.00 97.50 320 SER A C 1
ATOM 2489 O O . SER A 1 320 ? 0.388 10.195 4.018 1.00 97.50 320 SER A O 1
ATOM 2491 N N . GLY A 1 321 ? -0.745 8.291 3.717 1.00 97.31 321 GLY A N 1
ATOM 2492 C CA . GLY A 1 321 ? -1.409 8.796 2.525 1.00 97.31 321 GLY A CA 1
ATOM 2493 C C . GLY A 1 321 ? -2.330 7.826 1.807 1.00 97.31 321 GLY A C 1
ATOM 2494 O O . GLY A 1 321 ? -2.366 6.631 2.092 1.00 97.31 321 GLY A O 1
ATOM 2495 N N . VAL A 1 322 ? -3.026 8.377 0.817 1.00 98.06 322 VAL A N 1
ATOM 2496 C CA . VAL A 1 322 ? -3.794 7.642 -0.185 1.00 98.06 322 VAL A CA 1
ATOM 2497 C C . VAL A 1 322 ? -3.064 7.753 -1.517 1.00 98.06 322 VAL A C 1
ATOM 2499 O O . VAL A 1 322 ? -2.824 8.852 -2.023 1.00 98.06 322 VAL A O 1
ATOM 2502 N N . PHE A 1 323 ? -2.722 6.607 -2.094 1.00 96.25 323 PHE A N 1
ATOM 2503 C CA . PHE A 1 323 ? -2.066 6.494 -3.394 1.00 96.25 323 PHE A CA 1
ATOM 2504 C C . PHE A 1 323 ? -2.961 5.679 -4.315 1.00 96.25 323 PHE A C 1
ATOM 2506 O O . PHE A 1 323 ? -3.557 4.704 -3.878 1.00 96.25 323 PHE A O 1
ATOM 2513 N N . THR A 1 324 ? -3.081 6.054 -5.582 1.00 94.62 324 THR A N 1
ATOM 2514 C CA . THR A 1 324 ? -3.974 5.347 -6.514 1.00 94.62 324 THR A CA 1
ATOM 2515 C C . THR A 1 324 ? -3.203 4.754 -7.684 1.00 94.62 324 THR A C 1
ATOM 2517 O O . THR A 1 324 ? -2.055 5.129 -7.923 1.00 94.62 324 THR A O 1
ATOM 2520 N N . ALA A 1 325 ? -3.865 3.897 -8.461 1.00 93.12 325 ALA A N 1
ATOM 2521 C CA . ALA A 1 325 ? -3.324 3.295 -9.679 1.00 93.12 325 ALA A CA 1
ATOM 2522 C C . ALA A 1 325 ? -2.887 4.310 -10.759 1.00 93.12 325 ALA A C 1
ATOM 2524 O O . ALA A 1 325 ? -2.129 3.969 -11.671 1.00 93.12 325 ALA A O 1
ATOM 2525 N N . THR A 1 326 ? -3.362 5.558 -10.679 1.00 89.81 326 THR A N 1
ATOM 2526 C CA . THR A 1 326 ? -2.963 6.646 -11.579 1.00 89.81 326 THR A CA 1
ATOM 2527 C C . THR A 1 326 ? -2.244 7.757 -10.827 1.00 89.81 326 THR A C 1
ATOM 2529 O O . THR A 1 326 ? -2.695 8.226 -9.783 1.00 89.81 326 THR A O 1
ATOM 2532 N N . SER A 1 327 ? -1.116 8.191 -11.384 1.00 86.50 327 SER A N 1
ATOM 2533 C CA . SER A 1 327 ? -0.189 9.144 -10.751 1.00 86.50 327 SER A CA 1
ATOM 2534 C C . SER A 1 327 ? -0.690 10.590 -10.616 1.00 86.50 327 SER A C 1
ATOM 2536 O O . SER A 1 327 ? -0.041 11.395 -9.952 1.00 86.50 327 SER A O 1
ATOM 2538 N N . ASP A 1 328 ? -1.798 10.944 -11.261 1.00 85.31 328 ASP A N 1
ATOM 2539 C CA . ASP A 1 328 ? -2.401 12.281 -11.260 1.00 85.31 328 ASP A CA 1
ATOM 2540 C C . ASP A 1 328 ? -3.794 12.311 -10.613 1.00 85.31 328 ASP A C 1
ATOM 2542 O O . ASP A 1 328 ? -4.532 13.284 -10.763 1.00 85.31 328 ASP A O 1
ATOM 2546 N N . SER A 1 329 ? -4.168 11.238 -9.914 1.00 87.19 329 SER A N 1
ATOM 2547 C CA . SER A 1 329 ? -5.486 11.135 -9.298 1.00 87.19 329 SER A CA 1
ATOM 2548 C C . SER A 1 329 ? -5.764 12.312 -8.356 1.00 87.19 329 SER A C 1
ATOM 2550 O O . SER A 1 329 ? -4.927 12.614 -7.498 1.00 87.19 329 SER A O 1
ATOM 2552 N N . PRO A 1 330 ? -6.957 12.935 -8.434 1.00 86.88 330 PRO A N 1
ATOM 2553 C CA . PRO A 1 330 ? -7.319 14.056 -7.568 1.00 86.88 330 PRO A CA 1
ATOM 2554 C C . PRO A 1 330 ? -7.461 13.654 -6.091 1.00 86.88 330 PRO A C 1
ATOM 2556 O O . PRO A 1 330 ? -7.527 14.522 -5.227 1.00 86.88 330 PRO A O 1
ATOM 2559 N N . TYR A 1 331 ? -7.493 12.352 -5.788 1.00 89.94 331 TYR A N 1
ATOM 2560 C CA . TYR A 1 331 ? -7.565 11.827 -4.422 1.00 89.94 331 TYR A CA 1
ATOM 2561 C C . TYR A 1 331 ? -6.204 11.501 -3.818 1.00 89.94 331 TYR A C 1
ATOM 2563 O O . TYR A 1 331 ? -6.142 11.018 -2.687 1.00 89.94 331 TYR A O 1
ATOM 2571 N N . GLN A 1 332 ? -5.112 11.730 -4.549 1.00 91.00 332 GLN A N 1
ATOM 2572 C CA . GLN A 1 332 ? -3.786 11.478 -4.015 1.00 91.00 332 GLN A CA 1
ATOM 2573 C C . GLN A 1 332 ? -3.488 12.444 -2.862 1.00 91.00 332 GLN A C 1
ATOM 2575 O O . GLN A 1 332 ? -3.452 13.660 -3.035 1.00 91.00 332 GLN A O 1
ATOM 2580 N N . GLN A 1 333 ? -3.271 11.886 -1.673 1.00 95.00 333 GLN A N 1
ATOM 2581 C CA . GLN A 1 333 ? -3.037 12.619 -0.428 1.00 95.00 333 GLN A CA 1
ATOM 2582 C C . GLN A 1 333 ? -1.814 12.029 0.259 1.00 95.00 333 GLN A C 1
ATOM 2584 O O . GLN A 1 333 ? -1.671 10.811 0.310 1.00 95.00 333 GLN A O 1
ATOM 2589 N N . GLN A 1 334 ? -0.937 12.866 0.806 1.00 94.56 334 GLN A N 1
ATOM 2590 C CA . GLN A 1 334 ? 0.186 12.399 1.615 1.00 94.56 334 GLN A CA 1
ATOM 2591 C C . GLN A 1 334 ? 0.574 13.452 2.648 1.00 94.56 334 GLN A C 1
ATOM 2593 O O . GLN A 1 334 ? 0.652 14.637 2.325 1.00 94.56 334 GLN A O 1
ATOM 2598 N N . PHE A 1 335 ? 0.868 13.007 3.863 1.00 94.69 335 PHE A N 1
ATOM 2599 C CA . PHE A 1 335 ? 1.321 13.855 4.957 1.00 94.69 335 PHE A CA 1
ATOM 2600 C C . PHE A 1 335 ? 2.486 13.184 5.671 1.00 94.69 335 PHE A C 1
ATOM 2602 O O . PHE A 1 335 ? 2.529 11.957 5.792 1.00 94.69 335 PHE A O 1
ATOM 2609 N N . ALA A 1 336 ? 3.436 14.000 6.121 1.00 94.44 336 ALA A N 1
ATOM 2610 C CA . ALA A 1 336 ? 4.465 13.531 7.031 1.00 94.44 336 ALA A CA 1
ATOM 2611 C C . ALA A 1 336 ? 3.812 13.194 8.370 1.00 94.44 336 ALA A C 1
ATOM 2613 O O . ALA A 1 336 ? 2.994 13.963 8.877 1.00 94.44 336 ALA A O 1
ATOM 2614 N N . THR A 1 337 ? 4.172 12.047 8.926 1.00 92.50 337 THR A N 1
ATOM 2615 C CA . THR A 1 337 ? 3.587 11.539 10.156 1.00 92.50 337 THR A CA 1
ATOM 2616 C C . THR A 1 337 ? 4.654 11.149 11.163 1.00 92.50 337 THR A C 1
ATOM 2618 O O . THR A 1 337 ? 5.520 10.323 10.892 1.00 92.50 337 THR A O 1
ATOM 2621 N N . LEU A 1 338 ? 4.561 11.751 12.343 1.00 88.94 338 LEU A N 1
ATOM 2622 C CA . LEU A 1 338 ? 5.198 11.333 13.584 1.00 88.94 338 LEU A CA 1
ATOM 2623 C C . LEU A 1 338 ? 4.281 10.379 14.358 1.00 88.94 338 LEU A C 1
ATOM 2625 O O . LEU A 1 338 ? 3.149 10.126 13.942 1.00 88.94 338 LEU A O 1
ATOM 2629 N N . SER A 1 339 ? 4.783 9.864 15.469 1.00 85.50 339 SER A N 1
ATOM 2630 C CA . SER A 1 339 ? 4.053 9.002 16.392 1.00 85.50 339 SER A CA 1
ATOM 2631 C C . SER A 1 339 ? 2.960 9.774 17.143 1.00 85.50 339 SER A C 1
ATOM 2633 O O . SER A 1 339 ? 3.010 10.997 17.250 1.00 85.50 339 SER A O 1
ATOM 2635 N N . ASN A 1 340 ? 1.987 9.046 17.690 1.00 87.12 340 ASN A N 1
ATOM 2636 C CA . ASN A 1 340 ? 0.967 9.562 18.601 1.00 87.12 340 ASN A CA 1
ATOM 2637 C C . ASN A 1 340 ? 0.027 10.628 18.006 1.00 87.12 340 ASN A C 1
ATOM 2639 O O . ASN A 1 340 ? -0.218 11.679 18.596 1.00 87.12 340 ASN A O 1
ATOM 2643 N N . GLN A 1 341 ? -0.504 10.360 16.815 1.00 90.88 341 GLN A N 1
ATOM 2644 C CA . GLN A 1 341 ? -1.479 11.238 16.170 1.00 90.88 341 GLN A CA 1
ATOM 2645 C C . GLN A 1 341 ? -2.507 10.447 15.367 1.00 90.88 341 GLN A C 1
ATOM 2647 O O . GLN A 1 341 ? -2.311 9.272 15.048 1.00 90.88 341 GLN A O 1
ATOM 2652 N N . THR A 1 342 ? -3.587 11.121 14.989 1.00 95.88 342 THR A N 1
ATOM 2653 C CA . THR A 1 342 ? -4.614 10.585 14.101 1.00 95.88 342 THR A CA 1
ATOM 2654 C C . THR A 1 342 ? -4.748 11.443 12.851 1.00 95.88 342 THR A C 1
ATOM 2656 O O . THR A 1 342 ? -4.508 12.648 12.872 1.00 95.88 342 THR A O 1
ATOM 2659 N N . LEU A 1 343 ? -5.111 10.815 11.732 1.00 97.25 343 LEU A N 1
ATOM 2660 C CA . LEU A 1 343 ? -5.362 11.498 10.461 1.00 97.25 343 LEU A CA 1
ATOM 2661 C C . LEU A 1 343 ? -6.637 10.970 9.816 1.00 97.25 343 LEU A C 1
ATOM 2663 O O . LEU A 1 343 ? -6.972 9.799 9.975 1.00 97.25 343 LEU A O 1
ATOM 2667 N N . ILE A 1 344 ? -7.303 11.812 9.026 1.00 98.00 344 ILE A N 1
ATOM 2668 C CA . ILE A 1 344 ? -8.430 11.420 8.177 1.00 98.00 344 ILE A CA 1
ATOM 2669 C C . ILE A 1 344 ? -8.089 11.736 6.726 1.00 98.00 344 ILE A C 1
ATOM 2671 O O . ILE A 1 344 ? -7.689 12.850 6.394 1.00 98.00 344 ILE A O 1
ATOM 2675 N N . PHE A 1 345 ? -8.308 10.755 5.860 1.00 97.94 345 PHE A N 1
ATOM 2676 C CA . PHE A 1 345 ? -8.134 10.851 4.421 1.00 97.94 345 PHE A CA 1
ATOM 2677 C C . PHE A 1 345 ? -9.465 10.698 3.693 1.00 97.94 345 PHE A C 1
ATOM 2679 O O . PHE A 1 345 ? -10.365 9.989 4.146 1.00 97.94 345 PHE A O 1
ATOM 2686 N N . GLN A 1 346 ? -9.564 11.321 2.523 1.00 97.06 346 GLN A N 1
ATOM 2687 C CA . GLN A 1 346 ? -10.623 11.038 1.557 1.00 97.06 346 GLN A CA 1
ATOM 2688 C C . GLN A 1 346 ? -10.206 9.831 0.708 1.00 97.06 346 GLN A C 1
ATOM 2690 O O . GLN A 1 346 ? -9.355 9.956 -0.169 1.00 97.06 346 GLN A O 1
ATOM 2695 N N . LEU A 1 347 ? -10.764 8.658 0.984 1.00 97.25 347 LEU A N 1
ATOM 2696 C CA . LEU A 1 347 ? -10.452 7.414 0.289 1.00 97.25 347 LEU A CA 1
ATOM 2697 C C . LEU A 1 347 ? -11.490 7.163 -0.816 1.00 97.25 347 LEU A C 1
ATOM 2699 O O . LEU A 1 347 ? -12.655 6.900 -0.502 1.00 97.25 347 LEU A O 1
ATOM 2703 N N . PRO A 1 348 ? -11.113 7.246 -2.103 1.00 95.19 348 PRO A N 1
ATOM 2704 C CA . PRO A 1 348 ? -12.025 6.930 -3.188 1.00 95.19 348 PRO A CA 1
ATOM 2705 C C . PRO A 1 348 ? -12.194 5.413 -3.292 1.00 95.19 348 PRO A C 1
ATOM 2707 O O . PRO A 1 348 ? -11.223 4.658 -3.209 1.00 95.19 348 PRO A O 1
ATOM 2710 N N . ARG A 1 349 ? -13.426 4.966 -3.519 1.00 94.19 349 ARG A N 1
ATOM 2711 C CA . ARG A 1 349 ? -13.714 3.564 -3.821 1.00 94.19 349 ARG A CA 1
ATOM 2712 C C . ARG A 1 349 ? -13.606 3.350 -5.317 1.00 94.19 349 ARG A C 1
ATOM 2714 O O . ARG A 1 349 ? -14.528 3.629 -6.078 1.00 94.19 349 ARG A O 1
ATOM 2721 N N . LEU A 1 350 ? -12.419 2.944 -5.743 1.00 92.00 350 LEU A N 1
ATOM 2722 C CA . LEU A 1 350 ? -12.111 2.700 -7.145 1.00 92.00 350 LEU A CA 1
ATOM 2723 C C . LEU A 1 350 ? -11.918 1.202 -7.358 1.00 92.00 350 LEU A C 1
ATOM 2725 O O . LEU A 1 350 ? -11.201 0.590 -6.567 1.00 92.00 350 LEU A O 1
ATOM 2729 N N . PRO A 1 351 ? -12.490 0.628 -8.427 1.00 92.44 351 PRO A N 1
ATOM 2730 C CA . PRO A 1 351 ? -12.184 -0.741 -8.790 1.00 92.44 351 PRO A CA 1
ATOM 2731 C C . PRO A 1 351 ? -10.734 -0.865 -9.272 1.00 92.44 351 PRO A C 1
ATOM 2733 O O . PRO A 1 351 ? -10.123 0.095 -9.766 1.00 92.44 351 PRO A O 1
ATOM 2736 N N . TYR A 1 352 ? -10.212 -2.080 -9.186 1.00 94.88 352 TYR A N 1
ATOM 2737 C CA . TYR A 1 352 ? -8.929 -2.490 -9.722 1.00 94.88 352 TYR A CA 1
ATOM 2738 C C . TYR A 1 352 ? -8.794 -2.090 -11.198 1.00 94.88 352 TYR A C 1
ATOM 2740 O O . TYR A 1 352 ? -9.680 -2.302 -12.032 1.00 94.88 352 TYR A O 1
ATOM 2748 N N . THR A 1 353 ? -7.638 -1.522 -11.536 1.00 92.44 353 THR A N 1
ATOM 2749 C CA . THR A 1 353 ? -7.288 -1.106 -12.894 1.00 92.44 353 THR A CA 1
ATOM 2750 C C . THR A 1 353 ? -6.282 -2.079 -13.493 1.00 92.44 353 THR A C 1
ATOM 2752 O O . THR A 1 353 ? -5.169 -2.218 -12.999 1.00 92.44 353 THR A O 1
ATOM 2755 N N . ARG A 1 354 ? -6.626 -2.721 -14.612 1.00 91.75 354 ARG A N 1
ATOM 2756 C CA . ARG A 1 354 ? -5.676 -3.590 -15.322 1.00 91.75 354 ARG A CA 1
ATOM 2757 C C . ARG A 1 354 ? -4.487 -2.793 -15.846 1.00 91.75 354 ARG A C 1
ATOM 2759 O O . ARG A 1 354 ? -4.660 -1.766 -16.498 1.00 91.75 354 ARG A O 1
ATOM 2766 N N . THR A 1 355 ? -3.289 -3.324 -15.638 1.00 92.94 355 THR A N 1
ATOM 2767 C CA . THR A 1 355 ? -2.037 -2.753 -16.149 1.00 92.94 355 THR A CA 1
ATOM 2768 C C . THR A 1 355 ? -1.316 -3.799 -16.992 1.00 92.94 355 THR A C 1
ATOM 2770 O O . THR A 1 355 ? -1.458 -5.001 -16.747 1.00 92.94 355 THR A O 1
ATOM 2773 N N . THR A 1 356 ? -0.515 -3.396 -17.980 1.00 91.94 356 THR A N 1
ATOM 2774 C CA . THR A 1 356 ? 0.277 -4.392 -18.722 1.00 91.94 356 THR A CA 1
ATOM 2775 C C . THR A 1 356 ? 1.356 -5.004 -17.831 1.00 91.94 356 THR A C 1
ATOM 2777 O O . THR A 1 356 ? 1.715 -6.165 -18.024 1.00 91.94 356 THR A O 1
ATOM 2780 N N . TYR A 1 357 ? 1.808 -4.276 -16.803 1.00 93.75 357 TYR A N 1
ATOM 2781 C CA . TYR A 1 357 ? 2.706 -4.823 -15.795 1.00 93.75 357 TYR A CA 1
ATOM 2782 C C . TYR A 1 357 ? 2.097 -6.030 -15.081 1.00 93.75 357 TYR A C 1
ATOM 2784 O O . TYR A 1 357 ? 2.785 -7.022 -14.924 1.00 93.75 357 TYR A O 1
ATOM 2792 N N . THR A 1 358 ? 0.811 -6.045 -14.726 1.00 90.44 358 THR A N 1
ATOM 2793 C CA . THR A 1 358 ? 0.222 -7.242 -14.084 1.00 90.44 358 THR A CA 1
ATOM 2794 C C . THR A 1 358 ? 0.217 -8.489 -14.980 1.00 90.44 358 THR A C 1
ATOM 2796 O O . THR A 1 358 ? 0.237 -9.613 -14.474 1.00 90.44 358 THR A O 1
ATOM 2799 N N . VAL A 1 359 ? 0.254 -8.306 -16.306 1.00 87.19 359 VAL A N 1
ATOM 2800 C CA . VAL A 1 359 ? 0.328 -9.396 -17.292 1.00 87.19 359 VAL A CA 1
ATOM 2801 C C . VAL A 1 359 ? 1.752 -9.944 -17.401 1.00 87.19 359 VAL A C 1
ATOM 2803 O O . VAL A 1 359 ? 1.952 -11.154 -17.327 1.00 87.19 359 VAL A O 1
ATOM 2806 N N . PHE A 1 360 ? 2.746 -9.064 -17.559 1.00 84.44 360 PHE A N 1
ATOM 2807 C CA . PHE A 1 360 ? 4.143 -9.458 -17.796 1.00 84.44 360 PHE A CA 1
ATOM 2808 C C . PHE A 1 360 ? 5.005 -9.515 -16.525 1.00 84.44 360 PHE A C 1
ATOM 2810 O O . PHE A 1 360 ? 6.082 -10.105 -16.529 1.00 84.44 360 PHE A O 1
ATOM 2817 N N . ARG A 1 361 ? 4.534 -8.941 -15.420 1.00 85.06 361 ARG A N 1
ATOM 2818 C CA . ARG A 1 361 ? 5.194 -8.846 -14.110 1.00 85.06 361 ARG A CA 1
ATOM 2819 C C . ARG A 1 361 ? 6.635 -8.340 -14.249 1.00 85.06 361 ARG A C 1
ATOM 2821 O O . ARG A 1 361 ? 6.949 -7.500 -15.094 1.00 85.06 361 ARG A O 1
ATOM 2828 N N . GLY A 1 362 ? 7.550 -8.902 -13.463 1.00 78.56 362 GLY A N 1
ATOM 2829 C CA . GLY A 1 362 ? 8.989 -8.675 -13.582 1.00 78.56 362 GLY A CA 1
ATOM 2830 C C . GLY A 1 362 ? 9.665 -9.250 -14.839 1.00 78.56 362 GLY A C 1
ATOM 2831 O O . GLY A 1 362 ? 10.890 -9.174 -14.918 1.00 78.56 362 GLY A O 1
ATOM 2832 N N . ALA A 1 363 ? 8.942 -9.822 -15.817 1.00 86.38 363 ALA A N 1
ATOM 2833 C CA . ALA A 1 363 ? 9.567 -10.449 -16.990 1.00 86.38 363 ALA A CA 1
ATOM 2834 C C . ALA A 1 363 ? 10.419 -9.469 -17.803 1.00 86.38 363 ALA A C 1
ATOM 2836 O O . ALA A 1 363 ? 11.450 -9.873 -18.331 1.00 86.38 363 ALA A O 1
ATOM 2837 N N . PHE A 1 364 ? 10.047 -8.185 -17.855 1.00 88.12 364 PHE A N 1
ATOM 2838 C CA . PHE A 1 364 ? 10.845 -7.168 -18.544 1.00 88.12 364 PHE A CA 1
ATOM 2839 C C . PHE A 1 364 ? 12.296 -7.135 -18.038 1.00 88.12 364 PHE A C 1
ATOM 2841 O O . PHE A 1 364 ? 13.227 -7.206 -18.837 1.00 88.12 364 PHE A O 1
ATOM 2848 N N . GLY A 1 365 ? 12.496 -7.125 -16.715 1.00 85.69 365 GLY A N 1
ATOM 2849 C CA . GLY A 1 365 ? 13.836 -7.138 -16.123 1.00 85.69 365 GLY A CA 1
ATOM 2850 C C . GLY A 1 365 ? 14.625 -8.401 -16.481 1.00 85.69 365 GLY A C 1
ATOM 2851 O O . GLY A 1 365 ? 15.798 -8.315 -16.841 1.00 85.69 365 GLY A O 1
ATOM 2852 N N . TRP A 1 366 ? 13.974 -9.568 -16.460 1.00 88.19 366 TRP A N 1
ATOM 2853 C CA . TRP A 1 366 ? 14.597 -10.839 -16.846 1.00 88.19 366 TRP A CA 1
ATOM 2854 C C . TRP A 1 366 ? 14.964 -10.899 -18.330 1.00 88.19 366 TRP A C 1
ATOM 2856 O O . TRP A 1 366 ? 16.031 -11.404 -18.674 1.00 88.19 366 TRP A O 1
ATOM 2866 N N . ILE A 1 367 ? 14.124 -10.344 -19.206 1.00 90.44 367 ILE A N 1
ATOM 2867 C CA . ILE A 1 367 ? 14.407 -10.229 -20.640 1.00 90.44 367 ILE A CA 1
ATOM 2868 C C . ILE A 1 367 ? 15.615 -9.312 -20.860 1.00 90.44 367 ILE A C 1
ATOM 2870 O O . ILE A 1 367 ? 16.535 -9.689 -21.584 1.00 90.44 367 ILE A O 1
ATOM 2874 N N . CYS A 1 368 ? 15.661 -8.149 -20.202 1.00 89.12 368 CYS A N 1
ATOM 2875 C CA . CYS A 1 368 ? 16.816 -7.251 -20.262 1.00 89.12 368 CYS A CA 1
ATOM 2876 C C . CYS A 1 368 ? 18.103 -7.944 -19.797 1.00 89.12 368 CYS A C 1
ATOM 2878 O O . CYS A 1 368 ? 19.130 -7.829 -20.465 1.00 89.12 368 CYS A O 1
ATOM 2880 N N . LEU A 1 369 ? 18.045 -8.700 -18.696 1.00 90.50 369 LEU A N 1
ATOM 2881 C CA . LEU A 1 369 ? 19.191 -9.454 -18.190 1.00 90.50 369 LEU A CA 1
ATOM 2882 C C . LEU A 1 369 ? 19.658 -10.516 -19.194 1.00 90.50 369 LEU A C 1
ATOM 2884 O O . LEU A 1 369 ? 20.850 -10.598 -19.489 1.00 90.50 369 LEU A O 1
ATOM 2888 N N . ALA A 1 370 ? 18.732 -11.298 -19.754 1.00 93.62 370 ALA A N 1
ATOM 2889 C CA . ALA A 1 370 ? 19.046 -12.329 -20.738 1.00 93.62 370 ALA A CA 1
ATOM 2890 C C . ALA A 1 370 ? 19.685 -11.735 -22.003 1.00 93.62 370 ALA A C 1
ATOM 2892 O O . ALA A 1 370 ? 20.723 -12.217 -22.455 1.00 93.62 370 ALA A O 1
ATOM 2893 N N . LEU A 1 371 ? 19.117 -10.654 -22.546 1.00 93.12 371 LEU A N 1
ATOM 2894 C CA . LEU A 1 371 ? 19.674 -9.957 -23.710 1.00 93.12 371 LEU A CA 1
ATOM 2895 C C . LEU A 1 371 ? 21.055 -9.353 -23.408 1.00 93.12 371 LEU A C 1
ATOM 2897 O O . LEU A 1 371 ? 21.966 -9.452 -24.233 1.00 93.12 371 LEU A O 1
ATOM 2901 N N . GLY A 1 372 ? 21.240 -8.791 -22.210 1.00 90.88 372 GLY A N 1
ATOM 2902 C CA . GLY A 1 372 ? 22.532 -8.303 -21.729 1.00 90.88 372 GLY A CA 1
ATOM 2903 C C . GLY A 1 372 ? 23.599 -9.401 -21.706 1.00 90.88 372 GLY A C 1
ATOM 2904 O O . GLY A 1 372 ? 24.667 -9.239 -22.292 1.00 90.88 372 GLY A O 1
ATOM 2905 N N . LEU A 1 373 ? 23.294 -10.559 -21.120 1.00 94.62 373 LEU A N 1
ATOM 2906 C CA . LEU A 1 373 ? 24.218 -11.698 -21.084 1.00 94.62 373 LEU A CA 1
ATOM 2907 C C . LEU A 1 373 ? 24.521 -12.259 -22.481 1.00 94.62 373 LEU A C 1
ATOM 2909 O O . LEU A 1 373 ? 25.676 -12.565 -22.779 1.00 94.62 373 LEU A O 1
ATOM 2913 N N . LEU A 1 374 ? 23.518 -12.351 -23.359 1.00 95.69 374 LEU A N 1
ATOM 2914 C CA . LEU A 1 374 ? 23.699 -12.814 -24.739 1.00 95.69 374 LEU A CA 1
ATOM 2915 C C . LEU A 1 374 ? 24.589 -11.867 -25.553 1.00 95.69 374 LEU A C 1
ATOM 2917 O O . LEU A 1 374 ? 25.477 -12.325 -26.274 1.00 95.69 374 LEU A O 1
ATOM 2921 N N . SER A 1 375 ? 24.391 -10.553 -25.418 1.00 92.06 375 SER A N 1
ATOM 2922 C CA . SER A 1 375 ? 25.243 -9.554 -26.075 1.00 92.06 375 SER A CA 1
ATOM 2923 C C . SER A 1 375 ? 26.685 -9.600 -25.561 1.00 92.06 375 SER A C 1
ATOM 2925 O O . SER A 1 375 ? 27.616 -9.589 -26.369 1.00 92.06 375 SER A O 1
ATOM 2927 N N . LEU A 1 376 ? 26.891 -9.755 -24.249 1.00 94.12 376 LEU A N 1
ATOM 2928 C CA . LEU A 1 376 ? 28.223 -9.926 -23.666 1.00 94.12 376 LEU A CA 1
ATOM 2929 C C . LEU A 1 376 ? 28.909 -11.193 -24.195 1.00 94.12 376 LEU A C 1
ATOM 2931 O O . LEU A 1 376 ? 30.065 -11.140 -24.618 1.00 94.12 376 LEU A O 1
ATOM 2935 N N . LEU A 1 377 ? 28.192 -12.320 -24.232 1.00 95.81 377 LEU A N 1
ATOM 2936 C CA . LEU A 1 377 ? 28.704 -13.577 -24.775 1.00 95.81 377 LEU A CA 1
ATOM 2937 C C . LEU A 1 377 ? 29.102 -13.426 -26.248 1.00 95.81 377 LEU A C 1
ATOM 2939 O O . LEU A 1 377 ? 30.188 -13.851 -26.642 1.00 95.81 377 LEU A O 1
ATOM 2943 N N . TYR A 1 378 ? 28.263 -12.773 -27.054 1.00 95.94 378 TYR A N 1
ATOM 2944 C CA . TYR A 1 378 ? 28.561 -12.489 -28.455 1.00 95.94 378 TYR A CA 1
ATOM 2945 C C . TYR A 1 378 ? 29.834 -11.642 -28.620 1.00 95.94 378 TYR A C 1
ATOM 2947 O O . TYR A 1 378 ? 30.681 -11.947 -29.465 1.00 95.94 378 TYR A O 1
ATOM 2955 N N . LEU A 1 379 ? 30.023 -10.609 -27.793 1.00 94.81 379 LEU A N 1
ATOM 2956 C CA . LEU A 1 379 ? 31.232 -9.779 -27.813 1.00 94.81 379 LEU A CA 1
ATOM 2957 C C . LEU A 1 379 ? 32.485 -10.579 -27.430 1.00 94.81 379 LEU A C 1
ATOM 2959 O O . LEU A 1 379 ? 33.515 -10.471 -28.097 1.00 94.81 379 LEU A O 1
ATOM 2963 N N . ILE A 1 380 ? 32.395 -11.439 -26.414 1.00 94.88 380 ILE A N 1
ATOM 2964 C CA . ILE A 1 380 ? 33.503 -12.311 -26.008 1.00 94.88 380 ILE A CA 1
ATOM 2965 C C . ILE A 1 380 ? 33.864 -13.271 -27.147 1.00 94.88 380 ILE A C 1
ATOM 2967 O O . ILE A 1 380 ? 35.017 -13.297 -27.581 1.00 94.88 380 ILE A O 1
ATOM 2971 N N . VAL A 1 381 ? 32.888 -14.003 -27.689 1.00 94.56 381 VAL A N 1
ATOM 2972 C CA . VAL A 1 381 ? 33.110 -14.979 -28.768 1.00 94.56 381 VAL A CA 1
ATOM 2973 C C . VAL A 1 381 ? 33.663 -14.298 -30.021 1.00 94.56 381 VAL A C 1
ATOM 2975 O O . VAL A 1 381 ? 34.654 -14.760 -30.585 1.00 94.56 381 VAL A O 1
ATOM 2978 N N . SER A 1 382 ? 33.096 -13.162 -30.432 1.00 92.94 382 SER A N 1
ATOM 2979 C CA . SER A 1 382 ? 33.592 -12.406 -31.590 1.00 92.94 382 SER A CA 1
ATOM 2980 C C . SER A 1 382 ? 35.012 -11.870 -31.382 1.00 92.94 382 SER A C 1
ATOM 2982 O O . SER A 1 382 ? 35.821 -11.921 -32.311 1.00 92.94 382 SER A O 1
ATOM 2984 N N . SER A 1 383 ? 35.366 -11.428 -30.171 1.00 92.25 383 SER A N 1
ATOM 2985 C CA . SER A 1 383 ? 36.731 -10.996 -29.848 1.00 92.25 383 SER A CA 1
ATOM 2986 C C . SER A 1 383 ? 37.739 -12.150 -29.918 1.00 92.25 383 SER A C 1
ATOM 2988 O O . SER A 1 383 ? 38.826 -11.987 -30.479 1.00 92.25 383 SER A O 1
ATOM 2990 N N . ILE A 1 384 ? 37.364 -13.337 -29.426 1.00 92.44 384 ILE A N 1
ATOM 2991 C CA . ILE A 1 384 ? 38.190 -14.548 -29.489 1.00 92.44 384 ILE A CA 1
ATOM 2992 C C . ILE A 1 384 ? 38.365 -14.976 -30.946 1.00 92.44 384 ILE A C 1
ATOM 2994 O O . ILE A 1 384 ? 39.495 -15.190 -31.380 1.00 92.44 384 ILE A O 1
ATOM 2998 N N . MET A 1 385 ? 37.282 -15.028 -31.728 1.00 91.06 385 MET A N 1
ATOM 2999 C CA . MET A 1 385 ? 37.349 -15.379 -33.150 1.00 91.06 385 MET A CA 1
ATOM 3000 C C . MET A 1 385 ? 38.227 -14.405 -33.942 1.00 91.06 385 MET A C 1
ATOM 3002 O O . MET A 1 385 ? 39.042 -14.851 -34.748 1.00 91.06 385 MET A O 1
ATOM 3006 N N . ARG A 1 386 ? 38.146 -13.092 -33.677 1.00 89.00 386 ARG A N 1
ATOM 3007 C CA . ARG A 1 386 ? 39.047 -12.098 -34.291 1.00 89.00 386 ARG A CA 1
ATOM 3008 C C . ARG A 1 386 ? 40.512 -12.360 -33.940 1.00 89.00 386 ARG A C 1
ATOM 3010 O O . ARG A 1 386 ? 41.357 -12.335 -34.829 1.00 89.00 386 ARG A O 1
ATOM 3017 N N . ARG A 1 387 ? 40.824 -12.665 -32.674 1.00 85.88 387 ARG A N 1
ATOM 3018 C CA . ARG A 1 387 ? 42.196 -12.997 -32.241 1.00 85.88 387 ARG A CA 1
ATOM 3019 C C . ARG A 1 387 ? 42.716 -14.287 -32.878 1.00 85.88 387 ARG A C 1
ATOM 3021 O O . ARG A 1 387 ? 43.876 -14.336 -33.275 1.00 85.88 387 ARG A O 1
ATOM 3028 N N . VAL A 1 388 ? 41.874 -15.315 -32.999 1.00 84.12 388 VAL A N 1
ATOM 3029 C CA . VAL A 1 388 ? 42.226 -16.575 -33.676 1.00 84.12 388 VAL A CA 1
ATOM 3030 C C . VAL A 1 388 ? 42.450 -16.348 -35.172 1.00 84.12 388 VAL A C 1
ATOM 3032 O O . VAL A 1 388 ? 43.413 -16.874 -35.721 1.00 84.12 388 VAL A O 1
ATOM 3035 N N . SER A 1 389 ? 41.615 -15.532 -35.820 1.00 80.69 389 SER A N 1
ATOM 3036 C CA . SER A 1 389 ? 41.782 -15.162 -37.230 1.00 80.69 389 SER A CA 1
ATOM 3037 C C . SER A 1 389 ? 43.102 -14.428 -37.476 1.00 80.69 389 SER A C 1
ATOM 3039 O O . SER A 1 389 ? 43.823 -14.795 -38.395 1.00 80.69 389 SER A O 1
ATOM 3041 N N . LEU A 1 390 ? 43.445 -13.444 -36.637 1.00 76.81 390 LEU A N 1
ATOM 3042 C CA . LEU A 1 390 ? 44.699 -12.685 -36.752 1.00 76.81 390 LEU A CA 1
ATOM 3043 C C . LEU A 1 390 ? 45.944 -13.559 -36.527 1.00 76.81 390 LEU A C 1
ATOM 3045 O O . LEU A 1 390 ? 46.973 -13.333 -37.150 1.00 76.81 390 LEU A O 1
ATOM 3049 N N . ARG A 1 391 ? 45.852 -14.587 -35.672 1.00 73.19 391 ARG A N 1
ATOM 3050 C CA . ARG A 1 391 ? 46.932 -15.569 -35.462 1.00 73.19 391 ARG A CA 1
ATOM 3051 C C . ARG A 1 391 ? 47.082 -16.594 -36.587 1.00 73.19 391 ARG A C 1
ATOM 3053 O O . ARG A 1 391 ? 48.095 -17.270 -36.613 1.00 73.19 391 ARG A O 1
ATOM 3060 N N . ARG A 1 392 ? 46.075 -16.770 -37.450 1.00 68.25 392 ARG A N 1
ATOM 3061 C CA . ARG A 1 392 ? 46.149 -17.663 -38.623 1.00 68.25 392 ARG A CA 1
ATOM 3062 C C . ARG A 1 392 ? 46.640 -16.950 -39.886 1.00 68.25 392 ARG A C 1
ATOM 3064 O O . ARG A 1 392 ? 46.979 -17.623 -40.849 1.00 68.25 392 ARG A O 1
ATOM 3071 N N . SER A 1 393 ? 46.614 -15.616 -39.902 1.00 65.25 393 SER A N 1
ATOM 3072 C CA . SER A 1 393 ? 47.105 -14.778 -41.006 1.00 65.25 393 SER A CA 1
ATOM 3073 C C . SER A 1 393 ? 48.571 -14.346 -40.860 1.00 65.25 393 SER A C 1
ATOM 3075 O O . SER A 1 393 ? 49.095 -13.704 -41.765 1.00 65.25 393 SER A O 1
ATOM 3077 N N . HIS A 1 394 ? 49.198 -14.668 -39.727 1.00 52.28 394 HIS A N 1
ATOM 3078 C CA . HIS A 1 394 ? 50.642 -14.612 -39.487 1.00 52.28 394 HIS A CA 1
ATOM 3079 C C . HIS A 1 394 ? 51.170 -16.040 -39.425 1.00 52.28 394 HIS A C 1
ATOM 3081 O O . HIS A 1 394 ? 52.321 -16.243 -39.865 1.00 52.28 394 HIS A O 1
#

Nearest PDB structures (foldseek):
  5g3p-assembly1_D  TM=7.722E-01  e=3.572E-14  Bacillus cereus
  5g3o-assembly1_A  TM=7.840E-01  e=1.823E-13  Bacillus cereus
  5g3o-assembly1_F  TM=7.479E-01  e=1.444E-13  Bacillus cereus
  5h8k-assembly1_H  TM=7.767E-01  e=7.570E-12  Medicago truncatula
  2dyu-assembly1_B  TM=7.216E-01  e=6.957E-13  Helicobacter pylori 26695

=== Feature glossary ===
Key to the feature types in this record:

pLDDT. pLDDT is the predicted lDDT-Cα score: AlphaFold's confidence that the local environment of each residue (all inter-atomic distances within 15 Å) is correctly placed. It is a per-residue number between 0 and 100, with higher meaning more reliable.

Radius of gyration, Cα contacts, bounding box. The geometric summary reports three shape descriptors. Rg (radius o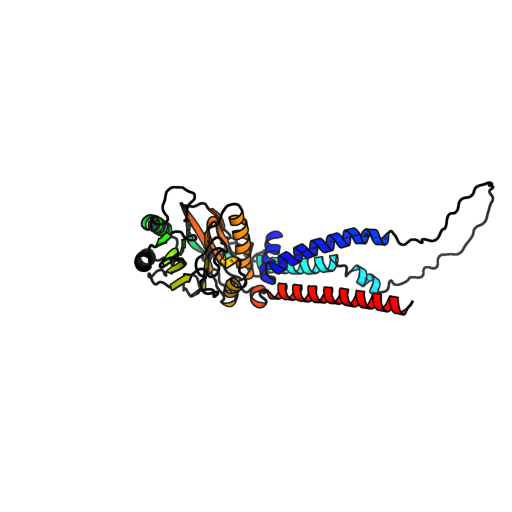f gyration) measures how spread out the Cα atoms are about their centre of mass; compact globular proteins have small Rg, elongated or unfolded ones large. Cα contacts (<8 Å, |i−j|>4) count long-range residue pairs in spatial proximity — high for tightly packed folds, near zero for rods or random coil. The bounding-box extents give the protein's footprint along x, y, z in Å.

Backbone torsions (φ/ψ). Backbone dihedral angles. Every residue except chain termini has a φ (preceding-C → N → Cα → C) and a ψ (N → Cα → C → next-N). They are reported in degrees following the IUPAC sign convention. Secondary structure is essentially a statement about which (φ, ψ) basin each residue occupies.

Contact-map, Ramachandran, and PAE plots. Plot images: a contact map (which residues are close in 3D, as an N×N binary image), a Ramachandran scatter (backbone torsion angles, revealing secondary-structure composition at a glance), and — for AlphaFold structures — a PAE heatmap (pairwise prediction confidence).

Predicted aligned error. Predicted Aligned Error (PAE) is an AlphaFold confidence matrix: entry (i, j) is the expected error in the position of residue j, in ångströms, when the prediction is superimposed on the true structure at residue i. Low PAE within a block of residues means that block is internally rigid and well-predicted; high PAE between two blocks means their relative placement is uncertain even if each block individually is confident.

Secondary structure (3-state, P-SEA). Three-state secondary structure (P-SEA) collapses the eight DSSP classes into helix (a), strand (b), and coil (c). P-SEA assigns these from Cα geometry alone — distances and angles — without requiring backbone oxygens, so it works on any Cα trace.

Solvent-accessible surface area. Solvent-accessible surface area (SASA) is the area in Å² traced out by the centre of a 1.4 Å probe sphere (a water molecule) rolled over the protein's van der Waals surface (Shrake–Rupley / Lee–Richards construction). Buried residues have near-zero SASA; fully exposed residues can exceed 200 Å². The total SASA scales roughly with the number of surface residues.

Foldseek 3Di. The Foldseek 3Di string encodes local tertiary geometry as a 20-letter alphabet — one character per residue — derived from the relative positions of nearby Cα atoms. Unlike the amino-acid sequence, 3Di is a direct function of the 3D structure, so two proteins with the same fold have similar 3Di strings even at low sequence identity.

B-factor. For experimental (PDB) structures, the B-factor (temperature factor) quantifies the positional spread of each atom in the crystal — a combination of thermal vibration and static disorder — in units of Å². High B-factors mark flexible loops or poorly resolved regions; low B-factors mark the rigid, well-ordered core.

mmCIF coordinates. The mmCIF block holds the 3D Cartesian coordinates of each backbone atom (N, Cα, C, O) in ångströms. mmCIF is the PDB's canonical archive format — a tagged-loop text representation of the atomic model.

InterPro / GO / CATH / organism. Functional annotations link the protein to curated databases. InterPro entries identify conserved domains and families by matching the sequence against member-database signatures (Pfam, PROSITE, CDD, …). Gene Ontology (GO) terms describe molecular function, biological process, and cellular component in a controlled vocabulary. CATH places the structure in a hierarchical fold classification (Class/Architecture/Topology/Homologous-superfamily). The organism is the source species.

Rendered structure images. Structure images are PyMOL renders from six orthogonal camera directions. Cartoon representation draws helices as coils and strands as arrows; sticks shows the backbone as bonds; surface shows the solvent-excluded envelope. Rainbow coloring maps sequence position to hue (blue→red, N→C); chain coloring assigns a distinct color per polypeptide.

Sequence. This is the polypeptide sequence — one letter per residue, N-terminus first. Length ranges from a few dozen residues for small domains to over a thousand for large multi-domain proteins.

Secondary structure (8-state, DSSP). The SS8 string is DSSP's per-residue secondary-structure call. α-helix (H) means an i→i+4 H-bond ladder; β-strand (E) means the residue participates in a β-sheet; 3₁₀ (G) and π (I) are tighter and wider helices; T/S are turns/bends; '-' is loop.

Nearest PDB structures. Structural nearest neighbors (via Foldseek easy-search vs the PDB). Reported per hit: target PDB id, E-value, and alignment TM-score. A TM-score above ~0.5 is the conventional threshold for 'same fold'.